Protein AF-0000000081102538 (afdb_homodimer)

InterPro domains:
  IPR022742 Alpha/beta hydrolase domain-containing protein 17C-like [PF12146] (46-144)
  IPR029058 Alpha/Beta hydrolase fold [G3DSA:3.40.50.1820] (6-274)
  IPR029058 Alpha/Beta hydrolase fold [SSF53474] (2-163)
  IPR051411 Polyketide transferase af380-like [PTHR47751] (3-300)

Nearest PDB structures (foldseek):
  2hdw-assembly1_A  TM=7.969E-01  e=4.189E-21  Pseudomonas aeruginosa
  2puh-assembly1_A  TM=6.124E-01  e=5.359E-11  Paraburkholderia xenovorans
  3v1l-assembly1_A  TM=6.171E-01  e=1.113E-10  Paraburkholderia xenovorans LB400
  3v1k-assembly1_A  TM=5.870E-01  e=1.113E-10  Paraburkholderia xenovorans LB400
  2og1-assembly1_A  TM=5.853E-01  e=4.001E-10  Paraburkholderia xenovorans LB400

Solvent-accessible surface area (backbone atoms only — not comparable to full-atom values): 30398 Å² total; per-residue (Å²): 111,67,47,74,44,79,44,74,50,63,34,42,88,68,45,46,36,28,32,44,37,34,40,51,76,52,66,50,23,30,34,37,38,41,34,39,31,80,92,45,37,26,62,38,50,50,61,79,50,42,62,67,41,44,77,66,64,28,20,34,37,36,34,20,51,65,14,29,36,80,12,39,62,77,62,66,38,41,53,46,55,72,58,51,24,50,45,50,53,33,50,49,54,53,50,46,65,42,55,62,49,26,28,56,82,30,27,30,39,40,10,28,26,42,19,13,17,35,42,36,44,34,41,36,72,32,82,60,44,48,33,40,36,28,41,46,49,37,44,40,13,64,66,54,53,75,58,40,27,88,62,47,63,62,52,10,54,56,52,60,77,40,57,64,86,45,95,72,76,51,69,39,38,34,48,29,89,41,71,66,51,18,67,38,93,70,47,73,16,52,47,47,31,59,70,37,24,52,49,49,58,57,32,57,73,56,40,60,45,75,81,31,64,54,67,73,42,29,29,34,52,24,55,37,40,44,38,68,40,57,29,53,71,28,33,50,46,34,35,76,30,40,35,39,42,34,34,49,28,77,94,41,75,38,62,67,51,52,58,47,54,67,55,34,42,68,49,63,46,80,46,66,40,78,76,58,42,69,67,31,20,71,71,57,72,33,98,65,25,42,65,73,47,56,50,49,52,48,43,68,75,64,95,114,68,46,73,44,79,44,74,50,64,33,44,87,68,45,46,37,28,31,44,36,34,41,54,79,50,68,50,23,32,34,39,37,41,34,39,31,80,91,44,38,24,60,38,49,51,62,80,49,42,64,68,42,45,77,67,65,29,20,34,36,35,36,20,50,67,14,29,36,81,12,38,64,76,65,65,36,40,53,47,56,72,60,52,24,52,44,49,53,32,49,50,52,53,50,46,64,43,56,61,50,26,29,56,83,30,26,30,39,39,10,29,26,41,18,14,16,35,42,35,43,35,42,37,73,33,81,59,44,47,34,41,37,29,42,46,49,38,43,40,12,65,67,54,53,74,58,40,26,88,63,48,63,61,51,10,54,58,53,60,76,40,57,66,85,46,94,71,74,51,70,40,38,34,49,29,90,41,70,66,51,17,67,37,94,69,47,72,16,53,49,47,32,60,70,38,24,52,50,50,58,57,30,56,72,56,41,61,45,74,80,32,65,54,66,74,43,30,30,34,51,24,55,38,38,45,39,69,40,56,29,52,72,29,33,50,46,35,35,75,29,39,35,38,42,34,35,49,28,76,95,42,74,38,63,66,53,54,58,47,55,66,54,34,42,66,49,64,46,81,45,68,41,78,75,60,42,70,67,31,20,70,72,56,72,32,97,64,24,42,66,72,46,56,51,48,52,47,44,67,75,63,95

Structure (mmCIF, N/CA/C/O backbone):
data_AF-0000000081102538-model_v1
#
loop_
_entity.id
_entity.type
_entity.pdbx_description
1 polymer 'Serine aminopeptidase S33 domain-containing protein'
#
loop_
_atom_site.group_PDB
_atom_site.id
_atom_site.type_symbol
_atom_site.label_atom_id
_atom_site.label_alt_id
_atom_site.label_comp_id
_atom_site.label_asym_id
_atom_site.label_entity_id
_atom_site.label_seq_id
_atom_site.pdbx_PDB_ins_code
_atom_site.Cartn_x
_atom_site.Cartn_y
_atom_site.Cartn_z
_atom_site.occupancy
_atom_site.B_iso_or_equiv
_atom_site.auth_seq_id
_atom_site.auth_comp_id
_atom_site.auth_asym_id
_atom_site.auth_atom_id
_atom_site.pdbx_PDB_model_num
ATOM 1 N N . MET A 1 1 ? -11.502 -33.626 -21.618 1 80.22 1 MET A N 1
ATOM 2 C CA . MET A 1 1 ? -10.138 -33.113 -21.525 1 80.22 1 MET A CA 1
ATOM 3 C C . MET A 1 1 ? -10.138 -31.616 -21.236 1 80.22 1 MET A C 1
ATOM 5 O O . MET A 1 1 ? -11.03 -30.893 -21.684 1 80.22 1 MET A O 1
ATOM 9 N N . PRO A 1 2 ? -9.311 -31.254 -20.268 1 88.51 2 PRO A N 1
ATOM 10 C CA . PRO A 1 2 ? -9.319 -29.816 -19.988 1 88.51 2 PRO A CA 1
ATOM 11 C C . PRO A 1 2 ? -9.125 -28.97 -21.244 1 88.51 2 PRO A C 1
ATOM 13 O O . PRO A 1 2 ? -8.413 -29.379 -22.166 1 88.51 2 PRO A O 1
ATOM 16 N N . THR A 1 3 ? -9.892 -27.97 -21.376 1 94.47 3 THR A N 1
ATOM 17 C CA . THR A 1 3 ? -9.768 -27.015 -22.472 1 94.47 3 THR A CA 1
ATOM 18 C C . THR A 1 3 ? -8.846 -25.863 -22.084 1 94.47 3 THR A C 1
ATOM 20 O O . THR A 1 3 ? -9.073 -25.193 -21.074 1 94.47 3 THR A O 1
ATOM 23 N N . ARG A 1 4 ? -7.837 -25.72 -22.912 1 96.84 4 ARG A N 1
ATOM 24 C CA . ARG A 1 4 ? -6.847 -24.67 -22.699 1 96.84 4 ARG A CA 1
ATOM 25 C C . ARG A 1 4 ? -6.982 -23.569 -23.745 1 96.84 4 ARG A C 1
ATOM 27 O O . ARG A 1 4 ? -7.045 -23.849 -24.944 1 96.84 4 ARG A O 1
ATOM 34 N N . LYS A 1 5 ? -7.037 -22.314 -23.299 1 96.83 5 LYS A N 1
ATOM 35 C CA . LYS A 1 5 ? -7.162 -21.217 -24.254 1 96.83 5 LYS A CA 1
ATOM 36 C C . LYS A 1 5 ? -6.499 -19.949 -23.725 1 96.83 5 LYS A C 1
ATOM 38 O O . LYS A 1 5 ? -6.524 -19.685 -22.521 1 96.83 5 LYS A O 1
ATOM 43 N N . GLU A 1 6 ? -5.957 -19.168 -24.62 1 97.75 6 GLU A N 1
ATOM 44 C CA . GLU A 1 6 ? -5.488 -17.823 -24.3 1 97.75 6 GLU A CA 1
ATOM 45 C C . GLU A 1 6 ? -6.657 -16.875 -24.048 1 97.75 6 GLU A C 1
ATOM 47 O O . GLU A 1 6 ? -7.673 -16.935 -24.744 1 97.75 6 GLU A O 1
ATOM 52 N N . VAL A 1 7 ? -6.51 -16.035 -23.059 1 98.57 7 VAL A N 1
ATOM 53 C CA . VAL A 1 7 ? -7.616 -15.147 -22.714 1 98.57 7 VAL A CA 1
ATOM 54 C C . VAL A 1 7 ? -7.091 -13.73 -22.493 1 98.57 7 VAL A C 1
ATOM 56 O O . VAL A 1 7 ? -5.886 -13.527 -22.324 1 98.57 7 VAL A O 1
ATOM 59 N N . GLU A 1 8 ? -8.03 -12.794 -22.577 1 98.6 8 GLU A N 1
ATOM 60 C CA . GLU A 1 8 ? -7.815 -11.395 -22.222 1 98.6 8 GLU A CA 1
ATOM 61 C C . GLU A 1 8 ? -8.901 -10.893 -21.275 1 98.6 8 GLU A C 1
ATOM 63 O O . GLU A 1 8 ? -10.07 -11.262 -21.411 1 98.6 8 GLU A O 1
ATOM 68 N N . PHE A 1 9 ? -8.545 -10.089 -20.329 1 98.12 9 PHE A N 1
ATOM 69 C CA . PHE A 1 9 ? -9.525 -9.421 -19.481 1 98.12 9 PHE A CA 1
ATOM 70 C C . PHE A 1 9 ? -9.044 -8.029 -19.091 1 98.12 9 PHE A C 1
ATOM 72 O O . PHE A 1 9 ? -7.84 -7.767 -19.064 1 98.12 9 PHE A O 1
ATOM 79 N N . LYS A 1 10 ? -9.95 -7.143 -18.812 1 96.63 10 LYS A N 1
ATOM 80 C CA . LYS A 1 10 ? -9.652 -5.735 -18.567 1 96.63 10 LYS A CA 1
ATOM 81 C C . LYS A 1 10 ? -9.474 -5.462 -17.076 1 96.63 10 LYS A C 1
ATOM 83 O O . LYS A 1 10 ? -10.199 -6.015 -16.247 1 96.63 10 LYS A O 1
ATOM 88 N N . THR A 1 11 ? -8.515 -4.677 -16.846 1 96.8 11 THR A N 1
ATOM 89 C CA . THR A 1 11 ? -8.409 -4.126 -15.5 1 96.8 11 THR A CA 1
ATOM 90 C C . THR A 1 11 ? -9.365 -2.95 -15.319 1 96.8 11 THR A C 1
ATOM 92 O O . THR A 1 11 ? -9.836 -2.37 -16.3 1 96.8 11 THR A O 1
ATOM 95 N N . ARG A 1 12 ? -9.592 -2.647 -14.134 1 93.57 12 ARG A N 1
ATOM 96 C CA . ARG A 1 12 ? -10.499 -1.554 -13.8 1 93.57 12 ARG A CA 1
ATOM 97 C C . ARG A 1 12 ? -10.025 -0.241 -14.414 1 93.57 12 ARG A C 1
ATOM 99 O O . ARG A 1 12 ? -10.84 0.599 -14.801 1 93.57 12 ARG A O 1
ATOM 106 N N . ASP A 1 13 ? -8.711 -0.069 -14.541 1 91.79 13 ASP A N 1
ATOM 107 C CA . ASP A 1 13 ? -8.17 1.187 -15.052 1 91.79 13 ASP A CA 1
ATOM 108 C C . ASP A 1 13 ? -7.956 1.118 -16.562 1 91.79 13 ASP A C 1
ATOM 110 O O . ASP A 1 13 ? -7.333 2.007 -17.147 1 91.79 13 ASP A O 1
ATOM 114 N N . GLY A 1 14 ? -8.335 0.014 -17.192 1 94.22 14 GLY A N 1
ATOM 115 C CA . GLY A 1 14 ? -8.483 0.03 -18.639 1 94.22 14 GLY A CA 1
ATOM 116 C C . GLY A 1 14 ? -7.398 -0.75 -19.358 1 94.22 14 GLY A C 1
ATOM 117 O O . GLY A 1 14 ? -7.401 -0.837 -20.587 1 94.22 14 GLY A O 1
ATOM 118 N N . LEU A 1 15 ? -6.497 -1.354 -18.673 1 96.76 15 LEU A N 1
ATOM 119 C CA . LEU A 1 15 ? -5.467 -2.172 -19.304 1 96.76 15 LEU A CA 1
ATOM 120 C C . LEU A 1 15 ? -5.996 -3.568 -19.614 1 96.76 15 LEU A C 1
ATOM 122 O O . LEU A 1 15 ? -6.907 -4.055 -18.941 1 96.76 15 LEU A O 1
ATOM 126 N N . THR A 1 16 ? -5.399 -4.157 -20.58 1 98.58 16 THR A N 1
ATOM 127 C CA . THR A 1 16 ? -5.721 -5.545 -20.892 1 98.58 16 THR A CA 1
ATOM 128 C C . THR A 1 16 ? -4.634 -6.482 -20.372 1 98.58 16 THR A C 1
ATOM 130 O O . THR A 1 16 ? -3.464 -6.346 -20.734 1 98.58 16 THR A O 1
ATOM 133 N N . LEU A 1 17 ? -5.028 -7.372 -19.548 1 98.72 17 LEU A N 1
ATOM 134 C CA . LEU A 1 17 ? -4.146 -8.453 -19.121 1 98.72 17 LEU A CA 1
ATOM 135 C C . LEU A 1 17 ? -4.407 -9.719 -19.931 1 98.72 17 LEU A C 1
ATOM 137 O O . LEU A 1 17 ? -5.547 -9.994 -20.311 1 98.72 17 LEU A O 1
ATOM 141 N N . ARG A 1 18 ? -3.358 -10.467 -20.191 1 98.7 18 ARG A N 1
ATOM 142 C CA . ARG A 1 18 ? -3.454 -11.66 -21.027 1 98.7 18 ARG A CA 1
ATOM 143 C C . ARG A 1 18 ? -2.89 -12.88 -20.307 1 98.7 18 ARG A C 1
ATOM 145 O O . ARG A 1 18 ? -1.87 -12.786 -19.621 1 98.7 18 ARG A O 1
ATOM 152 N N . GLY A 1 19 ? -3.628 -13.941 -20.447 1 98.23 19 GLY A N 1
ATOM 153 C CA . GLY A 1 19 ? -3.251 -15.134 -19.706 1 98.23 19 GLY A CA 1
ATOM 154 C C . GLY A 1 19 ? -3.697 -16.42 -20.377 1 98.23 19 GLY A C 1
ATOM 155 O O . GLY A 1 19 ? -4.024 -16.425 -21.565 1 98.23 19 GLY A O 1
ATOM 156 N N . LEU A 1 20 ? -3.526 -17.515 -19.676 1 98.42 20 LEU A N 1
ATOM 157 C CA . LEU A 1 20 ? -3.915 -18.864 -20.074 1 98.42 20 LEU A CA 1
ATOM 158 C C . LEU A 1 20 ? -4.947 -19.438 -19.109 1 98.42 20 LEU A C 1
ATOM 160 O O . LEU A 1 20 ? -4.705 -19.506 -17.902 1 98.42 20 LEU A O 1
ATOM 164 N N . LEU A 1 21 ? -6.103 -19.769 -19.672 1 98.74 21 LEU A N 1
ATOM 165 C CA . LEU A 1 21 ? -7.197 -20.359 -18.908 1 98.74 21 LEU A CA 1
ATOM 166 C C . LEU A 1 21 ? -7.358 -21.838 -19.243 1 98.74 21 LEU A C 1
ATOM 168 O O . LEU A 1 21 ? -7.395 -22.213 -20.417 1 98.74 21 LEU A O 1
ATOM 172 N N . THR A 1 22 ? -7.362 -22.661 -18.253 1 98.54 22 THR A N 1
ATOM 173 C CA . THR A 1 22 ? -7.678 -24.075 -18.423 1 98.54 22 THR A CA 1
ATOM 174 C C . THR A 1 22 ? -8.954 -24.438 -17.669 1 98.54 22 THR A C 1
ATOM 176 O O . THR A 1 22 ? -9.004 -24.342 -16.441 1 98.54 22 THR A O 1
ATOM 179 N N . LEU A 1 23 ? -9.93 -24.851 -18.381 1 98.23 23 LEU A N 1
ATOM 180 C CA . LEU A 1 23 ? -11.203 -25.272 -17.807 1 98.23 23 LEU A CA 1
ATOM 181 C C . LEU A 1 23 ? -11.326 -26.792 -17.813 1 98.23 23 LEU A C 1
ATOM 183 O O . LEU A 1 23 ? -10.848 -27.455 -18.737 1 98.23 23 LEU A O 1
ATOM 187 N N . LEU A 1 24 ? -11.963 -27.214 -16.821 1 97.57 24 LEU A N 1
ATOM 188 C CA . LEU A 1 24 ? -12.216 -28.649 -16.753 1 97.57 24 LEU A CA 1
ATOM 189 C C . LEU A 1 24 ? -13.501 -29.009 -17.492 1 97.57 24 LEU A C 1
ATOM 191 O O . LEU A 1 24 ? -14.308 -28.132 -17.807 1 97.57 24 LEU A O 1
ATOM 195 N N . ASP A 1 25 ? -13.687 -30.252 -17.776 1 93.99 25 ASP A N 1
ATOM 196 C CA . ASP A 1 25 ? -14.904 -30.738 -18.417 1 93.99 25 ASP A CA 1
ATOM 197 C C . ASP A 1 25 ? -16.093 -30.673 -17.46 1 93.99 25 ASP A C 1
ATOM 199 O O . ASP A 1 25 ? -17.219 -30.399 -17.879 1 93.99 25 ASP A O 1
ATOM 203 N N . ALA A 1 26 ? -15.797 -30.752 -16.236 1 92.02 26 ALA A N 1
ATOM 204 C CA . ALA A 1 26 ? -16.859 -30.671 -15.237 1 92.02 26 ALA A CA 1
ATOM 205 C C . ALA A 1 26 ? -17.196 -29.218 -14.912 1 92.02 26 ALA A C 1
ATOM 207 O O . ALA A 1 26 ? -16.308 -28.363 -14.868 1 92.02 26 ALA A O 1
ATOM 208 N N . PRO A 1 27 ? -18.479 -29.006 -14.687 1 93.76 27 PRO A N 1
ATOM 209 C CA . PRO A 1 27 ? -18.881 -27.651 -14.303 1 93.76 27 PRO A CA 1
ATOM 210 C C . PRO A 1 27 ? -18.552 -27.328 -12.847 1 93.76 27 PRO A C 1
ATOM 212 O O . PRO A 1 27 ? -18.243 -28.23 -12.065 1 93.76 27 PRO A O 1
ATOM 215 N N . ASN A 1 28 ? -18.518 -26.036 -12.531 1 96.6 28 ASN A N 1
ATOM 216 C CA . ASN A 1 28 ? -18.391 -25.524 -11.171 1 96.6 28 ASN A CA 1
ATOM 217 C C . ASN A 1 28 ? -17.099 -25.997 -10.512 1 96.6 28 ASN A C 1
ATOM 219 O O . ASN A 1 28 ? -17.104 -26.411 -9.352 1 96.6 28 ASN A O 1
ATOM 223 N N . ALA A 1 29 ? -16.078 -26.051 -11.351 1 97.87 29 ALA A N 1
ATOM 224 C CA . ALA A 1 29 ? -14.771 -26.407 -10.806 1 97.87 29 ALA A CA 1
ATOM 225 C C . ALA A 1 29 ? -14.193 -25.264 -9.976 1 97.87 29 ALA A C 1
ATOM 227 O O . ALA A 1 29 ? -14.399 -24.09 -10.296 1 97.87 29 ALA A O 1
ATOM 228 N N . PRO A 1 30 ? -13.51 -25.587 -8.901 1 98.48 30 PRO A N 1
ATOM 229 C CA . PRO A 1 30 ? -12.732 -24.525 -8.259 1 98.48 30 PRO A CA 1
ATOM 230 C C . PRO A 1 30 ? -11.652 -23.949 -9.172 1 98.48 30 PRO A C 1
ATOM 232 O O . PRO A 1 30 ? -11.12 -24.66 -10.029 1 98.48 30 PRO A O 1
ATOM 235 N N . LEU A 1 31 ? -11.341 -22.684 -8.978 1 98.8 31 LEU A N 1
ATOM 236 C CA . LEU A 1 31 ? -10.366 -21.987 -9.81 1 98.8 31 LEU A CA 1
ATOM 237 C C . LEU A 1 31 ? -9.124 -21.624 -9.003 1 98.8 31 LEU A C 1
ATOM 239 O O . LEU A 1 31 ? -9.231 -21.105 -7.89 1 98.8 31 LEU A O 1
ATOM 243 N N . VAL A 1 32 ? -7.986 -21.938 -9.552 1 98.91 32 VAL A N 1
ATOM 244 C CA . VAL A 1 32 ? -6.723 -21.479 -8.984 1 98.91 32 VAL A CA 1
ATOM 245 C C . VAL A 1 32 ? -6.105 -20.416 -9.89 1 98.91 32 VAL A C 1
ATOM 247 O O . VAL A 1 32 ? -5.843 -20.672 -11.068 1 98.91 32 VAL A O 1
ATOM 250 N N . ILE A 1 33 ? -5.878 -19.235 -9.376 1 98.94 33 ILE A N 1
ATOM 251 C CA . ILE A 1 33 ? -5.219 -18.144 -10.085 1 98.94 33 ILE A CA 1
ATOM 252 C C . ILE A 1 33 ? -3.753 -18.065 -9.664 1 98.94 33 ILE A C 1
ATOM 254 O O . ILE A 1 33 ? -3.447 -17.96 -8.474 1 98.94 33 ILE A O 1
ATOM 258 N N . PHE A 1 34 ? -2.899 -18.073 -10.646 1 98.87 34 PHE A N 1
ATOM 259 C CA . PHE A 1 34 ? -1.463 -18.051 -10.396 1 98.87 34 PHE A CA 1
ATOM 260 C C . PHE A 1 34 ? -0.898 -16.652 -10.61 1 98.87 34 PHE A C 1
ATOM 262 O O . PHE A 1 34 ? -1.202 -16 -11.611 1 98.87 34 PHE A O 1
ATOM 269 N N . VAL A 1 35 ? -0.074 -16.188 -9.696 1 98.67 35 VAL A N 1
ATOM 270 C CA . VAL A 1 35 ? 0.54 -14.866 -9.756 1 98.67 35 VAL A CA 1
ATOM 271 C C . VAL A 1 35 ? 2.061 -15.003 -9.794 1 98.67 35 VAL A C 1
ATOM 273 O O . VAL A 1 35 ? 2.663 -15.566 -8.876 1 98.67 35 VAL A O 1
ATOM 276 N N . SER A 1 36 ? 2.665 -14.426 -10.736 1 97.68 36 SER A N 1
ATOM 277 C CA . SER A 1 36 ? 4.079 -14.622 -11.039 1 97.68 36 SER A CA 1
ATOM 278 C C . SER A 1 36 ? 4.964 -13.825 -10.087 1 97.68 36 SER A C 1
ATOM 280 O O . SER A 1 36 ? 4.534 -12.81 -9.534 1 97.68 36 SER A O 1
ATOM 282 N N . PRO A 1 37 ? 6.224 -14.279 -9.951 1 96.65 37 PRO A N 1
ATOM 283 C CA . PRO A 1 37 ? 7.213 -13.525 -9.177 1 96.65 37 PRO A CA 1
ATOM 284 C C . PRO A 1 37 ? 7.581 -12.194 -9.827 1 96.65 37 PRO A C 1
ATOM 286 O O . PRO A 1 37 ? 7.063 -11.86 -10.896 1 96.65 37 PRO A O 1
ATOM 289 N N . PHE A 1 38 ? 8.487 -11.498 -9.169 1 96.19 38 PHE A N 1
ATOM 290 C CA . PHE A 1 38 ? 8.969 -10.167 -9.519 1 96.19 38 PHE A CA 1
ATOM 291 C C . PHE A 1 38 ? 9.612 -10.17 -10.901 1 96.19 38 PHE A C 1
ATOM 293 O O . PHE A 1 38 ? 10.693 -10.731 -11.087 1 96.19 38 PHE A O 1
ATOM 300 N N . GLY A 1 39 ? 8.913 -9.632 -11.847 1 95.87 39 GLY A N 1
ATOM 301 C CA . GLY A 1 39 ? 9.483 -9.419 -13.168 1 95.87 39 GLY A CA 1
ATOM 302 C C . GLY A 1 39 ? 9.477 -10.667 -14.03 1 95.87 39 GLY A C 1
ATOM 303 O O . GLY A 1 39 ? 10.096 -10.695 -15.096 1 95.87 39 GLY A O 1
ATOM 304 N N . VAL A 1 40 ? 8.833 -11.707 -13.604 1 95.57 40 VAL A N 1
ATOM 305 C CA . VAL A 1 40 ? 8.783 -12.991 -14.296 1 95.57 40 VAL A CA 1
ATOM 306 C C . VAL A 1 40 ? 7.435 -13.148 -14.996 1 95.57 40 VAL A C 1
ATOM 308 O O . VAL A 1 40 ? 6.395 -12.783 -14.443 1 95.57 40 VAL A O 1
ATOM 311 N N . THR A 1 41 ? 7.45 -13.646 -16.218 1 97 41 THR A N 1
ATOM 312 C CA . THR A 1 41 ? 6.203 -13.836 -16.951 1 97 41 THR A CA 1
ATOM 313 C C . THR A 1 41 ? 5.583 -15.191 -16.622 1 97 41 THR A C 1
ATOM 315 O O . THR A 1 41 ? 6.25 -16.066 -16.065 1 97 41 THR A O 1
ATOM 318 N N . ARG A 1 42 ? 4.327 -15.337 -16.998 1 96.9 42 ARG A N 1
ATOM 319 C CA . ARG A 1 42 ? 3.617 -16.59 -16.763 1 96.9 42 ARG A CA 1
ATOM 320 C C . ARG A 1 42 ? 4.31 -17.753 -17.465 1 96.9 42 ARG A C 1
ATOM 322 O O . ARG A 1 42 ? 4.343 -18.869 -16.943 1 96.9 42 ARG A O 1
ATOM 329 N N . GLY A 1 43 ? 4.932 -17.517 -18.601 1 95.55 43 GLY A N 1
ATOM 330 C CA . GLY A 1 43 ? 5.575 -18.558 -19.386 1 95.55 43 GLY A CA 1
ATOM 331 C C . GLY A 1 43 ? 6.827 -19.112 -18.732 1 95.55 43 GLY A C 1
ATOM 332 O O . GLY A 1 43 ? 7.205 -20.26 -18.975 1 95.55 43 GLY A O 1
ATOM 333 N N . HIS A 1 44 ? 7.394 -18.323 -17.885 1 94.46 44 HIS A N 1
ATOM 334 C CA . HIS A 1 44 ? 8.627 -18.722 -17.214 1 94.46 44 HIS A CA 1
ATOM 335 C C . HIS A 1 44 ? 8.353 -19.759 -16.13 1 94.46 44 HIS A C 1
ATOM 337 O O . HIS A 1 44 ? 9.205 -20.603 -15.844 1 94.46 44 HIS A O 1
ATOM 343 N N . LEU A 1 45 ? 7.169 -19.633 -15.546 1 94.11 45 LEU A N 1
ATOM 344 C CA . LEU A 1 45 ? 7.068 -20.42 -14.322 1 94.11 45 LEU A CA 1
ATOM 345 C C . LEU A 1 45 ? 5.641 -20.915 -14.11 1 94.11 45 LEU A C 1
ATOM 347 O O . LEU A 1 45 ? 5.403 -22.123 -14.039 1 94.11 45 LEU A O 1
ATOM 351 N N . MET A 1 46 ? 4.666 -20.063 -14.088 1 96.3 46 MET A N 1
ATOM 352 C CA . MET A 1 46 ? 3.332 -20.396 -13.597 1 96.3 46 MET A CA 1
ATOM 353 C C . MET A 1 46 ? 2.63 -21.364 -14.544 1 96.3 46 MET A C 1
ATOM 355 O O . MET A 1 46 ? 1.934 -22.279 -14.099 1 96.3 46 MET A O 1
ATOM 359 N N . ASP A 1 47 ? 2.842 -21.209 -15.876 1 96.65 47 ASP A N 1
ATOM 360 C CA . ASP A 1 47 ? 2.235 -22.1 -16.86 1 96.65 47 ASP A CA 1
ATOM 361 C C . ASP A 1 47 ? 2.665 -23.547 -16.63 1 96.65 47 ASP A C 1
ATOM 363 O O . ASP A 1 47 ? 1.914 -24.478 -16.929 1 96.65 47 ASP A O 1
ATOM 367 N N . HIS A 1 48 ? 3.772 -23.758 -16.072 1 95.12 48 HIS A N 1
ATOM 368 C CA . HIS A 1 48 ? 4.355 -25.087 -15.922 1 95.12 48 HIS A CA 1
ATOM 369 C C . HIS A 1 48 ? 3.797 -25.798 -14.694 1 95.12 48 HIS A C 1
ATOM 371 O O . HIS A 1 48 ? 4.105 -26.967 -14.454 1 95.12 48 HIS A O 1
ATOM 377 N N . GLN A 1 49 ? 2.961 -25.115 -13.994 1 96.17 49 GLN A N 1
ATOM 378 C CA . GLN A 1 49 ? 2.397 -25.694 -12.78 1 96.17 49 GLN A CA 1
ATOM 379 C C . GLN A 1 49 ? 0.946 -26.115 -12.994 1 96.17 49 GLN A C 1
ATOM 381 O O . GLN A 1 49 ? 0.385 -26.861 -12.188 1 96.17 49 GLN A O 1
ATOM 386 N N . THR A 1 50 ? 0.286 -25.654 -14.037 1 96.89 50 THR A N 1
ATOM 387 C CA . THR A 1 50 ? -1.165 -25.715 -14.165 1 96.89 50 THR A CA 1
ATOM 388 C C . THR A 1 50 ? -1.629 -27.154 -14.377 1 96.89 50 THR A C 1
ATOM 390 O O . THR A 1 50 ? -2.673 -27.557 -13.86 1 96.89 50 THR A O 1
ATOM 393 N N . SER A 1 51 ? -0.858 -27.982 -15.143 1 96.48 51 SER A N 1
ATOM 394 C CA . SER A 1 51 ? -1.268 -29.348 -15.453 1 96.48 51 SER A CA 1
ATOM 395 C C . SER A 1 51 ? -1.454 -30.171 -14.183 1 96.48 51 SER A C 1
ATOM 397 O O . SER A 1 51 ? -2.391 -30.965 -14.083 1 96.48 51 SER A O 1
ATOM 399 N N . LEU A 1 52 ? -0.528 -29.971 -13.267 1 97.06 52 LEU A N 1
ATOM 400 C CA . LEU A 1 52 ? -0.603 -30.674 -11.991 1 97.06 52 LEU A CA 1
ATOM 401 C C . LEU A 1 52 ? -1.929 -30.392 -11.293 1 97.06 52 LEU A C 1
ATOM 403 O O . LEU A 1 52 ? -2.554 -31.303 -10.746 1 97.06 52 LEU A O 1
ATOM 407 N N . PHE A 1 53 ? -2.401 -29.167 -11.276 1 98.08 53 PHE A N 1
ATOM 408 C CA . PHE A 1 53 ? -3.639 -28.761 -10.623 1 98.08 53 PHE A CA 1
ATOM 409 C C . PHE A 1 53 ? -4.85 -29.203 -11.435 1 98.08 53 PHE A C 1
ATOM 411 O O . PHE A 1 53 ? -5.846 -29.665 -10.874 1 98.08 53 PHE A O 1
ATOM 418 N N . ASN A 1 54 ? -4.726 -29.107 -12.768 1 97.79 54 ASN A N 1
ATOM 419 C CA . ASN A 1 54 ? -5.818 -29.544 -13.632 1 97.79 54 ASN A CA 1
ATOM 420 C C . ASN A 1 54 ? -6.12 -31.028 -13.446 1 97.79 54 ASN A C 1
ATOM 422 O O . ASN A 1 54 ? -7.285 -31.424 -13.373 1 97.79 54 ASN A O 1
ATOM 426 N N . GLU A 1 55 ? -5.114 -31.805 -13.336 1 96.69 55 GLU A N 1
ATOM 427 C CA . GLU A 1 55 ? -5.255 -33.249 -13.173 1 96.69 55 GLU A CA 1
ATOM 428 C C . GLU A 1 55 ? -5.852 -33.595 -11.812 1 96.69 55 GLU A C 1
ATOM 430 O O . GLU A 1 55 ? -6.266 -34.734 -11.581 1 96.69 55 GLU A O 1
ATOM 435 N N . ASN A 1 56 ? -5.904 -32.586 -10.997 1 97.26 56 ASN A N 1
ATOM 436 C CA . ASN A 1 56 ? -6.35 -32.854 -9.635 1 97.26 56 ASN A CA 1
ATOM 437 C C . ASN A 1 56 ? -7.583 -32.028 -9.276 1 97.26 56 ASN A C 1
ATOM 439 O O . ASN A 1 56 ? -7.805 -31.713 -8.106 1 97.26 56 ASN A O 1
ATOM 443 N N . GLY A 1 57 ? -8.332 -31.555 -10.258 1 97.34 57 GLY A N 1
ATOM 444 C CA . GLY A 1 57 ? -9.699 -31.108 -10.041 1 97.34 57 GLY A CA 1
ATOM 445 C C . GLY A 1 57 ? -9.836 -29.598 -10.015 1 97.34 57 GLY A C 1
ATOM 446 O O . GLY A 1 57 ? -10.869 -29.07 -9.595 1 97.34 57 GLY A O 1
ATOM 447 N N . PHE A 1 58 ? -8.829 -28.901 -10.516 1 98.42 58 PHE A N 1
ATOM 448 C CA . PHE A 1 58 ? -8.89 -27.445 -10.462 1 98.42 58 PHE A CA 1
ATOM 449 C C . PHE A 1 58 ? -8.807 -26.848 -11.862 1 98.42 58 PHE A C 1
ATOM 451 O O . PHE A 1 58 ? -7.97 -27.258 -12.669 1 98.42 58 PHE A O 1
ATOM 458 N N . ALA A 1 59 ? -9.669 -25.943 -12.204 1 98.69 59 ALA A N 1
ATOM 459 C CA . ALA A 1 59 ? -9.396 -25.017 -13.3 1 98.69 59 ALA A CA 1
ATOM 460 C C . ALA A 1 59 ? -8.282 -24.042 -12.93 1 98.69 59 ALA A C 1
ATOM 462 O O . ALA A 1 59 ? -8.013 -23.816 -11.748 1 98.69 59 ALA A O 1
ATOM 463 N N . THR A 1 60 ? -7.6 -23.54 -13.94 1 98.79 60 THR A N 1
ATOM 464 C CA . THR A 1 60 ? -6.467 -22.677 -13.629 1 98.79 60 THR A CA 1
ATOM 465 C C . THR A 1 60 ? -6.45 -21.454 -14.542 1 98.79 60 THR A C 1
ATOM 467 O O . THR A 1 60 ? -6.909 -21.52 -15.684 1 98.79 60 THR A O 1
ATOM 470 N N . LEU A 1 61 ? -6.028 -20.31 -14.031 1 98.9 61 LEU A N 1
ATOM 471 C CA . LEU A 1 61 ? -5.761 -19.071 -14.752 1 98.9 61 LEU A CA 1
ATOM 472 C C . LEU A 1 61 ? -4.364 -18.547 -14.434 1 98.9 61 LEU A C 1
ATOM 474 O O . LEU A 1 61 ? -4.021 -18.353 -13.266 1 98.9 61 LEU A O 1
ATOM 478 N N . THR A 1 62 ? -3.52 -18.428 -15.396 1 98.7 62 THR A N 1
ATOM 479 C CA . THR A 1 62 ? -2.272 -17.678 -15.312 1 98.7 62 THR A CA 1
ATOM 480 C C . THR A 1 62 ? -2.338 -16.419 -16.172 1 98.7 62 THR A C 1
ATOM 482 O O . THR A 1 62 ? -3.104 -16.359 -17.136 1 98.7 62 THR A O 1
ATOM 485 N N . TYR A 1 63 ? -1.575 -15.37 -15.797 1 98.6 63 TYR A N 1
ATOM 486 C CA . TYR A 1 63 ? -1.542 -14.16 -16.611 1 98.6 63 TYR A CA 1
ATOM 487 C C . TYR A 1 63 ? -0.227 -13.413 -16.425 1 98.6 63 TYR A C 1
ATOM 489 O O . TYR A 1 63 ? 0.487 -13.634 -15.444 1 98.6 63 TYR A O 1
ATOM 497 N N . ASP A 1 64 ? 0.122 -12.612 -17.389 1 98.48 64 ASP A N 1
ATOM 498 C CA . ASP A 1 64 ? 1.252 -11.698 -17.255 1 98.48 64 ASP A CA 1
ATOM 499 C C . ASP A 1 64 ? 0.855 -10.443 -16.481 1 98.48 64 ASP A C 1
ATOM 501 O O . ASP A 1 64 ? -0.211 -9.871 -16.719 1 98.48 64 ASP A O 1
ATOM 505 N N . ALA A 1 65 ? 1.738 -10.113 -15.577 1 97.98 65 ALA A N 1
ATOM 506 C CA . ALA A 1 65 ? 1.511 -8.856 -14.869 1 97.98 65 ALA A CA 1
ATOM 507 C C . ALA A 1 65 ? 1.487 -7.677 -15.838 1 97.98 65 ALA A C 1
ATOM 509 O O . ALA A 1 65 ? 2.046 -7.756 -16.934 1 97.98 65 ALA A O 1
ATOM 510 N N . ARG A 1 66 ? 0.813 -6.639 -15.455 1 98.14 66 ARG A N 1
ATOM 511 C CA . ARG A 1 66 ? 0.885 -5.411 -16.239 1 98.14 66 ARG A CA 1
ATOM 512 C C . ARG A 1 66 ? 2.329 -5.068 -16.59 1 98.14 66 ARG A C 1
ATOM 514 O O . ARG A 1 66 ? 3.235 -5.275 -15.781 1 98.14 66 ARG A O 1
ATOM 521 N N . THR A 1 67 ? 2.554 -4.574 -17.798 1 96.94 67 THR A N 1
ATOM 522 C CA . THR A 1 67 ? 3.81 -4.056 -18.329 1 96.94 67 THR A CA 1
ATOM 523 C C . THR A 1 67 ? 4.776 -5.196 -18.64 1 96.94 67 THR A C 1
ATOM 525 O O . THR A 1 67 ? 5.93 -4.957 -19.003 1 96.94 67 THR A O 1
ATOM 528 N N . PHE A 1 68 ? 4.321 -6.471 -18.541 1 97.39 68 PHE A N 1
ATOM 529 C CA . PHE A 1 68 ? 5.181 -7.612 -18.831 1 97.39 68 PHE A CA 1
ATOM 530 C C . PHE A 1 68 ? 4.515 -8.55 -19.832 1 97.39 68 PHE A C 1
ATOM 532 O O . PHE A 1 68 ? 3.287 -8.603 -19.919 1 97.39 68 PHE A O 1
ATOM 539 N N . GLY A 1 69 ? 5.396 -9.274 -20.47 1 96.99 69 GLY A N 1
ATOM 540 C CA . GLY A 1 69 ? 4.921 -10.328 -21.352 1 96.99 69 GLY A CA 1
ATOM 541 C C . GLY A 1 69 ? 3.919 -9.84 -22.381 1 96.99 69 GLY A C 1
ATOM 542 O O . GLY A 1 69 ? 4.166 -8.853 -23.077 1 96.99 69 GLY A O 1
ATOM 543 N N . LYS A 1 70 ? 2.768 -10.479 -22.41 1 97.33 70 LYS A N 1
ATOM 544 C CA . LYS A 1 70 ? 1.775 -10.2 -23.444 1 97.33 70 LYS A CA 1
ATOM 545 C C . LYS A 1 70 ? 0.742 -9.189 -22.956 1 97.33 70 LYS A C 1
ATOM 547 O O . LYS A 1 70 ? -0.079 -8.705 -23.738 1 97.33 70 LYS A O 1
ATOM 552 N N . SER A 1 71 ? 0.779 -8.86 -21.66 1 98.32 71 SER A N 1
ATOM 553 C CA . SER A 1 71 ? -0.16 -7.893 -21.102 1 98.32 71 SER A CA 1
ATOM 554 C C . SER A 1 71 ? 0.234 -6.465 -21.466 1 98.32 71 SER A C 1
ATOM 556 O O . SER A 1 71 ? 1.399 -6.196 -21.769 1 98.32 71 SER A O 1
ATOM 558 N N . ASP A 1 72 ? -0.697 -5.564 -21.465 1 97.9 72 ASP A N 1
ATOM 559 C CA . ASP A 1 72 ? -0.476 -4.17 -21.835 1 97.9 72 ASP A CA 1
ATOM 560 C C . ASP A 1 72 ? 0.219 -3.406 -20.71 1 97.9 72 ASP A C 1
ATOM 562 O O . ASP A 1 72 ? 0.442 -3.952 -19.628 1 97.9 72 ASP A O 1
ATOM 566 N N . GLY A 1 73 ? 0.572 -2.175 -21.024 1 95.4 73 GLY A N 1
ATOM 567 C CA . GLY A 1 73 ? 1.096 -1.242 -20.04 1 95.4 73 GLY A CA 1
ATOM 568 C C . GLY A 1 73 ? 2.449 -0.67 -20.421 1 95.4 73 GLY A C 1
ATOM 569 O O . GLY A 1 73 ? 3.258 -1.348 -21.057 1 95.4 73 GLY A O 1
ATOM 570 N N . LEU A 1 74 ? 2.699 0.472 -20.068 1 93 74 LEU A N 1
ATOM 571 C CA . LEU A 1 74 ? 3.95 1.197 -20.258 1 93 74 LEU A CA 1
ATOM 572 C C . LEU A 1 74 ? 4.33 1.965 -18.996 1 93 74 LEU A C 1
ATOM 574 O O . LEU A 1 74 ? 3.457 2.391 -18.237 1 93 74 LEU A O 1
ATOM 578 N N . PRO A 1 75 ? 5.58 2.232 -18.826 1 92.76 75 PRO A N 1
ATOM 579 C CA . PRO A 1 75 ? 6.722 1.664 -19.546 1 92.76 75 PRO A CA 1
ATOM 580 C C . PRO A 1 75 ? 6.854 0.156 -19.348 1 92.76 75 PRO A C 1
ATOM 582 O O . PRO A 1 75 ? 6.419 -0.377 -18.324 1 92.76 75 PRO A O 1
ATOM 585 N N . ARG A 1 76 ? 7.359 -0.481 -20.301 1 94.77 76 ARG A N 1
ATOM 586 C CA . ARG A 1 76 ? 7.548 -1.923 -20.19 1 94.77 76 ARG A CA 1
ATOM 587 C C . ARG A 1 76 ? 8.539 -2.262 -19.081 1 94.77 76 ARG A C 1
ATOM 589 O O . ARG A 1 76 ? 9.471 -1.497 -18.819 1 94.77 76 ARG A O 1
ATOM 596 N N . HIS A 1 77 ? 8.299 -3.358 -18.376 1 96.73 77 HIS A N 1
ATOM 597 C CA . HIS A 1 77 ? 9.164 -3.883 -17.326 1 96.73 77 HIS A CA 1
ATOM 598 C C . HIS A 1 77 ? 9.155 -2.975 -16.1 1 96.73 77 HIS A C 1
ATOM 600 O O . HIS A 1 77 ? 10.206 -2.704 -15.515 1 96.73 77 HIS A O 1
ATOM 606 N N . ASN A 1 78 ? 8.001 -2.424 -15.875 1 95.94 78 ASN A N 1
ATOM 607 C CA . ASN A 1 78 ? 7.78 -1.603 -14.689 1 95.94 78 ASN A CA 1
ATOM 608 C C . ASN A 1 78 ? 6.912 -2.323 -13.662 1 95.94 78 ASN A C 1
ATOM 610 O O . ASN A 1 78 ? 5.86 -2.867 -14.004 1 95.94 78 ASN A O 1
ATOM 614 N N . ILE A 1 79 ? 7.362 -2.256 -12.459 1 97 79 ILE A N 1
ATOM 615 C CA . ILE A 1 79 ? 6.624 -2.94 -11.403 1 97 79 ILE A CA 1
ATOM 616 C C . ILE A 1 79 ? 6.144 -1.926 -10.368 1 97 79 ILE A C 1
ATOM 618 O O . ILE A 1 79 ? 6.938 -1.141 -9.844 1 97 79 ILE A O 1
ATOM 622 N N . ASN A 1 80 ? 4.95 -1.91 -10.123 1 95.04 80 ASN A N 1
ATOM 623 C CA . ASN A 1 80 ? 4.271 -1.263 -9.006 1 95.04 80 ASN A CA 1
ATOM 624 C C . ASN A 1 80 ? 3.285 -2.208 -8.325 1 95.04 80 ASN A C 1
ATOM 626 O O . ASN A 1 80 ? 2.209 -2.481 -8.861 1 95.04 80 ASN A O 1
ATOM 630 N N . PHE A 1 81 ? 3.562 -2.61 -7.137 1 93.89 81 PHE A N 1
ATOM 631 C CA . PHE A 1 81 ? 2.824 -3.699 -6.508 1 93.89 81 PHE A CA 1
ATOM 632 C C . PHE A 1 81 ? 1.447 -3.229 -6.056 1 93.89 81 PHE A C 1
ATOM 634 O O . PHE A 1 81 ? 0.538 -4.041 -5.87 1 93.89 81 PHE A O 1
ATOM 641 N N . ASP A 1 82 ? 1.286 -1.939 -5.838 1 92.61 82 ASP A N 1
ATOM 642 C CA . ASP A 1 82 ? -0.064 -1.456 -5.565 1 92.61 82 ASP A CA 1
ATOM 643 C C . ASP A 1 82 ? -0.991 -1.72 -6.749 1 92.61 82 ASP A C 1
ATOM 645 O O . ASP A 1 82 ? -2.092 -2.246 -6.576 1 92.61 82 ASP A O 1
ATOM 649 N N . ASN A 1 83 ? -0.476 -1.447 -7.893 1 94.31 83 ASN A N 1
ATOM 650 C CA . ASN A 1 83 ? -1.25 -1.691 -9.106 1 94.31 83 ASN A CA 1
ATOM 651 C C . ASN A 1 83 ? -1.43 -3.184 -9.365 1 94.31 83 ASN A C 1
ATOM 653 O O . ASN A 1 83 ? -2.507 -3.622 -9.771 1 94.31 83 ASN A O 1
ATOM 657 N N . GLN A 1 84 ? -0.405 -3.913 -9.121 1 96.47 84 GLN A N 1
ATOM 658 C CA . GLN A 1 84 ? -0.477 -5.344 -9.401 1 96.47 84 GLN A CA 1
ATOM 659 C C . GLN A 1 84 ? -1.411 -6.049 -8.422 1 96.47 84 GLN A C 1
ATOM 661 O O . GLN A 1 84 ? -2.052 -7.042 -8.774 1 96.47 84 GLN A O 1
ATOM 666 N N . SER A 1 85 ? -1.485 -5.563 -7.2 1 94.55 85 SER A N 1
ATOM 667 C CA . SER A 1 85 ? -2.458 -6.105 -6.256 1 94.55 85 SER A CA 1
ATOM 668 C C . SER A 1 85 ? -3.886 -5.861 -6.733 1 94.55 85 SER A C 1
ATOM 670 O O . SER A 1 85 ? -4.754 -6.722 -6.574 1 94.55 85 SER A O 1
ATOM 672 N N . GLU A 1 86 ? -4.083 -4.686 -7.301 1 94.51 86 GLU A N 1
ATOM 673 C CA . GLU A 1 86 ? -5.396 -4.393 -7.87 1 94.51 86 GLU A CA 1
ATOM 674 C C . GLU A 1 86 ? -5.683 -5.276 -9.08 1 94.51 86 GLU A C 1
ATOM 676 O O . GLU A 1 86 ? -6.831 -5.657 -9.319 1 94.51 86 GLU A O 1
ATOM 681 N N . ASP A 1 87 ? -4.641 -5.596 -9.815 1 97.92 87 ASP A N 1
ATOM 682 C CA . ASP A 1 87 ? -4.798 -6.497 -10.952 1 97.92 87 ASP A CA 1
ATOM 683 C C . ASP A 1 87 ? -5.267 -7.878 -10.499 1 97.92 87 ASP A C 1
ATOM 685 O O . ASP A 1 87 ? -6.01 -8.553 -11.215 1 97.92 87 ASP A O 1
ATOM 689 N N . ILE A 1 88 ? -4.805 -8.313 -9.319 1 98.45 88 ILE A N 1
ATOM 690 C CA . ILE A 1 88 ? -5.261 -9.593 -8.787 1 98.45 88 ILE A CA 1
ATOM 691 C C . ILE A 1 88 ? -6.763 -9.533 -8.516 1 98.45 88 ILE A C 1
ATOM 693 O O . ILE A 1 88 ? -7.49 -10.488 -8.799 1 98.45 88 ILE A O 1
ATOM 697 N N . PHE A 1 89 ? -7.224 -8.405 -7.978 1 97.12 89 PHE A N 1
ATOM 698 C CA . PHE A 1 89 ? -8.651 -8.181 -7.781 1 97.12 89 PHE A CA 1
ATOM 699 C C . PHE A 1 89 ? -9.407 -8.322 -9.097 1 97.12 89 PHE A C 1
ATOM 701 O O . PHE A 1 89 ? -10.472 -8.942 -9.144 1 97.12 89 PHE A O 1
ATOM 708 N N . ASP A 1 90 ? -8.859 -7.777 -10.144 1 98.15 90 ASP A N 1
ATOM 709 C CA . ASP A 1 90 ? -9.478 -7.847 -11.464 1 98.15 90 ASP A CA 1
ATOM 710 C C . ASP A 1 90 ? -9.467 -9.277 -12 1 98.15 90 ASP A C 1
ATOM 712 O O . ASP A 1 90 ? -10.41 -9.701 -12.672 1 98.15 90 ASP A O 1
ATOM 716 N N . ALA A 1 91 ? -8.407 -9.992 -11.729 1 98.75 91 ALA A N 1
ATOM 717 C CA . ALA A 1 91 ? -8.34 -11.395 -12.129 1 98.75 91 ALA A CA 1
ATOM 718 C C . ALA A 1 91 ? -9.42 -12.216 -11.429 1 98.75 91 ALA A C 1
ATOM 720 O O . ALA A 1 91 ? -10.031 -13.097 -12.038 1 98.75 91 ALA A O 1
ATOM 721 N N . VAL A 1 92 ? -9.646 -11.948 -10.164 1 98.63 92 VAL A N 1
ATOM 722 C CA . VAL A 1 92 ? -10.699 -12.624 -9.414 1 98.63 92 VAL A CA 1
ATOM 723 C C . VAL A 1 92 ? -12.061 -12.284 -10.015 1 98.63 92 VAL A C 1
ATOM 725 O O . VAL A 1 92 ? -12.907 -13.164 -10.188 1 98.63 92 VAL A O 1
ATOM 728 N N . THR A 1 93 ? -12.256 -10.976 -10.339 1 98.01 93 THR A N 1
ATOM 729 C CA . THR A 1 93 ? -13.497 -10.568 -10.988 1 98.01 93 THR A CA 1
ATOM 730 C C . THR A 1 93 ? -13.717 -11.354 -12.277 1 98.01 93 THR A C 1
ATOM 732 O O . THR A 1 93 ? -14.813 -11.863 -12.52 1 98.01 93 THR A O 1
ATOM 735 N N . TYR A 1 94 ? -12.7 -11.454 -13.061 1 98.49 94 TYR A N 1
ATOM 736 C CA . TYR A 1 94 ? -12.79 -12.241 -14.286 1 98.49 94 TYR A CA 1
ATOM 737 C C . TYR A 1 94 ? -13.132 -13.694 -13.978 1 98.49 94 TYR A C 1
ATOM 739 O O . TYR A 1 94 ? -13.987 -14.29 -14.637 1 98.49 94 TYR A O 1
ATOM 747 N N . GLY A 1 95 ? -12.444 -14.258 -12.965 1 98.12 95 GLY A N 1
ATOM 748 C CA . GLY A 1 95 ? -12.719 -15.625 -12.553 1 98.12 95 GLY A CA 1
ATOM 749 C C . GLY A 1 95 ? -14.174 -15.858 -12.193 1 98.12 95 GLY A C 1
ATOM 750 O O . GLY A 1 95 ? -14.755 -16.879 -12.568 1 98.12 95 GLY A O 1
ATOM 751 N N . THR A 1 96 ? -14.751 -14.925 -11.476 1 97.43 96 THR A N 1
ATOM 752 C CA . THR A 1 96 ? -16.137 -15.062 -11.042 1 97.43 96 THR A CA 1
ATOM 753 C C . THR A 1 96 ? -17.087 -15 -12.235 1 97.43 96 THR A C 1
ATOM 755 O O . THR A 1 96 ? -18.207 -15.511 -12.17 1 97.43 96 THR A O 1
ATOM 758 N N . SER A 1 97 ? -16.643 -14.403 -13.315 1 96.99 97 SER A N 1
ATOM 759 C CA . SER A 1 97 ? -17.488 -14.255 -14.495 1 96.99 97 SER A CA 1
ATOM 760 C C . SER A 1 97 ? -17.535 -15.545 -15.307 1 96.99 97 SER A C 1
ATOM 762 O O . SER A 1 97 ? -18.326 -15.665 -16.245 1 96.99 97 SER A O 1
ATOM 764 N N . LEU A 1 98 ? -16.782 -16.499 -14.972 1 97.27 98 LEU A N 1
ATOM 765 C CA . LEU A 1 98 ? -16.643 -17.731 -15.742 1 97.27 98 LEU A CA 1
ATOM 766 C C . LEU A 1 98 ? -17.702 -18.749 -15.334 1 97.27 98 LEU A C 1
ATOM 768 O O . LEU A 1 98 ? -17.664 -19.9 -15.775 1 97.27 98 LEU A O 1
ATOM 772 N N . THR A 1 99 ? -18.59 -18.35 -14.514 1 94.63 99 THR A N 1
ATOM 773 C CA . THR A 1 99 ? -19.714 -19.222 -14.188 1 94.63 99 THR A CA 1
ATOM 774 C C . THR A 1 99 ? -20.496 -19.589 -15.446 1 94.63 99 THR A C 1
ATOM 776 O O . THR A 1 99 ? -20.733 -18.738 -16.306 1 94.63 99 THR A O 1
ATOM 779 N N . PRO A 1 100 ? -20.819 -20.91 -15.577 1 95.25 100 PRO A N 1
ATOM 780 C CA . PRO A 1 100 ? -20.84 -21.965 -14.561 1 95.25 100 PRO A CA 1
ATOM 781 C C . PRO A 1 100 ? -19.637 -22.9 -14.655 1 95.25 100 PRO A C 1
ATOM 783 O O . PRO A 1 100 ? -19.594 -23.928 -13.974 1 95.25 100 PRO A O 1
ATOM 786 N N . HIS A 1 101 ? -18.682 -22.578 -15.506 1 96.63 101 HIS A N 1
ATOM 787 C CA . HIS A 1 101 ? -17.521 -23.453 -15.628 1 96.63 101 HIS A CA 1
ATOM 788 C C . HIS A 1 101 ? -16.711 -23.476 -14.336 1 96.63 101 HIS A C 1
ATOM 790 O O . HIS A 1 101 ? -16.112 -24.498 -13.992 1 96.63 101 HIS A O 1
ATOM 796 N N . VAL A 1 102 ? -16.738 -22.333 -13.691 1 97.36 102 VAL A N 1
ATOM 797 C CA . VAL A 1 102 ? -16.015 -22.144 -12.438 1 97.36 102 VAL A CA 1
ATOM 798 C C . VAL A 1 102 ? -16.997 -21.798 -11.321 1 97.36 102 VAL A C 1
ATOM 800 O O . VAL A 1 102 ? -17.993 -21.11 -11.553 1 97.36 102 VAL A O 1
ATOM 803 N N . ASP A 1 103 ? -16.735 -22.319 -10.18 1 98.09 103 ASP A N 1
ATOM 804 C CA . ASP A 1 103 ? -17.486 -21.943 -8.986 1 98.09 103 ASP A CA 1
ATOM 805 C C . ASP A 1 103 ? -16.94 -20.653 -8.378 1 98.09 103 ASP A C 1
ATOM 807 O O . ASP A 1 103 ? -15.854 -20.646 -7.795 1 98.09 103 ASP A O 1
ATOM 811 N N . SER A 1 104 ? -17.704 -19.609 -8.423 1 96.95 104 SER A N 1
ATOM 812 C CA . SER A 1 104 ? -17.266 -18.29 -7.978 1 96.95 104 SER A CA 1
ATOM 813 C C . SER A 1 104 ? -17.028 -18.266 -6.472 1 96.95 104 SER A C 1
ATOM 815 O O . SER A 1 104 ? -16.426 -17.326 -5.948 1 96.95 104 SER A O 1
ATOM 817 N N . GLU A 1 105 ? -17.411 -19.306 -5.751 1 97.5 105 GLU A N 1
ATOM 818 C CA . GLU A 1 105 ? -17.254 -19.36 -4.301 1 97.5 105 GLU A CA 1
ATOM 819 C C . GLU A 1 105 ? -16.068 -20.235 -3.906 1 97.5 105 GLU A C 1
ATOM 821 O O . GLU A 1 105 ? -15.845 -20.491 -2.721 1 97.5 105 GLU A O 1
ATOM 826 N N . ARG A 1 106 ? -15.332 -20.711 -4.889 1 98.55 106 ARG A N 1
ATOM 827 C CA . ARG A 1 106 ? -14.16 -21.546 -4.645 1 98.55 106 ARG A CA 1
ATOM 828 C C . ARG A 1 106 ? -12.977 -21.092 -5.495 1 98.55 106 ARG A C 1
ATOM 830 O O . ARG A 1 106 ? -12.511 -21.831 -6.364 1 98.55 106 ARG A O 1
ATOM 837 N N . ILE A 1 107 ? -12.449 -19.925 -5.189 1 98.81 107 ILE A N 1
ATOM 838 C CA . ILE A 1 107 ? -11.306 -19.345 -5.884 1 98.81 107 ILE A CA 1
ATOM 839 C C . ILE A 1 107 ? -10.105 -19.284 -4.942 1 98.81 107 ILE A C 1
ATOM 841 O O . ILE A 1 107 ? -10.215 -18.788 -3.818 1 98.81 107 ILE A O 1
ATOM 845 N N . ALA A 1 108 ? -8.965 -19.815 -5.365 1 98.92 108 ALA A N 1
ATOM 846 C CA . ALA A 1 108 ? -7.704 -19.737 -4.631 1 98.92 108 ALA A CA 1
ATOM 847 C C . ALA A 1 108 ? -6.646 -18.989 -5.437 1 98.92 108 ALA A C 1
ATOM 849 O O . ALA A 1 108 ? -6.763 -18.859 -6.658 1 98.92 108 ALA A O 1
ATOM 850 N N . ILE A 1 109 ? -5.667 -18.493 -4.726 1 98.93 109 ILE A N 1
ATOM 851 C CA . ILE A 1 109 ? -4.514 -17.861 -5.359 1 98.93 109 ILE A CA 1
ATOM 852 C C . ILE A 1 109 ? -3.242 -18.616 -4.982 1 98.93 109 ILE A C 1
ATOM 854 O O . ILE A 1 109 ? -3.064 -19.008 -3.826 1 98.93 109 ILE A O 1
ATOM 858 N N . VAL A 1 110 ? -2.431 -18.872 -5.922 1 98.9 110 VAL A N 1
ATOM 859 C CA . VAL A 1 110 ? -1.061 -19.337 -5.74 1 98.9 110 VAL A CA 1
ATOM 860 C C . VAL A 1 110 ? -0.083 -18.26 -6.205 1 98.9 110 VAL A C 1
ATOM 862 O O . VAL A 1 110 ? -0.02 -17.942 -7.394 1 98.9 110 VAL A O 1
ATOM 865 N N . GLY A 1 111 ? 0.633 -17.733 -5.301 1 98.61 111 GLY A N 1
ATOM 866 C CA . GLY A 1 111 ? 1.566 -16.666 -5.627 1 98.61 111 GLY A CA 1
ATOM 867 C C . GLY A 1 111 ? 3.015 -17.048 -5.389 1 98.61 111 GLY A C 1
ATOM 868 O O . GLY A 1 111 ? 3.369 -17.516 -4.305 1 98.61 111 GLY A O 1
ATOM 869 N N . GLY A 1 112 ? 3.837 -16.826 -6.33 1 97.58 112 GLY A N 1
ATOM 870 C CA . GLY A 1 112 ? 5.263 -17.088 -6.217 1 97.58 112 GLY A CA 1
ATOM 871 C C . GLY A 1 112 ? 6.083 -15.835 -5.972 1 97.58 112 GLY A C 1
ATOM 872 O O . GLY A 1 112 ? 5.845 -14.8 -6.597 1 97.58 112 GLY A O 1
ATOM 873 N N . GLY A 1 113 ? 7.127 -15.957 -5.048 1 96.6 113 GLY A N 1
ATOM 874 C CA . GLY A 1 113 ? 7.996 -14.82 -4.792 1 96.6 113 GLY A CA 1
ATOM 875 C C . GLY A 1 113 ? 7.235 -13.557 -4.433 1 96.6 113 GLY A C 1
ATOM 876 O O . GLY A 1 113 ? 6.384 -13.571 -3.542 1 96.6 113 GLY A O 1
ATOM 877 N N . HIS A 1 114 ? 7.474 -12.499 -5.131 1 97.35 114 HIS A N 1
ATOM 878 C CA . HIS A 1 114 ? 6.796 -11.236 -4.859 1 97.35 114 HIS A CA 1
ATOM 879 C C . HIS A 1 114 ? 5.347 -11.275 -5.335 1 97.35 114 HIS A C 1
ATOM 881 O O . HIS A 1 114 ? 4.521 -10.476 -4.888 1 97.35 114 HIS A O 1
ATOM 887 N N . GLY A 1 115 ? 5.073 -12.182 -6.301 1 97.97 115 GLY A N 1
ATOM 888 C CA . GLY A 1 115 ? 3.672 -12.463 -6.572 1 97.97 115 GLY A CA 1
ATOM 889 C C . GLY A 1 115 ? 2.932 -13.018 -5.369 1 97.97 115 GLY A C 1
ATOM 890 O O . GLY A 1 115 ? 1.732 -12.785 -5.211 1 97.97 115 GLY A O 1
ATOM 891 N N . GLY A 1 116 ? 3.654 -13.783 -4.585 1 98.29 116 GLY A N 1
ATOM 892 C CA . GLY A 1 116 ? 3.109 -14.208 -3.305 1 98.29 116 GLY A CA 1
ATOM 893 C C . GLY A 1 116 ? 2.828 -13.052 -2.363 1 98.29 116 GLY A C 1
ATOM 894 O O . GLY A 1 116 ? 1.776 -13.009 -1.721 1 98.29 116 GLY A O 1
ATOM 895 N N . GLY A 1 117 ? 3.796 -12.157 -2.261 1 98.15 117 GLY A N 1
ATOM 896 C CA . GLY A 1 117 ? 3.567 -10.967 -1.457 1 98.15 117 GLY A CA 1
ATOM 897 C C . GLY A 1 117 ? 2.328 -10.196 -1.872 1 98.15 117 GLY A C 1
ATOM 898 O O . GLY A 1 117 ? 1.457 -9.919 -1.045 1 98.15 117 GLY A O 1
ATOM 899 N N . ALA A 1 118 ? 2.226 -9.894 -3.122 1 98.29 118 ALA A N 1
ATOM 900 C CA . ALA A 1 118 ? 1.06 -9.193 -3.653 1 98.29 118 ALA A CA 1
ATOM 901 C C . ALA A 1 118 ? -0.222 -9.97 -3.373 1 98.29 118 ALA A C 1
ATOM 903 O O . ALA A 1 118 ? -1.279 -9.376 -3.146 1 98.29 118 ALA A O 1
ATOM 904 N N . SER A 1 119 ? -0.144 -11.255 -3.361 1 98.73 119 SER A N 1
ATOM 905 C CA . SER A 1 119 ? -1.302 -12.111 -3.123 1 98.73 119 SER A CA 1
ATOM 906 C C . SER A 1 119 ? -1.741 -12.055 -1.664 1 98.73 119 SER A C 1
ATOM 908 O O . SER A 1 119 ? -2.926 -12.204 -1.36 1 98.73 119 SER A O 1
ATOM 910 N N . ILE A 1 120 ? -0.741 -11.85 -0.736 1 98.77 120 ILE A N 1
ATOM 911 C CA . ILE A 1 120 ? -1.1 -11.651 0.663 1 98.77 120 ILE A CA 1
ATOM 912 C C . ILE A 1 120 ? -2.044 -10.457 0.789 1 98.77 120 ILE A C 1
ATOM 914 O O . ILE A 1 120 ? -3.128 -10.573 1.366 1 98.77 120 ILE A O 1
ATOM 918 N N . ARG A 1 121 ? -1.644 -9.381 0.209 1 97.98 121 ARG A N 1
ATOM 919 C CA . ARG A 1 121 ? -2.45 -8.165 0.267 1 97.98 121 ARG A CA 1
ATOM 920 C C . ARG A 1 121 ? -3.801 -8.371 -0.412 1 97.98 121 ARG A C 1
ATOM 922 O O . ARG A 1 121 ? -4.842 -8.018 0.146 1 97.98 121 ARG A O 1
ATOM 929 N N . ALA A 1 122 ? -3.781 -8.956 -1.574 1 97.87 122 ALA A N 1
ATOM 930 C CA . ALA A 1 122 ? -5.016 -9.166 -2.326 1 97.87 122 ALA A CA 1
ATOM 931 C C . ALA A 1 122 ? -5.997 -10.03 -1.539 1 97.87 122 ALA A C 1
ATOM 933 O O . ALA A 1 122 ? -7.181 -9.701 -1.438 1 97.87 122 ALA A O 1
ATOM 934 N N . THR A 1 123 ? -5.54 -11.096 -0.972 1 98.39 123 THR A N 1
ATOM 935 C CA . THR A 1 123 ? -6.4 -12.024 -0.246 1 98.39 123 THR A CA 1
ATOM 936 C C . THR A 1 123 ? -6.941 -11.377 1.025 1 98.39 123 THR A C 1
ATOM 938 O O . THR A 1 123 ? -8.102 -11.583 1.387 1 98.39 123 THR A O 1
ATOM 941 N N . ALA A 1 124 ? -6.094 -10.602 1.664 1 98.05 124 ALA A N 1
ATOM 942 C CA . ALA A 1 124 ? -6.512 -9.892 2.87 1 98.05 124 ALA A CA 1
ATOM 943 C C . ALA A 1 124 ? -7.678 -8.952 2.576 1 98.05 124 ALA A C 1
ATOM 945 O O . ALA A 1 124 ? -8.52 -8.708 3.443 1 98.05 124 ALA A O 1
ATOM 946 N N . LEU A 1 125 ? -7.79 -8.513 1.345 1 97.33 125 LEU A N 1
ATOM 947 C CA . LEU A 1 125 ? -8.709 -7.421 1.041 1 97.33 125 LEU A CA 1
ATOM 948 C C . LEU A 1 125 ? -9.928 -7.932 0.281 1 97.33 125 LEU A C 1
ATOM 950 O O . LEU A 1 125 ? -10.956 -7.254 0.221 1 97.33 125 LEU A O 1
ATOM 954 N N . ASP A 1 126 ? -9.843 -9.125 -0.313 1 97.81 126 ASP A N 1
ATOM 955 C CA . ASP A 1 126 ? -10.896 -9.643 -1.181 1 97.81 126 ASP A CA 1
ATOM 956 C C . ASP A 1 126 ? -11.468 -10.948 -0.632 1 97.81 126 ASP A C 1
ATOM 958 O O . ASP A 1 126 ? -10.893 -12.019 -0.838 1 97.81 126 ASP A O 1
ATOM 962 N N . PRO A 1 127 ? -12.64 -10.914 -0.076 1 97.22 127 PRO A N 1
ATOM 963 C CA . PRO A 1 127 ? -13.201 -12.118 0.542 1 97.22 127 PRO A CA 1
ATOM 964 C C . PRO A 1 127 ? -13.634 -13.161 -0.486 1 97.22 127 PRO A C 1
ATOM 966 O O . PRO A 1 127 ? -13.97 -14.291 -0.121 1 97.22 127 PRO A O 1
ATOM 969 N N . ARG A 1 128 ? -13.589 -12.817 -1.748 1 98.06 128 ARG A N 1
ATOM 970 C CA . ARG A 1 128 ? -13.922 -13.791 -2.782 1 98.06 128 ARG A CA 1
ATOM 971 C C . ARG A 1 128 ? -12.85 -14.871 -2.884 1 98.06 128 ARG A C 1
ATOM 973 O O . ARG A 1 128 ? -13.108 -15.964 -3.392 1 98.06 128 ARG A O 1
ATOM 980 N N . VAL A 1 129 ? -11.592 -14.542 -2.498 1 98.77 129 VAL A N 1
ATOM 981 C CA . VAL A 1 129 ? -10.527 -15.537 -2.425 1 98.77 129 VAL A CA 1
ATOM 982 C C . VAL A 1 129 ? -10.74 -16.434 -1.207 1 98.77 129 VAL A C 1
ATOM 984 O O . VAL A 1 129 ? -10.866 -15.944 -0.083 1 98.77 129 VAL A O 1
ATOM 987 N N . LYS A 1 130 ? -10.685 -17.72 -1.445 1 98.79 130 LYS A N 1
ATOM 988 C CA . LYS A 1 130 ? -11.108 -18.626 -0.381 1 98.79 130 LYS A CA 1
ATOM 989 C C . LYS A 1 130 ? -9.918 -19.381 0.204 1 98.79 130 LYS A C 1
ATOM 991 O O . LYS A 1 130 ? -10.027 -19.991 1.27 1 98.79 130 LYS A O 1
ATOM 996 N N . ALA A 1 131 ? -8.752 -19.327 -0.457 1 98.92 131 ALA A N 1
ATOM 997 C CA . ALA A 1 131 ? -7.518 -19.943 0.025 1 98.92 131 ALA A CA 1
ATOM 998 C C . ALA A 1 131 ? -6.295 -19.306 -0.629 1 98.92 131 ALA A C 1
ATOM 1000 O O . ALA A 1 131 ? -6.372 -18.817 -1.759 1 98.92 131 ALA A O 1
ATOM 1001 N N . LEU A 1 132 ? -5.162 -19.325 0.089 1 98.94 132 LEU A N 1
ATOM 1002 C CA . LEU A 1 132 ? -3.935 -18.696 -0.386 1 98.94 132 LEU A CA 1
ATOM 1003 C C . LEU A 1 132 ? -2.745 -19.636 -0.224 1 98.94 132 LEU A C 1
ATOM 1005 O O . LEU A 1 132 ? -2.549 -20.218 0.845 1 98.94 132 LEU A O 1
ATOM 1009 N N . VAL A 1 133 ? -2.031 -19.824 -1.282 1 98.95 133 VAL A N 1
ATOM 1010 C CA . VAL A 1 133 ? -0.769 -20.555 -1.259 1 98.95 133 VAL A CA 1
ATOM 1011 C C . VAL A 1 133 ? 0.379 -19.617 -1.625 1 98.95 133 VAL A C 1
ATOM 1013 O O . VAL A 1 133 ? 0.346 -18.966 -2.672 1 98.95 133 VAL A O 1
ATOM 1016 N N . LEU A 1 134 ? 1.357 -19.597 -0.783 1 98.86 134 LEU A N 1
ATOM 1017 C CA . LEU A 1 134 ? 2.543 -18.778 -1.006 1 98.86 134 LEU A CA 1
ATOM 1018 C C . LEU A 1 134 ? 3.754 -19.649 -1.322 1 98.86 134 LEU A C 1
ATOM 1020 O O . LEU A 1 134 ? 4.115 -20.526 -0.534 1 98.86 134 LEU A O 1
ATOM 1024 N N . GLN A 1 135 ? 4.312 -19.403 -2.472 1 97.91 135 GLN A N 1
ATOM 1025 C CA . GLN A 1 135 ? 5.555 -20.069 -2.846 1 97.91 135 GLN A CA 1
ATOM 1026 C C . GLN A 1 135 ? 6.756 -19.151 -2.634 1 97.91 135 GLN A C 1
ATOM 1028 O O . GLN A 1 135 ? 6.979 -18.222 -3.413 1 97.91 135 GLN A O 1
ATOM 1033 N N . VAL A 1 136 ? 7.526 -19.359 -1.554 1 96.66 136 VAL A N 1
ATOM 1034 C CA . VAL A 1 136 ? 8.728 -18.587 -1.26 1 96.66 136 VAL A CA 1
ATOM 1035 C C . VAL A 1 136 ? 8.441 -17.097 -1.433 1 96.66 136 VAL A C 1
ATOM 1037 O O . VAL A 1 136 ? 9.131 -16.409 -2.189 1 96.66 136 VAL A O 1
ATOM 1040 N N . PRO A 1 137 ? 7.537 -16.535 -0.696 1 97.88 137 PRO A N 1
ATOM 1041 C CA . PRO A 1 137 ? 7.007 -15.201 -0.986 1 97.88 137 PRO A CA 1
ATOM 1042 C C . PRO A 1 137 ? 7.987 -14.086 -0.63 1 97.88 137 PRO A C 1
ATOM 1044 O O . PRO A 1 137 ? 8.76 -14.219 0.322 1 97.88 137 PRO A O 1
ATOM 1047 N N . GLY A 1 138 ? 7.984 -13.02 -1.492 1 96.83 138 GLY A N 1
ATOM 1048 C CA . GLY A 1 138 ? 8.497 -11.751 -1.001 1 96.83 138 GLY A CA 1
ATOM 1049 C C . GLY A 1 138 ? 7.591 -11.099 0.027 1 96.83 138 GLY A C 1
ATOM 1050 O O . GLY A 1 138 ? 6.383 -10.979 -0.189 1 96.83 138 GLY A O 1
ATOM 1051 N N . ILE A 1 139 ? 8.164 -10.668 1.197 1 97.81 139 ILE A N 1
ATOM 1052 C CA . ILE A 1 139 ? 7.265 -10.318 2.291 1 97.81 139 ILE A CA 1
ATOM 1053 C C . ILE A 1 139 ? 7.504 -8.869 2.712 1 97.81 139 ILE A C 1
ATOM 1055 O O . ILE A 1 139 ? 6.664 -8.264 3.382 1 97.81 139 ILE A O 1
ATOM 1059 N N . SER A 1 140 ? 8.7 -8.313 2.35 1 97.84 140 SER A N 1
ATOM 1060 C CA . SER A 1 140 ? 9.03 -6.962 2.793 1 97.84 140 SER A CA 1
ATOM 1061 C C . SER A 1 140 ? 10.048 -6.308 1.864 1 97.84 140 SER A C 1
ATOM 1063 O O . SER A 1 140 ? 11.136 -6.847 1.649 1 97.84 140 SER A O 1
ATOM 1065 N N . GLY A 1 141 ? 9.683 -5.162 1.39 1 97.25 141 GLY A N 1
ATOM 1066 C CA . GLY A 1 141 ? 10.619 -4.412 0.567 1 97.25 141 GLY A CA 1
ATOM 1067 C C . GLY A 1 141 ? 11.828 -3.917 1.338 1 97.25 141 GLY A C 1
ATOM 1068 O O . GLY A 1 141 ? 12.919 -3.794 0.779 1 97.25 141 GLY A O 1
ATOM 1069 N N . ALA A 1 142 ? 11.67 -3.574 2.636 1 96.7 142 ALA A N 1
ATOM 1070 C CA . ALA A 1 142 ? 12.78 -3.13 3.475 1 96.7 142 ALA A CA 1
ATOM 1071 C C . ALA A 1 142 ? 13.832 -4.226 3.618 1 96.7 142 ALA A C 1
ATOM 1073 O O . ALA A 1 142 ? 15.033 -3.946 3.614 1 96.7 142 ALA A O 1
ATOM 1074 N N . MET A 1 143 ? 13.404 -5.467 3.743 1 95.17 143 MET A N 1
ATOM 1075 C CA . MET A 1 143 ? 14.322 -6.598 3.846 1 95.17 143 MET A CA 1
ATOM 1076 C C . MET A 1 143 ? 15.07 -6.813 2.535 1 95.17 143 MET A C 1
ATOM 1078 O O . MET A 1 143 ? 16.286 -7.013 2.535 1 95.17 143 MET A O 1
ATOM 1082 N N . ASP A 1 144 ? 14.34 -6.717 1.454 1 95.14 144 ASP A N 1
ATOM 1083 C CA . ASP A 1 144 ? 14.951 -6.903 0.141 1 95.14 144 ASP A CA 1
ATOM 1084 C C . ASP A 1 144 ? 16.017 -5.842 -0.123 1 95.14 144 ASP A C 1
ATOM 1086 O O . ASP A 1 144 ? 17.071 -6.141 -0.689 1 95.14 144 ASP A O 1
ATOM 1090 N N . ALA A 1 145 ? 15.716 -4.65 0.291 1 96.13 145 ALA A N 1
ATOM 1091 C CA . ALA A 1 145 ? 16.554 -3.502 -0.046 1 96.13 145 ALA A CA 1
ATOM 1092 C C . ALA A 1 145 ? 17.926 -3.613 0.613 1 96.13 145 ALA A C 1
ATOM 1094 O O . ALA A 1 145 ? 18.879 -2.951 0.193 1 96.13 145 ALA A O 1
ATOM 1095 N N . GLN A 1 146 ? 18.052 -4.445 1.638 1 93.03 146 GLN A N 1
ATOM 1096 C CA . GLN A 1 146 ? 19.343 -4.656 2.284 1 93.03 146 GLN A CA 1
ATOM 1097 C C . GLN A 1 146 ? 20.336 -5.311 1.327 1 93.03 146 GLN A C 1
ATOM 1099 O O . GLN A 1 146 ? 21.548 -5.246 1.542 1 93.03 146 GLN A O 1
ATOM 1104 N N . PHE A 1 147 ? 19.801 -5.885 0.238 1 91.54 147 PHE A N 1
ATOM 1105 C CA . PHE A 1 147 ? 20.655 -6.628 -0.68 1 91.54 147 PHE A CA 1
ATOM 1106 C C . PHE A 1 147 ? 20.777 -5.901 -2.014 1 91.54 147 PHE A C 1
ATOM 1108 O O . PHE A 1 147 ? 21.329 -6.443 -2.974 1 91.54 147 PHE A O 1
ATOM 1115 N N . TYR A 1 148 ? 20.181 -4.702 -2.056 1 95.61 148 TYR A N 1
ATOM 1116 C CA . TYR A 1 148 ? 20.295 -3.919 -3.281 1 95.61 148 TYR A CA 1
ATOM 1117 C C . TYR A 1 148 ? 21.748 -3.558 -3.565 1 95.61 148 TYR A C 1
ATOM 1119 O O . TYR A 1 148 ? 22.532 -3.337 -2.639 1 95.61 148 TYR A O 1
ATOM 1127 N N . PRO A 1 149 ? 22.097 -3.451 -4.843 1 95.71 149 PRO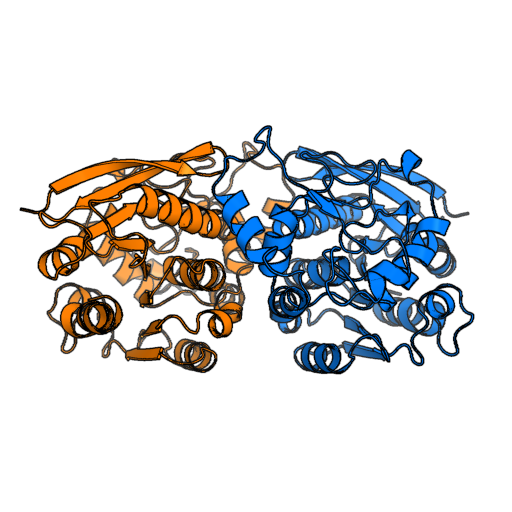 A N 1
ATOM 1128 C CA . PRO A 1 149 ? 23.383 -2.825 -5.16 1 95.71 149 PRO A CA 1
ATOM 1129 C C . PRO A 1 149 ? 23.517 -1.422 -4.575 1 95.71 149 PRO A C 1
ATOM 1131 O O . PRO A 1 149 ? 22.522 -0.703 -4.452 1 95.71 149 PRO A O 1
ATOM 1134 N N . PRO A 1 150 ? 24.769 -1.083 -4.22 1 94.6 150 PRO A N 1
ATOM 1135 C CA . PRO A 1 150 ? 24.98 0.244 -3.637 1 94.6 150 PRO A CA 1
ATOM 1136 C C . PRO A 1 150 ? 24.442 1.368 -4.518 1 94.6 150 PRO A C 1
ATOM 1138 O O . PRO A 1 150 ? 24.678 1.376 -5.729 1 94.6 150 PRO A O 1
ATOM 1141 N N . GLY A 1 151 ? 23.662 2.215 -3.905 1 95.83 151 GLY A N 1
ATOM 1142 C CA . GLY A 1 151 ? 23.229 3.435 -4.568 1 95.83 151 GLY A CA 1
ATOM 1143 C C . GLY A 1 151 ? 21.928 3.271 -5.33 1 95.83 151 GLY A C 1
ATOM 1144 O O . GLY A 1 151 ? 21.312 4.258 -5.738 1 95.83 151 GLY A O 1
ATOM 1145 N N . ILE A 1 152 ? 21.458 2.052 -5.515 1 96.75 152 ILE A N 1
ATOM 1146 C CA . ILE A 1 152 ? 20.299 1.801 -6.365 1 96.75 152 ILE A CA 1
ATOM 1147 C C . ILE A 1 152 ? 19.049 2.402 -5.724 1 96.75 152 ILE A C 1
ATOM 1149 O O . ILE A 1 152 ? 18.218 3.001 -6.411 1 96.75 152 ILE A O 1
ATOM 1153 N N . LEU A 1 153 ? 18.88 2.244 -4.442 1 97.05 153 LEU A N 1
ATOM 1154 C CA . LEU A 1 153 ? 17.695 2.789 -3.788 1 97.05 153 LEU A CA 1
ATOM 1155 C C . LEU A 1 153 ? 17.659 4.308 -3.907 1 97.05 153 LEU A C 1
ATOM 1157 O O . LEU A 1 153 ? 16.616 4.886 -4.224 1 97.05 153 LEU A O 1
ATOM 1161 N N . ASP A 1 154 ? 18.774 4.966 -3.699 1 96.7 154 ASP A N 1
ATOM 1162 C CA . ASP A 1 154 ? 18.853 6.418 -3.825 1 96.7 154 ASP A CA 1
ATOM 1163 C C . ASP A 1 154 ? 18.555 6.863 -5.255 1 96.7 154 ASP A C 1
ATOM 1165 O O . ASP A 1 154 ? 17.836 7.841 -5.469 1 96.7 154 ASP A O 1
ATOM 1169 N N . ARG A 1 155 ? 19.092 6.124 -6.181 1 96.07 155 ARG A N 1
ATOM 1170 C CA . ARG A 1 155 ? 18.852 6.446 -7.584 1 96.07 155 ARG A CA 1
ATOM 1171 C C . ARG A 1 155 ? 17.385 6.245 -7.949 1 96.07 155 ARG A C 1
ATOM 1173 O O . ARG A 1 155 ? 16.828 7.007 -8.742 1 96.07 155 ARG A O 1
ATOM 1180 N N . SER A 1 156 ? 16.842 5.173 -7.397 1 96.32 156 SER A N 1
ATOM 1181 C CA . SER A 1 156 ? 15.433 4.908 -7.666 1 96.32 156 SER A CA 1
ATOM 1182 C C . SER A 1 156 ? 14.545 6.013 -7.102 1 96.32 156 SER A C 1
ATOM 1184 O O . SER A 1 156 ? 13.574 6.422 -7.74 1 96.32 156 SER A O 1
ATOM 1186 N N . ARG A 1 157 ? 14.827 6.546 -5.931 1 95.32 157 ARG A N 1
ATOM 1187 C CA . ARG A 1 157 ? 14.102 7.665 -5.337 1 95.32 157 ARG A CA 1
ATOM 1188 C C . ARG A 1 157 ? 14.25 8.925 -6.184 1 95.32 157 ARG A C 1
ATOM 1190 O O . ARG A 1 157 ? 13.278 9.652 -6.4 1 95.32 157 ARG A O 1
ATOM 1197 N N . ALA A 1 158 ? 15.451 9.148 -6.639 1 93.12 158 ALA A N 1
ATOM 1198 C CA . ALA A 1 158 ? 15.709 10.3 -7.499 1 93.12 158 ALA A CA 1
ATOM 1199 C C . ALA A 1 158 ? 14.902 10.212 -8.791 1 93.12 158 ALA A C 1
ATOM 1201 O O . ALA A 1 158 ? 14.434 11.229 -9.308 1 93.12 158 ALA A O 1
ATOM 1202 N N . ASP A 1 159 ? 14.754 9.013 -9.236 1 91.74 159 ASP A N 1
ATOM 1203 C CA . ASP A 1 159 ? 13.988 8.786 -10.458 1 91.74 159 ASP A CA 1
ATOM 1204 C C . ASP A 1 159 ? 12.525 9.182 -10.272 1 91.74 159 ASP A C 1
ATOM 1206 O O . ASP A 1 159 ? 11.866 9.607 -11.223 1 91.74 159 ASP A O 1
ATOM 1210 N N . LEU A 1 160 ? 12.023 9.136 -9.067 1 91.06 160 LEU A N 1
ATOM 1211 C CA . LEU A 1 160 ? 10.627 9.448 -8.778 1 91.06 160 LEU A CA 1
ATOM 1212 C C . LEU A 1 160 ? 10.378 10.95 -8.857 1 91.06 160 LEU A C 1
ATOM 1214 O O . LEU A 1 160 ? 9.227 11.391 -8.902 1 91.06 160 LEU A O 1
ATOM 1218 N N . THR A 1 161 ? 11.411 11.739 -8.841 1 90.89 161 THR A N 1
ATOM 1219 C CA . THR A 1 161 ? 11.251 13.188 -8.896 1 90.89 161 THR A CA 1
ATOM 1220 C C . THR A 1 161 ? 11.001 13.65 -10.329 1 90.89 161 THR A C 1
ATOM 1222 O O . THR A 1 161 ? 10.657 14.811 -10.561 1 90.89 161 THR A O 1
ATOM 1225 N N . ARG A 1 162 ? 11.095 12.697 -11.232 1 89.07 162 ARG A N 1
ATOM 1226 C CA . ARG A 1 162 ? 10.844 13 -12.637 1 89.07 162 ARG A CA 1
ATOM 1227 C C . ARG A 1 162 ? 9.406 12.668 -13.021 1 89.07 162 ARG A C 1
ATOM 1229 O O . ARG A 1 162 ? 8.784 11.79 -12.418 1 89.07 162 ARG A O 1
ATOM 1236 N N . PRO A 1 163 ? 8.907 13.413 -14.026 1 86.5 163 PRO A N 1
ATOM 1237 C CA . PRO A 1 163 ? 7.573 13.045 -14.505 1 86.5 163 PRO A CA 1
ATOM 1238 C C . PRO A 1 163 ? 7.495 11.596 -14.981 1 86.5 163 PRO A C 1
ATOM 1240 O O . PRO A 1 163 ? 8.479 11.058 -15.496 1 86.5 163 PRO A O 1
ATOM 1243 N N . LYS A 1 164 ? 6.285 11.102 -14.73 1 81.18 164 LYS A N 1
ATOM 1244 C CA . LYS A 1 164 ? 6.059 9.743 -15.211 1 81.18 164 LYS A CA 1
ATOM 1245 C C . LYS A 1 164 ? 6.182 9.669 -16.73 1 81.18 164 LYS A C 1
ATOM 1247 O O . LYS A 1 164 ? 5.738 10.575 -17.438 1 81.18 164 LYS A O 1
ATOM 1252 N N . HIS A 1 165 ? 6.704 8.69 -17.359 1 69.49 165 HIS A N 1
ATOM 1253 C CA . HIS A 1 165 ? 6.829 8.38 -18.779 1 69.49 165 HIS A CA 1
ATOM 1254 C C . HIS A 1 165 ? 7.803 9.331 -19.467 1 69.49 165 HIS A C 1
ATOM 1256 O O . HIS A 1 165 ? 7.631 9.66 -20.643 1 69.49 165 HIS A O 1
ATOM 1262 N N . SER A 1 166 ? 8.62 9.765 -18.623 1 69.28 166 SER A N 1
ATOM 1263 C CA . SER A 1 166 ? 9.677 10.569 -19.229 1 69.28 166 SER A CA 1
ATOM 1264 C C . SER A 1 166 ? 10.533 9.735 -20.175 1 69.28 166 SER A C 1
ATOM 1266 O O . SER A 1 166 ? 10.611 8.512 -20.035 1 69.28 166 SER A O 1
ATOM 1268 N N . ASP A 1 167 ? 10.894 10.275 -21.22 1 69.82 167 ASP A N 1
ATOM 1269 C CA . ASP A 1 167 ? 11.762 9.638 -22.205 1 69.82 167 ASP A CA 1
ATOM 1270 C C . ASP A 1 167 ? 13.058 9.149 -21.56 1 69.82 167 ASP A C 1
ATOM 1272 O O . ASP A 1 167 ? 13.839 8.433 -22.19 1 69.82 167 ASP A O 1
ATOM 1276 N N . GLU A 1 168 ? 13.131 9.285 -20.407 1 79.48 168 GLU A N 1
ATOM 1277 C CA . GLU A 1 168 ? 14.407 9.03 -19.745 1 79.48 168 GLU A CA 1
ATOM 1278 C C . GLU A 1 168 ? 14.286 7.896 -18.732 1 79.48 168 GLU A C 1
ATOM 1280 O O . GLU A 1 168 ? 14.951 7.91 -17.694 1 79.48 168 GLU A O 1
ATOM 1285 N N . GLN A 1 169 ? 13.593 6.934 -19.16 1 85.52 169 GLN A N 1
ATOM 1286 C CA . GLN A 1 169 ? 13.444 5.827 -18.222 1 85.52 169 GLN A CA 1
ATOM 1287 C C . GLN A 1 169 ? 14.746 5.042 -18.085 1 85.52 169 GLN A C 1
ATOM 1289 O O . GLN A 1 169 ? 15.343 4.641 -19.087 1 85.52 169 GLN A O 1
ATOM 1294 N N . GLU A 1 170 ? 15.152 4.895 -16.85 1 91.96 170 GLU A N 1
ATOM 1295 C CA . GLU A 1 170 ? 16.353 4.118 -16.555 1 91.96 170 GLU A CA 1
ATOM 1296 C C . GLU A 1 170 ? 16 2.69 -16.15 1 91.96 170 GLU A C 1
ATOM 1298 O O . GLU A 1 170 ? 14.946 2.449 -15.557 1 91.96 170 GLU A O 1
ATOM 1303 N N . TYR A 1 171 ? 16.907 1.772 -16.539 1 95.35 171 TYR A N 1
ATOM 1304 C CA . TYR A 1 171 ? 16.701 0.359 -16.239 1 95.35 171 TYR A CA 1
ATOM 1305 C C . TYR A 1 171 ? 17.868 -0.204 -15.437 1 95.35 171 TYR A C 1
ATOM 1307 O O . TYR A 1 171 ? 18.968 0.354 -15.454 1 95.35 171 TYR A O 1
ATOM 1315 N N . ILE A 1 172 ? 17.586 -1.237 -14.766 1 96.97 172 ILE A N 1
ATOM 1316 C CA . ILE A 1 172 ? 18.603 -2.01 -14.062 1 96.97 172 ILE A CA 1
ATOM 1317 C C . ILE A 1 172 ? 18.407 -3.498 -14.345 1 96.97 172 ILE A C 1
ATOM 1319 O O . ILE A 1 172 ? 17.282 -3.951 -14.569 1 96.97 172 ILE A O 1
ATOM 1323 N N . GLN A 1 173 ? 19.493 -4.203 -14.38 1 97.77 173 GLN A N 1
ATOM 1324 C CA . GLN A 1 173 ? 19.427 -5.653 -14.536 1 97.77 173 GLN A CA 1
ATOM 1325 C C . GLN A 1 173 ? 18.701 -6.3 -13.361 1 97.77 173 GLN A C 1
ATOM 1327 O O . GLN A 1 173 ? 18.912 -5.919 -12.208 1 97.77 173 GLN A O 1
ATOM 1332 N N . LEU A 1 174 ? 17.871 -7.312 -13.661 1 97.51 174 LEU A N 1
ATOM 1333 C CA . LEU A 1 174 ? 17.055 -7.92 -12.615 1 97.51 174 LEU A CA 1
ATOM 1334 C C . LEU A 1 174 ? 17.801 -9.067 -11.941 1 97.51 174 LEU A C 1
ATOM 1336 O O . LEU A 1 174 ? 17.955 -9.079 -10.718 1 97.51 174 LEU A O 1
ATOM 1340 N N . PHE A 1 175 ? 18.313 -10.006 -12.715 1 96.74 175 PHE A N 1
ATOM 1341 C CA . PHE A 1 175 ? 19.023 -11.18 -12.222 1 96.74 175 PHE A CA 1
ATOM 1342 C C . PHE A 1 175 ? 20.452 -11.211 -12.753 1 96.74 175 PHE A C 1
ATOM 1344 O O . PHE A 1 175 ? 20.727 -10.7 -13.84 1 96.74 175 PHE A O 1
ATOM 1351 N N . PRO A 1 176 ? 21.322 -11.916 -12.006 1 96.41 176 PRO A N 1
ATOM 1352 C CA . PRO A 1 176 ? 22.646 -12.151 -12.588 1 96.41 176 PRO A CA 1
ATOM 1353 C C . PRO A 1 176 ? 22.602 -13.084 -13.796 1 96.41 176 PRO A C 1
ATOM 1355 O O . PRO A 1 176 ? 21.825 -14.042 -13.813 1 96.41 176 PRO A O 1
ATOM 1358 N N . GLU A 1 177 ? 23.479 -12.852 -14.748 1 95.48 177 GLU A N 1
ATOM 1359 C CA . GLU A 1 177 ? 23.494 -13.633 -15.982 1 95.48 177 GLU A CA 1
ATOM 1360 C C . GLU A 1 177 ? 24.555 -14.729 -15.929 1 95.48 177 GLU A C 1
ATOM 1362 O O . GLU A 1 177 ? 24.514 -15.678 -16.714 1 95.48 177 GLU A O 1
ATOM 1367 N N . THR A 1 178 ? 25.558 -14.519 -15.047 1 96.07 178 THR A N 1
ATOM 1368 C CA . THR A 1 178 ? 26.611 -15.51 -14.864 1 96.07 178 THR A CA 1
ATOM 1369 C C . THR A 1 178 ? 26.877 -15.749 -13.38 1 96.07 178 THR A C 1
ATOM 1371 O O . THR A 1 178 ? 26.509 -14.928 -12.538 1 96.07 178 THR A O 1
ATOM 1374 N N . MET A 1 179 ? 27.439 -16.869 -13.157 1 95.31 179 MET A N 1
ATOM 1375 C CA . MET A 1 179 ? 27.801 -17.177 -11.776 1 95.31 179 MET A CA 1
ATOM 1376 C C . MET A 1 179 ? 28.855 -16.203 -11.26 1 95.31 179 MET A C 1
ATOM 1378 O O . MET A 1 179 ? 28.854 -15.85 -10.079 1 95.31 179 MET A O 1
ATOM 1382 N N . GLU A 1 180 ? 29.73 -15.669 -12.122 1 96.08 180 GLU A N 1
ATOM 1383 C CA . GLU A 1 180 ? 30.721 -14.661 -11.761 1 96.08 180 GLU A CA 1
ATOM 1384 C C . GLU A 1 180 ? 30.052 -13.376 -11.281 1 96.08 180 GLU A C 1
ATOM 1386 O O . GLU A 1 180 ? 30.454 -12.802 -10.266 1 96.08 180 GLU A O 1
ATOM 1391 N N . GLU A 1 181 ? 29.01 -13.036 -11.967 1 95.35 181 GLU A N 1
ATOM 1392 C CA . GLU A 1 181 ? 28.243 -11.86 -11.566 1 95.35 181 GLU A CA 1
ATOM 1393 C C . GLU A 1 181 ? 27.538 -12.089 -10.232 1 95.35 181 GLU A C 1
ATOM 1395 O O . GLU A 1 181 ? 27.487 -11.191 -9.389 1 95.35 181 GLU A O 1
ATOM 1400 N N . ALA A 1 182 ? 27.054 -13.269 -10.106 1 94.87 182 ALA A N 1
ATOM 1401 C CA . ALA A 1 182 ? 26.272 -13.621 -8.923 1 94.87 182 ALA A CA 1
ATOM 1402 C C . ALA A 1 182 ? 27.15 -13.656 -7.675 1 94.87 182 ALA A C 1
ATOM 1404 O O . ALA A 1 182 ? 26.673 -13.408 -6.566 1 94.87 182 ALA A O 1
ATOM 1405 N N . THR A 1 183 ? 28.411 -13.894 -7.856 1 94.74 183 THR A N 1
ATOM 1406 C CA . THR A 1 183 ? 29.3 -14.067 -6.712 1 94.74 183 THR A CA 1
ATOM 1407 C C . THR A 1 183 ? 30.255 -12.883 -6.586 1 94.74 183 THR A C 1
ATOM 1409 O O . THR A 1 183 ? 31.163 -12.898 -5.753 1 94.74 183 THR A O 1
ATOM 1412 N N . ALA A 1 184 ? 30.109 -11.918 -7.445 1 94 184 ALA A N 1
ATOM 1413 C CA . ALA A 1 184 ? 30.973 -10.742 -7.405 1 94 184 ALA A CA 1
ATOM 1414 C C . ALA A 1 184 ? 30.821 -9.993 -6.084 1 94 184 ALA A C 1
ATOM 1416 O O . ALA A 1 184 ? 29.765 -10.051 -5.449 1 94 184 ALA A O 1
ATOM 1417 N N . ALA A 1 185 ? 31.879 -9.242 -5.717 1 90.02 185 ALA A N 1
ATOM 1418 C CA . ALA A 1 185 ? 31.872 -8.468 -4.478 1 90.02 185 ALA A CA 1
ATOM 1419 C C . ALA A 1 185 ? 30.789 -7.393 -4.508 1 90.02 185 ALA A C 1
ATOM 1421 O O . ALA A 1 185 ? 30.141 -7.127 -3.493 1 90.02 185 ALA A O 1
ATOM 1422 N N . THR A 1 186 ? 30.714 -6.814 -5.694 1 89.81 186 THR A N 1
ATOM 1423 C CA . THR A 1 186 ? 29.662 -5.818 -5.863 1 89.81 186 THR A CA 1
ATOM 1424 C C . THR A 1 186 ? 28.573 -6.335 -6.799 1 89.81 186 THR A C 1
ATOM 1426 O O . THR A 1 186 ? 28.822 -6.561 -7.985 1 89.81 186 THR A O 1
ATOM 1429 N N . GLN A 1 187 ? 27.448 -6.434 -6.224 1 88.91 187 GLN A N 1
ATOM 1430 C CA . GLN A 1 187 ? 26.308 -6.891 -7.012 1 88.91 187 GLN A CA 1
ATOM 1431 C C . GLN A 1 187 ? 25.82 -5.798 -7.959 1 88.91 187 GLN A C 1
ATOM 1433 O O . GLN A 1 187 ? 25.81 -4.619 -7.601 1 88.91 187 GLN A O 1
ATOM 1438 N N . LYS A 1 188 ? 25.381 -6.254 -9.154 1 92.71 188 LYS A N 1
ATOM 1439 C CA . LYS A 1 188 ? 24.898 -5.293 -10.14 1 92.71 188 LYS A CA 1
ATOM 1440 C C . LYS A 1 188 ? 23.407 -5.482 -10.408 1 92.71 188 LYS A C 1
ATOM 1442 O O . LYS A 1 188 ? 22.71 -4.531 -10.769 1 92.71 188 LYS A O 1
ATOM 1447 N N . ALA A 1 189 ? 22.96 -6.696 -10.256 1 97.1 189 ALA A N 1
ATOM 1448 C CA . ALA A 1 189 ? 21.544 -6.99 -10.458 1 97.1 189 ALA A CA 1
ATOM 1449 C C . ALA A 1 189 ? 20.73 -6.653 -9.212 1 97.1 189 ALA A C 1
ATOM 1451 O O . ALA A 1 189 ? 21.237 -6.736 -8.091 1 97.1 189 ALA A O 1
ATOM 1452 N N . LEU A 1 190 ? 19.501 -6.231 -9.416 1 97.37 190 LEU A N 1
ATOM 1453 C CA . LEU A 1 190 ? 18.663 -5.865 -8.28 1 97.37 190 LEU A CA 1
ATOM 1454 C C . LEU A 1 190 ? 18.481 -7.048 -7.335 1 97.37 190 LEU A C 1
ATOM 1456 O O . LEU A 1 190 ? 18.607 -6.9 -6.117 1 97.37 190 LEU A O 1
ATOM 1460 N N . LEU A 1 191 ? 18.043 -8.209 -7.965 1 94.89 191 LEU A N 1
ATOM 1461 C CA . LEU A 1 191 ? 17.966 -9.461 -7.221 1 94.89 191 LEU A CA 1
ATOM 1462 C C . LEU A 1 191 ? 19.196 -10.325 -7.481 1 94.89 191 LEU A C 1
ATOM 1464 O O . LEU A 1 191 ? 19.222 -11.103 -8.437 1 94.89 191 LEU A O 1
ATOM 1468 N N . GLY A 1 192 ? 20.132 -10.237 -6.622 1 92.12 192 GLY A N 1
ATOM 1469 C CA . GLY A 1 192 ? 21.443 -10.816 -6.868 1 92.12 192 GLY A CA 1
ATOM 1470 C C . GLY A 1 192 ? 21.709 -12.062 -6.045 1 92.12 192 GLY A C 1
ATOM 1471 O O . GLY A 1 192 ? 20.84 -12.516 -5.298 1 92.12 192 GLY A O 1
ATOM 1472 N N . GLY A 1 193 ? 22.895 -12.624 -6.298 1 91.47 193 GLY A N 1
ATOM 1473 C CA . GLY A 1 193 ? 23.356 -13.786 -5.554 1 91.47 193 GLY A CA 1
ATOM 1474 C C . GLY A 1 193 ? 23.197 -15.086 -6.318 1 91.47 193 GLY A C 1
ATOM 1475 O O . GLY A 1 193 ? 22.501 -15.134 -7.335 1 91.47 193 GLY A O 1
ATOM 1476 N N . PRO A 1 194 ? 23.834 -16.131 -5.779 1 91.49 194 PRO A N 1
ATOM 1477 C CA . PRO A 1 194 ? 23.848 -17.419 -6.477 1 91.49 194 PRO A CA 1
ATOM 1478 C C . PRO A 1 194 ? 22.463 -18.057 -6.566 1 91.49 194 PRO A C 1
ATOM 1480 O O . PRO A 1 194 ? 22.125 -18.666 -7.584 1 91.49 194 PRO A O 1
ATOM 1483 N N . ALA A 1 195 ? 21.687 -17.946 -5.541 1 88.76 195 ALA A N 1
ATOM 1484 C CA . ALA A 1 195 ? 20.355 -18.547 -5.538 1 88.76 195 ALA A CA 1
ATOM 1485 C C . ALA A 1 195 ? 19.488 -17.963 -6.65 1 88.76 195 ALA A C 1
ATOM 1487 O O . ALA A 1 195 ? 18.745 -18.691 -7.313 1 88.76 195 ALA A O 1
ATOM 1488 N N . LEU A 1 196 ? 19.627 -16.668 -6.848 1 91.44 196 LEU A N 1
ATOM 1489 C CA . LEU A 1 196 ? 18.792 -16.009 -7.847 1 91.44 196 LEU A CA 1
ATOM 1490 C C . LEU A 1 196 ? 19.342 -16.238 -9.251 1 91.44 196 LEU A C 1
ATOM 1492 O O . LEU A 1 196 ? 18.581 -16.28 -10.221 1 91.44 196 LEU A O 1
ATOM 1496 N N . PHE A 1 197 ? 20.666 -16.423 -9.33 1 93.43 197 PHE A N 1
ATOM 1497 C CA . PHE A 1 197 ? 21.223 -16.874 -10.599 1 93.43 197 PHE A CA 1
ATOM 1498 C C . PHE A 1 197 ? 20.678 -18.247 -10.972 1 93.43 197 PHE A C 1
ATOM 1500 O O . PHE A 1 197 ? 20.268 -18.469 -12.113 1 93.43 197 PHE A O 1
ATOM 1507 N N . ASN A 1 198 ? 20.664 -19.163 -10.049 1 91.16 198 ASN A N 1
ATOM 1508 C CA . ASN A 1 198 ? 20.155 -20.509 -10.293 1 91.16 198 ASN A CA 1
ATOM 1509 C C . ASN A 1 198 ? 18.675 -20.491 -10.662 1 91.16 198 ASN A C 1
ATOM 1511 O O . ASN A 1 198 ? 18.245 -21.22 -11.558 1 91.16 198 ASN A O 1
ATOM 1515 N N . PHE A 1 199 ? 17.929 -19.712 -9.986 1 90.63 199 PHE A N 1
ATOM 1516 C CA . PHE A 1 199 ? 16.515 -19.554 -10.303 1 90.63 199 PHE A CA 1
ATOM 1517 C C . PHE A 1 199 ? 16.333 -19.037 -11.725 1 90.63 199 PHE A C 1
ATOM 1519 O O . PHE A 1 199 ? 15.531 -19.577 -12.49 1 90.63 199 PHE A O 1
ATOM 1526 N N . HIS A 1 200 ? 17.072 -17.977 -12.011 1 93.17 200 HIS A N 1
ATOM 1527 C CA . HIS A 1 200 ? 17.01 -17.403 -13.351 1 93.17 200 HIS A CA 1
ATOM 1528 C C . HIS A 1 200 ? 17.388 -18.433 -14.409 1 93.17 200 HIS A C 1
ATOM 1530 O O . HIS A 1 200 ? 16.743 -18.519 -15.457 1 93.17 200 HIS A O 1
ATOM 1536 N N . SER A 1 201 ? 18.387 -19.228 -14.144 1 91.9 201 SER A N 1
ATOM 1537 C CA . SER A 1 201 ? 18.807 -20.284 -15.059 1 91.9 201 SER A CA 1
ATOM 1538 C C . SER A 1 201 ? 17.702 -21.315 -15.258 1 91.9 201 SER A C 1
ATOM 1540 O O . SER A 1 201 ? 17.492 -21.8 -16.372 1 91.9 201 SER A O 1
ATOM 1542 N N . TYR A 1 202 ? 17.047 -21.574 -14.215 1 88.81 202 TYR A N 1
ATOM 1543 C CA . TYR A 1 202 ? 15.959 -22.544 -14.267 1 88.81 202 TYR A CA 1
ATOM 1544 C C . TYR A 1 202 ? 14.809 -22.028 -15.123 1 88.81 202 TYR A C 1
ATOM 1546 O O . TYR A 1 202 ? 14.326 -22.73 -16.015 1 88.81 202 TYR A O 1
ATOM 1554 N N . ILE A 1 203 ? 14.415 -20.758 -14.931 1 90.11 203 ILE A N 1
ATOM 1555 C CA . ILE A 1 203 ? 13.2 -20.265 -15.57 1 90.11 203 ILE A CA 1
ATOM 1556 C C . ILE A 1 203 ? 13.492 -19.905 -17.025 1 90.11 203 ILE A C 1
ATOM 1558 O O . ILE A 1 203 ? 12.597 -19.945 -17.872 1 90.11 203 ILE A O 1
ATOM 1562 N N . ARG A 1 204 ? 14.659 -19.54 -17.326 1 88.84 204 ARG A N 1
ATOM 1563 C CA . ARG A 1 204 ? 15.007 -19.155 -18.69 1 88.84 204 ARG A CA 1
ATOM 1564 C C . ARG A 1 204 ? 14.897 -20.343 -19.64 1 88.84 204 ARG A C 1
ATOM 1566 O O . ARG A 1 204 ? 14.679 -20.167 -20.84 1 88.84 204 ARG A O 1
ATOM 1573 N N . GLY A 1 205 ? 15.022 -21.524 -19.103 1 87.2 205 GLY A N 1
ATOM 1574 C CA . GLY A 1 205 ? 14.895 -22.723 -19.916 1 87.2 205 GLY A CA 1
ATOM 1575 C C . GLY A 1 205 ? 13.455 -23.085 -20.224 1 87.2 205 GLY A C 1
ATOM 1576 O O . GLY A 1 205 ? 13.191 -23.9 -21.111 1 87.2 205 GLY A O 1
ATOM 1577 N N . ASN A 1 206 ? 12.535 -22.421 -19.613 1 88.44 206 ASN A N 1
ATOM 1578 C CA . ASN A 1 206 ? 11.136 -22.831 -19.677 1 88.44 206 ASN A CA 1
ATOM 1579 C C . ASN A 1 206 ? 10.398 -22.13 -20.815 1 88.44 206 ASN A C 1
ATOM 1581 O O . ASN A 1 206 ? 9.331 -22.579 -21.237 1 88.44 206 ASN A O 1
ATOM 1585 N N . CYS A 1 207 ? 10.9 -20.979 -21.225 1 84.07 207 CYS A N 1
ATOM 1586 C CA . CYS A 1 207 ? 10.198 -20.295 -22.305 1 84.07 207 CYS A CA 1
ATOM 1587 C C . CYS A 1 207 ? 11.157 -19.436 -23.121 1 84.07 207 CYS A C 1
ATOM 1589 O O . CYS A 1 207 ? 12.263 -19.133 -22.67 1 84.07 207 CYS A O 1
ATOM 1591 N N . ASP A 1 208 ? 10.666 -19.111 -24.3 1 84.14 208 ASP A N 1
ATOM 1592 C CA . ASP A 1 208 ? 11.369 -18.168 -25.164 1 84.14 208 ASP A CA 1
ATOM 1593 C C . ASP A 1 208 ? 11.101 -16.727 -24.737 1 84.14 208 ASP A C 1
ATOM 1595 O O . ASP A 1 208 ? 9.973 -16.241 -24.845 1 84.14 208 ASP A O 1
ATOM 1599 N N . ALA A 1 209 ? 12.133 -16.118 -24.348 1 83.72 209 ALA A N 1
ATOM 1600 C CA . ALA A 1 209 ? 12.012 -14.741 -23.875 1 83.72 209 ALA A CA 1
ATOM 1601 C C . ALA A 1 209 ? 11.389 -13.847 -24.944 1 83.72 209 ALA A C 1
ATOM 1603 O O . ALA A 1 209 ? 10.629 -12.928 -24.628 1 83.72 209 ALA A O 1
ATOM 1604 N N . LYS A 1 210 ? 11.681 -14.048 -26.161 1 87.25 210 LYS A N 1
ATOM 1605 C CA . LYS A 1 210 ? 11.164 -13.251 -27.269 1 87.25 210 LYS A CA 1
ATOM 1606 C C . LYS A 1 210 ? 9.657 -13.434 -27.422 1 87.25 210 LYS A C 1
ATOM 1608 O O . LYS A 1 210 ? 8.937 -12.478 -27.717 1 87.25 210 LYS A O 1
ATOM 1613 N N . GLU A 1 211 ? 9.258 -14.606 -27.153 1 88.09 211 GLU A N 1
ATOM 1614 C CA . GLU A 1 211 ? 7.83 -14.894 -27.245 1 88.09 211 GLU A CA 1
ATOM 1615 C C . GLU A 1 211 ? 7.038 -14.087 -26.22 1 88.09 211 GLU A C 1
ATOM 1617 O O . GLU A 1 211 ? 5.893 -13.705 -26.474 1 88.09 211 GLU A O 1
ATOM 1622 N N . PHE A 1 212 ? 7.676 -13.782 -25.14 1 91.01 212 PHE A N 1
ATOM 1623 C CA . PHE A 1 212 ? 6.974 -13.095 -24.063 1 91.01 212 PHE A CA 1
ATOM 1624 C C . PHE A 1 212 ? 7.48 -11.666 -23.912 1 91.01 212 PHE A C 1
ATOM 1626 O O . PHE A 1 212 ? 7.247 -11.024 -22.886 1 91.01 212 PHE A O 1
ATOM 1633 N N . ASN A 1 213 ? 8.287 -11.245 -24.916 1 91.73 213 ASN A N 1
ATOM 1634 C CA . ASN A 1 213 ? 8.797 -9.878 -24.891 1 91.73 213 ASN A CA 1
ATOM 1635 C C . ASN A 1 213 ? 9.453 -9.549 -23.553 1 91.73 213 ASN A C 1
ATOM 1637 O O . ASN A 1 213 ? 9.129 -8.536 -22.931 1 91.73 213 ASN A O 1
ATOM 1641 N N . TRP A 1 214 ? 10.231 -10.424 -23.117 1 95.52 214 TRP A N 1
ATOM 1642 C CA . TRP A 1 214 ? 10.854 -10.285 -21.805 1 95.52 214 TRP A CA 1
ATOM 1643 C C . TRP A 1 214 ? 12.34 -9.972 -21.939 1 95.52 214 TRP A C 1
ATOM 1645 O O . TRP A 1 214 ? 13.023 -10.528 -22.802 1 95.52 214 TRP A O 1
ATOM 1655 N N . GLN A 1 215 ? 12.807 -9.064 -21.151 1 95.94 215 GLN A N 1
ATOM 1656 C CA . GLN A 1 215 ? 14.222 -8.756 -20.971 1 95.94 215 GLN A CA 1
ATOM 1657 C C . GLN A 1 215 ? 14.617 -8.822 -19.499 1 95.94 215 GLN A C 1
ATOM 1659 O O . GLN A 1 215 ? 13.795 -8.561 -18.618 1 95.94 215 GLN A O 1
ATOM 1664 N N . ASN A 1 216 ? 15.84 -9.175 -19.264 1 96.55 216 ASN A N 1
ATOM 1665 C CA . ASN A 1 216 ? 16.338 -9.264 -17.895 1 96.55 216 ASN A CA 1
ATOM 1666 C C . ASN A 1 216 ? 16.634 -7.884 -17.315 1 96.55 216 ASN A C 1
ATOM 1668 O O . ASN A 1 216 ? 17.779 -7.58 -16.978 1 96.55 216 ASN A O 1
ATOM 1672 N N . ARG A 1 217 ? 15.584 -7.142 -17.174 1 96.87 217 ARG A N 1
ATOM 1673 C CA . ARG A 1 217 ? 15.714 -5.791 -16.639 1 96.87 217 ARG A CA 1
ATOM 1674 C C . ARG A 1 217 ? 14.378 -5.281 -16.109 1 96.87 217 ARG A C 1
ATOM 1676 O O . ARG A 1 217 ? 13.323 -5.818 -16.451 1 96.87 217 ARG A O 1
ATOM 1683 N N . ILE A 1 218 ? 14.413 -4.31 -15.299 1 97.1 218 ILE A N 1
ATOM 1684 C CA . ILE A 1 218 ? 13.252 -3.574 -14.809 1 97.1 218 ILE A CA 1
ATOM 1685 C C . ILE A 1 218 ? 13.581 -2.085 -14.729 1 97.1 218 ILE A C 1
ATOM 1687 O O . ILE A 1 218 ? 14.753 -1.701 -14.727 1 97.1 218 ILE A O 1
ATOM 1691 N N . THR A 1 219 ? 12.559 -1.299 -14.711 1 95.89 219 THR A N 1
ATOM 1692 C CA . THR A 1 219 ? 12.792 0.129 -14.533 1 95.89 219 THR A CA 1
ATOM 1693 C C . THR A 1 219 ? 13.414 0.409 -13.168 1 95.89 219 THR A C 1
ATOM 1695 O O . THR A 1 219 ? 13.175 -0.326 -12.208 1 95.89 219 THR A O 1
ATOM 1698 N N . LEU A 1 220 ? 14.136 1.466 -13.101 1 95.3 220 LEU A N 1
ATOM 1699 C CA . LEU A 1 220 ? 14.749 1.857 -11.836 1 95.3 220 LEU A CA 1
ATOM 1700 C C . LEU A 1 220 ? 13.685 2.14 -10.781 1 95.3 220 LEU A C 1
ATOM 1702 O O . LEU A 1 220 ? 13.865 1.806 -9.608 1 95.3 220 LEU A O 1
ATOM 1706 N N . GLU A 1 221 ? 12.582 2.737 -11.137 1 94.63 221 GLU A N 1
ATOM 1707 C CA . GLU A 1 221 ? 11.517 3.046 -10.187 1 94.63 221 GLU A CA 1
ATOM 1708 C C . GLU A 1 221 ? 10.932 1.773 -9.581 1 94.63 221 GLU A C 1
ATOM 1710 O O . GLU A 1 221 ? 10.39 1.799 -8.474 1 94.63 221 GLU A O 1
ATOM 1715 N N . SER A 1 222 ? 11.049 0.628 -10.309 1 96.89 222 SER A N 1
ATOM 1716 C CA . SER A 1 222 ? 10.578 -0.642 -9.766 1 96.89 222 SER A CA 1
ATOM 1717 C C . SER A 1 222 ? 11.296 -0.987 -8.465 1 96.89 222 SER A C 1
ATOM 1719 O O . SER A 1 222 ? 10.713 -1.608 -7.574 1 96.89 222 SER A O 1
ATOM 1721 N N . ALA A 1 223 ? 12.567 -0.555 -8.364 1 97.68 223 ALA A N 1
ATOM 1722 C CA . ALA A 1 223 ? 13.321 -0.783 -7.134 1 97.68 223 ALA A CA 1
ATOM 1723 C C . ALA A 1 223 ? 12.694 -0.035 -5.96 1 97.68 223 ALA A C 1
ATOM 1725 O O . ALA A 1 223 ? 12.613 -0.567 -4.85 1 97.68 223 ALA A O 1
ATOM 1726 N N . PHE A 1 224 ? 12.201 1.159 -6.202 1 96.88 224 PHE A N 1
ATOM 1727 C CA . PHE A 1 224 ? 11.526 1.927 -5.163 1 96.88 224 PHE A CA 1
ATOM 1728 C C . PHE A 1 224 ? 10.219 1.257 -4.757 1 96.88 224 PHE A C 1
ATOM 1730 O O . PHE A 1 224 ? 9.927 1.125 -3.566 1 96.88 224 PHE A O 1
ATOM 1737 N N . TYR A 1 225 ? 9.462 0.844 -5.718 1 96.66 225 TYR A N 1
ATOM 1738 C CA . TYR A 1 225 ? 8.163 0.251 -5.421 1 96.66 225 TYR A CA 1
ATOM 1739 C C . TYR A 1 225 ? 8.324 -1.097 -4.728 1 96.66 225 TYR A C 1
ATOM 1741 O O . TYR A 1 225 ? 7.494 -1.479 -3.899 1 96.66 225 TYR A O 1
ATOM 1749 N N . ASN A 1 226 ? 9.389 -1.797 -5.042 1 97.69 226 ASN A N 1
ATOM 1750 C CA . ASN A 1 226 ? 9.691 -2.99 -4.258 1 97.69 226 ASN A CA 1
ATOM 1751 C C . ASN A 1 226 ? 10.031 -2.64 -2.813 1 97.69 226 ASN A C 1
ATOM 1753 O O . ASN A 1 226 ? 9.534 -3.276 -1.882 1 97.69 226 ASN A O 1
ATOM 1757 N N . PHE A 1 227 ? 10.853 -1.597 -2.666 1 97.74 227 PHE A N 1
ATOM 1758 C CA . PHE A 1 227 ? 11.229 -1.145 -1.331 1 97.74 227 PHE A CA 1
ATOM 1759 C C . PHE A 1 227 ? 9.999 -0.73 -0.533 1 97.74 227 PHE A C 1
ATOM 1761 O O . PHE A 1 227 ? 9.922 -0.976 0.672 1 97.74 227 PHE A O 1
ATOM 1768 N N . ALA A 1 228 ? 9.018 -0.24 -1.146 1 97.15 228 ALA A N 1
ATOM 1769 C CA . ALA A 1 228 ? 7.867 0.386 -0.501 1 97.15 228 ALA A CA 1
ATOM 1770 C C . ALA A 1 228 ? 6.893 -0.665 0.024 1 97.15 228 ALA A C 1
ATOM 1772 O O . ALA A 1 228 ? 6.02 -0.36 0.84 1 97.15 228 ALA A O 1
ATOM 1773 N N . ASN A 1 229 ? 6.957 -1.821 -0.411 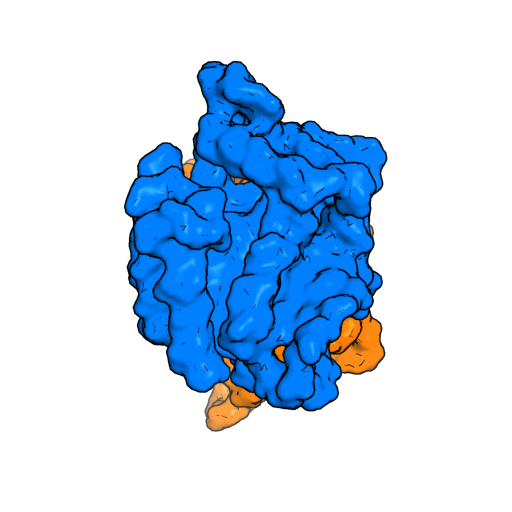1 96.59 229 ASN A N 1
ATOM 1774 C CA . ASN A 1 229 ? 5.937 -2.792 -0.03 1 96.59 229 ASN A CA 1
ATOM 1775 C C . ASN A 1 229 ? 6.179 -3.338 1.374 1 96.59 229 ASN A C 1
ATOM 1777 O O . ASN A 1 229 ? 7.322 -3.402 1.831 1 96.59 229 ASN A O 1
ATOM 1781 N N . GLU A 1 230 ? 5.161 -3.647 2.091 1 97.44 230 GLU A N 1
ATOM 1782 C CA . GLU A 1 230 ? 5.174 -4.355 3.367 1 97.44 230 GLU A CA 1
ATOM 1783 C C . GLU A 1 230 ? 4.069 -5.406 3.427 1 97.44 230 GLU A C 1
ATOM 1785 O O . GLU A 1 230 ? 3.169 -5.321 4.266 1 97.44 230 GLU A O 1
ATOM 1790 N N . PHE A 1 231 ? 4.237 -6.414 2.648 1 98.24 231 PHE A N 1
ATOM 1791 C CA . PHE A 1 231 ? 3.184 -7.398 2.431 1 98.24 231 PHE A CA 1
ATOM 1792 C C . PHE A 1 231 ? 2.878 -8.157 3.716 1 98.24 231 PHE A C 1
ATOM 1794 O O . PHE A 1 231 ? 1.725 -8.507 3.978 1 98.24 231 PHE A O 1
ATOM 1801 N N . GLN A 1 232 ? 3.909 -8.406 4.515 1 98.42 232 GLN A N 1
ATOM 1802 C CA . GLN A 1 232 ? 3.728 -9.232 5.704 1 98.42 232 GLN A CA 1
ATOM 1803 C C . GLN A 1 232 ? 2.761 -8.577 6.687 1 98.42 232 GLN A C 1
ATOM 1805 O O . GLN A 1 232 ? 2.196 -9.25 7.551 1 98.42 232 GLN A O 1
ATOM 1810 N N . ALA A 1 233 ? 2.534 -7.318 6.574 1 97.87 233 ALA A N 1
ATOM 1811 C CA . ALA A 1 233 ? 1.636 -6.589 7.467 1 97.87 233 ALA A CA 1
ATOM 1812 C C . ALA A 1 233 ? 0.194 -7.058 7.298 1 97.87 233 ALA A C 1
ATOM 1814 O O . ALA A 1 233 ? -0.646 -6.829 8.171 1 97.87 233 ALA A O 1
ATOM 1815 N N . TYR A 1 234 ? -0.146 -7.727 6.256 1 98.37 234 TYR A N 1
ATOM 1816 C CA . TYR A 1 234 ? -1.518 -8.104 5.937 1 98.37 234 TYR A CA 1
ATOM 1817 C C . TYR A 1 234 ? -1.788 -9.555 6.319 1 98.37 234 TYR A C 1
ATOM 1819 O O . TYR A 1 234 ? -2.926 -10.023 6.238 1 98.37 234 TYR A O 1
ATOM 1827 N N . LEU A 1 235 ? -0.76 -10.251 6.733 1 98.77 235 LEU A N 1
ATOM 1828 C CA . LEU A 1 235 ? -0.874 -11.677 7.016 1 98.77 235 LEU A CA 1
ATOM 1829 C C . LEU A 1 235 ? -1.955 -11.939 8.059 1 98.77 235 LEU A C 1
ATOM 1831 O O . LEU A 1 235 ? -2.753 -12.868 7.913 1 98.77 235 LEU A O 1
ATOM 1835 N N . PRO A 1 236 ? -2.084 -11.086 9.078 1 98.2 236 PRO A N 1
ATOM 1836 C CA . PRO A 1 236 ? -3.133 -11.35 10.066 1 98.2 236 PRO A CA 1
ATOM 1837 C C . PRO A 1 236 ? -4.538 -11.247 9.477 1 98.2 236 PRO A C 1
ATOM 1839 O O . PRO A 1 236 ? -5.485 -11.812 10.029 1 98.2 236 PRO A O 1
ATOM 1842 N N . ARG A 1 237 ? -4.671 -10.581 8.369 1 98.05 237 ARG A N 1
ATOM 1843 C CA . ARG A 1 237 ? -5.982 -10.309 7.789 1 98.05 237 ARG A CA 1
ATOM 1844 C C . ARG A 1 237 ? -6.376 -11.394 6.792 1 98.05 237 ARG A C 1
ATOM 1846 O O . ARG A 1 237 ? -7.478 -11.366 6.24 1 98.05 237 ARG A O 1
ATOM 1853 N N . VAL A 1 238 ? -5.527 -12.373 6.556 1 98.59 238 VAL A N 1
ATOM 1854 C CA . VAL A 1 238 ? -5.817 -13.444 5.608 1 98.59 238 VAL A CA 1
ATOM 1855 C C . VAL A 1 238 ? -6.873 -14.38 6.193 1 98.59 238 VAL A C 1
ATOM 1857 O O . VAL A 1 238 ? -7.757 -14.854 5.476 1 98.59 238 VAL A O 1
ATOM 1860 N N . SER A 1 239 ? -6.78 -14.61 7.478 1 98.04 239 SER A N 1
ATOM 1861 C CA . SER A 1 239 ? -7.802 -15.396 8.162 1 98.04 239 SER A CA 1
ATOM 1862 C C . SER A 1 239 ? -9.178 -14.754 8.024 1 98.04 239 SER A C 1
ATOM 1864 O O . SER A 1 239 ? -9.299 -13.527 8.026 1 98.04 239 SER A O 1
ATOM 1866 N N . PRO A 1 240 ? -10.168 -15.468 7.879 1 97.54 240 PRO A N 1
ATOM 1867 C CA . PRO A 1 240 ? -10.307 -16.901 8.145 1 97.54 240 PRO A CA 1
ATOM 1868 C C . PRO A 1 240 ? -9.985 -17.762 6.925 1 97.54 240 PRO A C 1
ATOM 1870 O O . PRO A 1 240 ? -10.161 -18.982 6.962 1 97.54 240 PRO A O 1
ATOM 1873 N N . ARG A 1 241 ? -9.495 -17.236 5.831 1 98.27 241 ARG A N 1
ATOM 1874 C CA . ARG A 1 241 ? -9.126 -18.043 4.673 1 98.27 241 ARG A CA 1
ATOM 1875 C C . ARG A 1 241 ? -7.894 -18.892 4.967 1 98.27 241 ARG A C 1
ATOM 1877 O O . ARG A 1 241 ? -6.911 -18.397 5.524 1 98.27 241 ARG A O 1
ATOM 1884 N N . PRO A 1 242 ? -7.891 -20.111 4.618 1 98.85 242 PRO A N 1
ATOM 1885 C CA . PRO A 1 242 ? -6.717 -20.958 4.844 1 98.85 242 PRO A CA 1
ATOM 1886 C C . PRO A 1 242 ? -5.48 -20.461 4.1 1 98.85 242 PRO A C 1
ATOM 1888 O O . PRO A 1 242 ? -5.578 -20.036 2.945 1 98.85 242 PRO A O 1
ATOM 1891 N N . LEU A 1 243 ? -4.344 -20.517 4.76 1 98.93 243 LEU A N 1
ATOM 1892 C CA . LEU A 1 243 ? -3.062 -20.072 4.225 1 98.93 243 LEU A CA 1
ATOM 1893 C C . LEU A 1 243 ? -2.038 -21.202 4.256 1 98.93 243 LEU A C 1
ATOM 1895 O O . LEU A 1 243 ? -1.808 -21.808 5.305 1 98.93 243 LEU A O 1
ATOM 1899 N N . LEU A 1 244 ? -1.513 -21.539 3.119 1 98.95 244 LEU A N 1
ATOM 1900 C CA . LEU A 1 244 ? -0.323 -22.38 3.054 1 98.95 244 LEU A CA 1
ATOM 1901 C C . LEU A 1 244 ? 0.916 -21.546 2.748 1 98.95 244 LEU A C 1
ATOM 1903 O O . LEU A 1 244 ? 0.971 -20.861 1.724 1 98.95 244 LEU A O 1
ATOM 1907 N N . TYR A 1 245 ? 1.887 -21.635 3.595 1 98.88 245 TYR A N 1
ATOM 1908 C CA . TYR A 1 245 ? 3.143 -20.903 3.465 1 98.88 245 TYR A CA 1
ATOM 1909 C C . TYR A 1 245 ? 4.296 -21.849 3.152 1 98.88 245 TYR A C 1
ATOM 1911 O O . TYR A 1 245 ? 4.743 -22.601 4.022 1 98.88 245 TYR A O 1
ATOM 1919 N N . VAL A 1 246 ? 4.744 -21.827 1.909 1 98.46 246 VAL A N 1
ATOM 1920 C CA . VAL A 1 246 ? 5.886 -22.644 1.511 1 98.46 246 VAL A CA 1
ATOM 1921 C C . VAL A 1 246 ? 7.165 -21.813 1.582 1 98.46 246 VAL A C 1
ATOM 1923 O O . VAL A 1 246 ? 7.371 -20.908 0.769 1 98.46 246 VAL A O 1
ATOM 1926 N N . ALA A 1 247 ? 8.095 -22.164 2.434 1 97.71 247 ALA A N 1
ATOM 1927 C CA . ALA A 1 247 ? 9.29 -21.376 2.724 1 97.71 247 ALA A CA 1
ATOM 1928 C C . ALA A 1 247 ? 10.53 -22.009 2.1 1 97.71 247 ALA A C 1
ATOM 1930 O O . ALA A 1 247 ? 10.562 -23.218 1.858 1 97.71 247 ALA A O 1
ATOM 1931 N N . PRO A 1 248 ? 11.475 -21.132 1.794 1 95.01 248 PRO A N 1
ATOM 1932 C CA . PRO A 1 248 ? 12.764 -21.641 1.321 1 95.01 248 PRO A CA 1
ATOM 1933 C C . PRO A 1 248 ? 13.643 -22.167 2.454 1 95.01 248 PRO A C 1
ATOM 1935 O O . PRO A 1 248 ? 13.21 -22.204 3.609 1 95.01 248 PRO A O 1
ATOM 1938 N N . SER A 1 249 ? 14.842 -22.648 2.103 1 93.45 249 SER A N 1
ATOM 1939 C CA . SER A 1 249 ? 15.883 -23.065 3.036 1 93.45 249 SER A CA 1
ATOM 1940 C C . SER A 1 249 ? 17.272 -22.874 2.435 1 93.45 249 SER A C 1
ATOM 1942 O O . SER A 1 249 ? 17.404 -22.463 1.28 1 93.45 249 SER A O 1
ATOM 1944 N N . GLY A 1 250 ? 18.256 -23.06 3.259 1 88.46 250 GLY A N 1
ATOM 1945 C CA . GLY A 1 250 ? 19.621 -23.003 2.762 1 88.46 250 GLY A CA 1
ATOM 1946 C C . GLY A 1 250 ? 20.093 -21.59 2.475 1 88.46 250 GLY A C 1
ATOM 1947 O O . GLY A 1 250 ? 20.006 -20.714 3.338 1 88.46 250 GLY A O 1
ATOM 1948 N N . GLU A 1 251 ? 20.447 -21.307 1.225 1 84.02 251 GLU A N 1
ATOM 1949 C CA . GLU A 1 251 ? 21.02 -20.023 0.832 1 84.02 251 GLU A CA 1
ATOM 1950 C C . GLU A 1 251 ? 19.999 -18.898 0.97 1 84.02 251 GLU A C 1
ATOM 1952 O O . GLU A 1 251 ? 20.367 -17.724 1.049 1 84.02 251 GLU A O 1
ATOM 1957 N N . LEU A 1 252 ? 18.793 -19.266 0.958 1 88.04 252 LEU A N 1
ATOM 1958 C CA . LEU A 1 252 ? 17.743 -18.306 1.281 1 88.04 252 LEU A CA 1
ATOM 1959 C C . LEU A 1 252 ? 17.276 -18.475 2.723 1 88.04 252 LEU A C 1
ATOM 1961 O O . LEU A 1 252 ? 16.835 -19.558 3.114 1 88.04 252 LEU A O 1
ATOM 1965 N N . PRO A 1 253 ? 17.394 -17.425 3.485 1 89.23 253 PRO A N 1
ATOM 1966 C CA . PRO A 1 253 ? 17.088 -17.567 4.911 1 89.23 253 PRO A CA 1
ATOM 1967 C C . PRO A 1 253 ? 15.627 -17.928 5.168 1 89.23 253 PRO A C 1
ATOM 1969 O O . PRO A 1 253 ? 14.726 -17.331 4.575 1 89.23 253 PRO A O 1
ATOM 1972 N N . THR A 1 254 ? 15.382 -18.846 6.037 1 95.19 254 THR A N 1
ATOM 1973 C CA . THR A 1 254 ? 14.04 -19.297 6.386 1 95.19 254 THR A CA 1
ATOM 1974 C C . THR A 1 254 ? 13.458 -18.445 7.511 1 95.19 254 THR A C 1
ATOM 1976 O O . THR A 1 254 ? 12.242 -18.26 7.592 1 95.19 254 THR A O 1
ATOM 1979 N N . GLU A 1 255 ? 14.315 -17.923 8.343 1 96.77 255 GLU A N 1
ATOM 1980 C CA . GLU A 1 255 ? 13.917 -17.296 9.6 1 96.77 255 GLU A CA 1
ATOM 1981 C C . GLU A 1 255 ? 12.939 -16.149 9.359 1 96.77 255 GLU A C 1
ATOM 1983 O O . GLU A 1 255 ? 11.905 -16.058 10.024 1 96.77 255 GLU A O 1
ATOM 1988 N N . PRO A 1 256 ? 13.207 -15.323 8.392 1 97.06 256 PRO A N 1
ATOM 1989 C CA . PRO A 1 256 ? 12.241 -14.247 8.162 1 97.06 256 PRO A CA 1
ATOM 1990 C C . PRO A 1 256 ? 10.858 -14.768 7.777 1 97.06 256 PRO A C 1
ATOM 1992 O O . PRO A 1 256 ? 9.845 -14.151 8.118 1 97.06 256 PRO A O 1
ATOM 1995 N N . HIS A 1 257 ? 10.821 -15.862 7.107 1 98.12 257 HIS A N 1
ATOM 1996 C CA . HIS A 1 257 ? 9.556 -16.455 6.688 1 98.12 257 HIS A CA 1
ATOM 1997 C C . HIS A 1 257 ? 8.828 -17.091 7.867 1 98.12 257 HIS A C 1
ATOM 1999 O O . HIS A 1 257 ? 7.6 -17.02 7.956 1 98.12 257 HIS A O 1
ATOM 2005 N N . GLU A 1 258 ? 9.578 -17.666 8.749 1 98.52 258 GLU A N 1
ATOM 2006 C CA . GLU A 1 258 ? 8.98 -18.203 9.967 1 98.52 258 GLU A CA 1
ATOM 2007 C C . GLU A 1 258 ? 8.354 -17.096 10.81 1 98.52 258 GLU A C 1
ATOM 2009 O O . GLU A 1 258 ? 7.252 -17.258 11.339 1 98.52 258 GLU A O 1
ATOM 2014 N N . LYS A 1 259 ? 9.082 -16.02 10.917 1 98.09 259 LYS A N 1
ATOM 2015 C CA . LYS A 1 259 ? 8.575 -14.877 11.67 1 98.09 259 LYS A CA 1
ATOM 2016 C C . LYS A 1 259 ? 7.312 -14.31 11.027 1 98.09 259 LYS A C 1
ATOM 2018 O O . LYS A 1 259 ? 6.358 -13.959 11.724 1 98.09 259 LYS A O 1
ATOM 2023 N N . ALA A 1 260 ? 7.326 -14.215 9.719 1 98.43 260 ALA A N 1
ATOM 2024 C CA . ALA A 1 260 ? 6.148 -13.732 9.005 1 98.43 260 ALA A CA 1
ATOM 2025 C C . ALA A 1 260 ? 4.967 -14.68 9.189 1 98.43 260 ALA A C 1
ATOM 2027 O O . ALA A 1 260 ? 3.855 -14.245 9.497 1 98.43 260 ALA A O 1
ATOM 2028 N N . TYR A 1 261 ? 5.202 -15.929 9.015 1 98.72 261 TYR A N 1
ATOM 2029 C CA . TYR A 1 261 ? 4.169 -16.945 9.181 1 98.72 261 TYR A CA 1
ATOM 2030 C C . TYR A 1 261 ? 3.525 -16.848 10.559 1 98.72 261 TYR A C 1
ATOM 2032 O O . TYR A 1 261 ? 2.313 -17.025 10.699 1 98.72 261 TYR A O 1
ATOM 2040 N N . ALA A 1 262 ? 4.298 -16.589 11.541 1 98.59 262 ALA A N 1
ATOM 2041 C CA . ALA A 1 262 ? 3.822 -16.525 12.92 1 98.59 262 ALA A CA 1
ATOM 2042 C C . ALA A 1 262 ? 2.786 -15.418 13.092 1 98.59 262 ALA A C 1
ATOM 2044 O O . ALA A 1 262 ? 1.943 -15.482 13.989 1 98.59 262 ALA A O 1
ATOM 2045 N N . LYS A 1 263 ? 2.759 -14.466 12.248 1 97.27 263 LYS A N 1
ATOM 2046 C CA . LYS A 1 263 ? 1.843 -13.334 12.35 1 97.27 263 LYS A CA 1
ATOM 2047 C C . LYS A 1 263 ? 0.467 -13.688 11.791 1 97.27 263 LYS A C 1
ATOM 2049 O O . LYS A 1 263 ? -0.514 -12.991 12.056 1 97.27 263 LYS A O 1
ATOM 2054 N N . ALA A 1 264 ? 0.431 -14.647 10.928 1 98.53 264 ALA A N 1
ATOM 2055 C CA . ALA A 1 264 ? -0.837 -15.049 10.324 1 98.53 264 ALA A CA 1
ATOM 2056 C C . ALA A 1 264 ? -1.727 -15.76 11.34 1 98.53 264 ALA A C 1
ATOM 2058 O O . ALA A 1 264 ? -1.235 -16.491 12.202 1 98.53 264 ALA A O 1
ATOM 2059 N N . ASN A 1 265 ? -2.947 -15.589 11.255 1 98.36 265 ASN A N 1
ATOM 2060 C CA . ASN A 1 265 ? -3.917 -16.281 12.097 1 98.36 265 ASN A CA 1
ATOM 2061 C C . ASN A 1 265 ? -4.361 -17.601 11.473 1 98.36 265 ASN A C 1
ATOM 2063 O O . ASN A 1 265 ? -4.096 -17.857 10.297 1 98.36 265 ASN A O 1
ATOM 2067 N N . GLU A 1 266 ? -5.029 -18.426 12.27 1 98.38 266 GLU A N 1
ATOM 2068 C CA . GLU A 1 266 ? -5.52 -19.722 11.812 1 98.38 266 GLU A CA 1
ATOM 2069 C C . GLU A 1 266 ? -6.76 -19.564 10.937 1 98.38 266 GLU A C 1
ATOM 2071 O O . GLU A 1 266 ? -7.516 -18.603 11.089 1 98.38 266 GLU A O 1
ATOM 2076 N N . PRO A 1 267 ? -6.909 -20.631 9.98 1 98.52 267 PRO A N 1
ATOM 2077 C CA . PRO A 1 267 ? -6.122 -21.836 9.706 1 98.52 267 PRO A CA 1
ATOM 2078 C C . PRO A 1 267 ? -4.912 -21.561 8.816 1 98.52 267 PRO A C 1
ATOM 2080 O O . PRO A 1 267 ? -5.006 -20.78 7.865 1 98.52 267 PRO A O 1
ATOM 2083 N N . LYS A 1 268 ? -3.822 -22.103 9.109 1 98.69 268 LYS A N 1
ATOM 2084 C CA . LYS A 1 268 ? -2.587 -21.934 8.35 1 98.69 268 LYS A CA 1
ATOM 2085 C C . LYS A 1 268 ? -1.722 -23.189 8.419 1 98.69 268 LYS A C 1
ATOM 2087 O O . LYS A 1 268 ? -1.861 -23.995 9.342 1 98.69 268 LYS A O 1
ATOM 2092 N N . GLN A 1 269 ? -0.953 -23.374 7.448 1 98.71 269 GLN A N 1
ATOM 2093 C CA . GLN A 1 269 ? 0.001 -24.473 7.347 1 98.71 269 GLN A CA 1
ATOM 2094 C C . GLN A 1 269 ? 1.352 -23.984 6.833 1 98.71 269 GLN A C 1
ATOM 2096 O O . GLN A 1 269 ? 1.412 -23.14 5.937 1 98.71 269 GLN A O 1
ATOM 2101 N N . PHE A 1 270 ? 2.39 -24.512 7.401 1 98.5 270 PHE A N 1
ATOM 2102 C CA . PHE A 1 270 ? 3.755 -24.159 7.03 1 98.5 270 PHE A CA 1
ATOM 2103 C C . PHE A 1 270 ? 4.48 -25.356 6.426 1 98.5 270 PHE A C 1
ATOM 2105 O O . PHE A 1 270 ? 4.35 -26.479 6.917 1 98.5 270 PHE A O 1
ATOM 2112 N N . SER A 1 271 ? 5.11 -25.153 5.285 1 97.58 271 SER A N 1
ATOM 2113 C CA . SER A 1 271 ? 5.974 -26.156 4.672 1 97.58 271 SER A CA 1
ATOM 2114 C C . SER A 1 271 ? 7.312 -25.554 4.258 1 97.58 271 SER A C 1
ATOM 2116 O O . SER A 1 271 ? 7.362 -24.439 3.735 1 97.58 271 SER A O 1
ATOM 2118 N N . LYS A 1 272 ? 8.396 -26.312 4.437 1 96.12 272 LYS A N 1
ATOM 2119 C CA . LYS A 1 272 ? 9.738 -25.876 4.062 1 96.12 272 LYS A CA 1
ATOM 2120 C C . LYS A 1 272 ? 10.33 -26.783 2.987 1 96.12 272 LYS A C 1
ATOM 2122 O O . LYS A 1 272 ? 10.277 -28.009 3.104 1 96.12 272 LYS A O 1
ATOM 2127 N N . ILE A 1 273 ? 10.774 -26.187 1.918 1 94.64 273 ILE A N 1
ATOM 2128 C CA . ILE A 1 273 ? 11.514 -26.967 0.932 1 94.64 273 ILE A CA 1
ATOM 2129 C C . ILE A 1 273 ? 12.925 -27.243 1.446 1 94.64 273 ILE A C 1
ATOM 2131 O O . ILE A 1 273 ? 13.774 -26.348 1.46 1 94.64 273 ILE A O 1
ATOM 2135 N N . GLU A 1 274 ? 13.231 -28.514 1.79 1 91.89 274 GLU A N 1
ATOM 2136 C CA . GLU A 1 274 ? 14.516 -28.818 2.412 1 91.89 274 GLU A CA 1
ATOM 2137 C C . GLU A 1 274 ? 15.038 -30.18 1.963 1 91.89 274 GLU A C 1
ATOM 2139 O O . GLU A 1 274 ? 14.386 -31.203 2.181 1 91.89 274 GLU A O 1
ATOM 2144 N N . PRO A 1 275 ? 16.253 -30.16 1.423 1 90.72 275 PRO A N 1
ATOM 2145 C CA . PRO A 1 275 ? 17.035 -28.995 1.003 1 90.72 275 PRO A CA 1
ATOM 2146 C C . PRO A 1 275 ? 16.322 -28.156 -0.055 1 90.72 275 PRO A C 1
ATOM 2148 O O . PRO A 1 275 ? 15.421 -28.651 -0.737 1 90.72 275 PRO A O 1
ATOM 2151 N N . PHE A 1 276 ? 16.77 -26.988 -0.136 1 90.1 276 PHE A N 1
ATOM 2152 C CA . PHE A 1 276 ? 16.086 -26.128 -1.095 1 90.1 276 PHE A CA 1
ATOM 2153 C C . PHE A 1 276 ? 16.39 -26.56 -2.524 1 90.1 276 PHE A C 1
ATOM 2155 O O . PHE A 1 276 ? 17.529 -26.447 -2.983 1 90.1 276 PHE A O 1
ATOM 2162 N N . ASP A 1 277 ? 15.426 -27.017 -3.158 1 88.13 277 ASP A N 1
ATOM 2163 C CA . ASP A 1 277 ? 15.416 -27.42 -4.561 1 88.13 277 ASP A CA 1
ATOM 2164 C C . ASP A 1 277 ? 14.068 -27.114 -5.211 1 88.13 277 ASP A C 1
ATOM 2166 O O . ASP A 1 277 ? 13.206 -27.991 -5.306 1 88.13 277 ASP A O 1
ATOM 2170 N N . PHE A 1 278 ? 13.991 -25.915 -5.72 1 87.85 278 PHE A N 1
ATOM 2171 C CA . PHE A 1 278 ? 12.704 -25.461 -6.236 1 87.85 278 PHE A CA 1
ATOM 2172 C C . PHE A 1 278 ? 12.285 -26.287 -7.446 1 87.85 278 PHE A C 1
ATOM 2174 O O . PHE A 1 278 ? 11.118 -26.663 -7.573 1 87.85 278 PHE A O 1
ATOM 2181 N N . GLY A 1 279 ? 13.231 -26.512 -8.344 1 87.58 279 GLY A N 1
ATOM 2182 C CA . GLY A 1 279 ? 12.936 -27.336 -9.505 1 87.58 279 GLY A CA 1
ATOM 2183 C C . GLY A 1 279 ? 12.445 -28.724 -9.142 1 87.58 279 GLY A C 1
ATOM 2184 O O . GLY A 1 279 ? 11.438 -29.192 -9.679 1 87.58 279 GLY A O 1
ATOM 2185 N N . GLY A 1 280 ? 13.136 -29.405 -8.237 1 90.63 280 GLY A N 1
ATOM 2186 C CA . GLY A 1 280 ? 12.71 -30.715 -7.771 1 90.63 280 GLY A CA 1
ATOM 2187 C C . GLY A 1 280 ? 11.347 -30.697 -7.104 1 90.63 280 GLY A C 1
ATOM 2188 O O . GLY A 1 280 ? 10.544 -31.612 -7.298 1 90.63 280 GLY A O 1
ATOM 2189 N N . TYR A 1 281 ? 11.094 -29.647 -6.326 1 92.72 281 TYR A N 1
ATOM 2190 C CA . TYR A 1 281 ? 9.803 -29.469 -5.671 1 92.72 281 TYR A CA 1
ATOM 2191 C C . TYR A 1 281 ? 8.682 -29.358 -6.697 1 92.72 281 TYR A C 1
ATOM 2193 O O . TYR A 1 281 ? 7.652 -30.025 -6.575 1 92.72 281 TYR A O 1
ATOM 2201 N N . MET A 1 282 ? 8.895 -28.65 -7.714 1 90.77 282 MET A N 1
ATOM 2202 C CA . MET A 1 282 ? 7.893 -28.376 -8.74 1 90.77 282 MET A CA 1
ATOM 2203 C C . MET A 1 282 ? 7.697 -29.588 -9.645 1 90.77 282 MET A C 1
ATOM 2205 O O . MET A 1 282 ? 6.572 -29.891 -10.048 1 90.77 282 MET A O 1
ATOM 2209 N N . ASN A 1 283 ? 8.763 -30.311 -9.898 1 88.93 283 ASN A N 1
ATOM 2210 C CA . ASN A 1 283 ? 8.72 -31.377 -10.893 1 88.93 283 ASN A CA 1
ATOM 2211 C C . ASN A 1 283 ? 8.505 -32.741 -10.244 1 88.93 283 ASN A C 1
ATOM 2213 O O . ASN A 1 283 ? 8.383 -33.752 -10.939 1 88.93 283 ASN A O 1
ATOM 2217 N N . GLY A 1 284 ? 8.565 -32.774 -8.954 1 90.99 284 GLY A N 1
ATOM 2218 C CA . GLY A 1 284 ? 8.215 -34.004 -8.262 1 90.99 284 GLY A CA 1
ATOM 2219 C C . GLY A 1 284 ? 9.415 -34.885 -7.969 1 90.99 284 GLY A C 1
ATOM 2220 O O . GLY A 1 284 ? 9.262 -36.07 -7.666 1 90.99 284 GLY A O 1
ATOM 2221 N N . THR A 1 285 ? 10.61 -34.292 -8.042 1 90.54 285 THR A N 1
ATOM 2222 C CA . THR A 1 285 ? 11.805 -35.097 -7.814 1 90.54 285 THR A CA 1
ATOM 2223 C C . THR A 1 285 ? 12.353 -34.866 -6.409 1 90.54 285 THR A C 1
ATOM 2225 O O . THR A 1 285 ? 13.256 -35.577 -5.964 1 90.54 285 THR A O 1
ATOM 2228 N N . ALA A 1 286 ? 11.805 -33.9 -5.74 1 90.43 286 ALA A N 1
ATOM 2229 C CA . ALA A 1 286 ? 12.18 -33.67 -4.347 1 90.43 286 ALA A CA 1
ATOM 2230 C C . ALA A 1 286 ? 11.436 -34.62 -3.414 1 90.43 286 ALA A C 1
ATOM 2232 O O . ALA A 1 286 ? 10.469 -35.27 -3.821 1 90.43 286 ALA A O 1
ATOM 2233 N N . LYS A 1 287 ? 11.933 -34.798 -2.212 1 88.61 287 LYS A N 1
ATOM 2234 C CA . LYS A 1 287 ? 11.309 -35.648 -1.202 1 88.61 287 LYS A CA 1
ATOM 2235 C C . LYS A 1 287 ? 9.857 -35.246 -0.966 1 88.61 287 LYS A C 1
ATOM 2237 O O . LYS A 1 287 ? 8.983 -36.105 -0.831 1 88.61 287 LYS A O 1
ATOM 2242 N N . VAL A 1 288 ? 9.676 -34.028 -0.862 1 92.27 288 VAL A N 1
ATOM 2243 C CA . VAL A 1 288 ? 8.344 -33.44 -0.763 1 92.27 288 VAL A CA 1
ATOM 2244 C C . VAL A 1 288 ? 8.083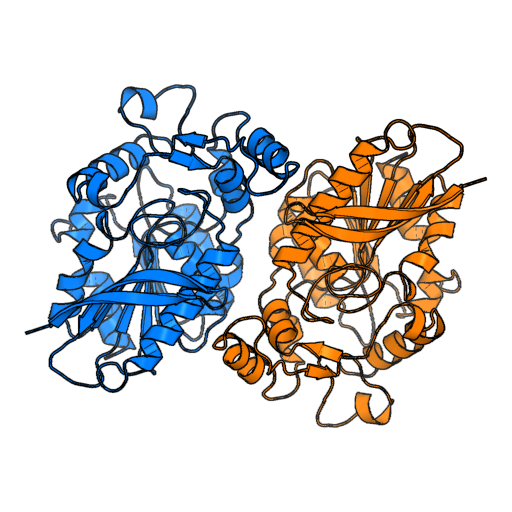 -32.545 -1.972 1 92.27 288 VAL A C 1
ATOM 2246 O O . VAL A 1 288 ? 8.891 -31.669 -2.29 1 92.27 288 VAL A O 1
ATOM 2249 N N . SER A 1 289 ? 6.954 -32.823 -2.663 1 95.46 289 SER A N 1
ATOM 2250 C CA . SER A 1 289 ? 6.7 -32.135 -3.925 1 95.46 289 SER A CA 1
ATOM 2251 C C . SER A 1 289 ? 5.534 -31.161 -3.799 1 95.46 289 SER A C 1
ATOM 2253 O O . SER A 1 289 ? 4.829 -31.156 -2.788 1 95.46 289 SER A O 1
ATOM 2255 N N . GLN A 1 290 ? 5.357 -30.398 -4.823 1 97.39 290 GLN A N 1
ATOM 2256 C CA . GLN A 1 290 ? 4.228 -29.479 -4.922 1 97.39 290 GLN A CA 1
ATOM 2257 C C . GLN A 1 290 ? 2.901 -30.225 -4.819 1 97.39 290 GLN A C 1
ATOM 2259 O O . GLN A 1 290 ? 1.961 -29.746 -4.181 1 97.39 290 GLN A O 1
ATOM 2264 N N . LYS A 1 291 ? 2.799 -31.374 -5.472 1 96.55 291 LYS A N 1
ATOM 2265 C CA . LYS A 1 291 ? 1.592 -32.192 -5.406 1 96.55 291 LYS A CA 1
ATOM 2266 C C . LYS A 1 291 ? 1.265 -32.574 -3.96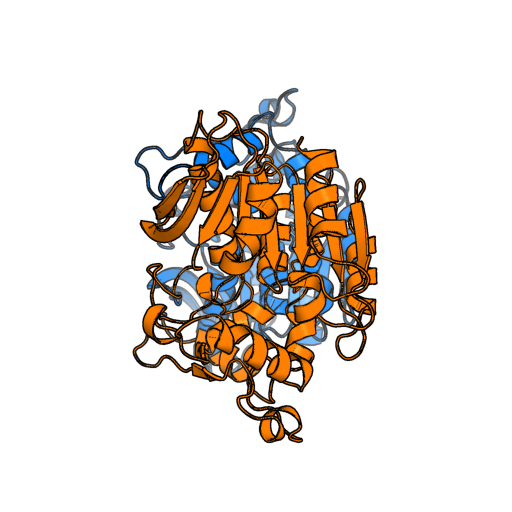6 1 96.55 291 LYS A C 1
ATOM 2268 O O . LYS A 1 291 ? 0.123 -32.431 -3.524 1 96.55 291 LYS A O 1
ATOM 2273 N N . ASP A 1 292 ? 2.328 -32.91 -3.196 1 96.22 292 ASP A N 1
ATOM 2274 C CA . ASP A 1 292 ? 2.176 -33.406 -1.832 1 96.22 292 ASP A CA 1
ATOM 2275 C C . ASP A 1 292 ? 1.742 -32.288 -0.886 1 96.22 292 ASP A C 1
ATOM 2277 O O . ASP A 1 292 ? 1.154 -32.551 0.165 1 96.22 292 ASP A O 1
ATOM 2281 N N . VAL A 1 293 ? 1.989 -31.108 -1.279 1 98.05 293 VAL A N 1
ATOM 2282 C CA . VAL A 1 293 ? 1.802 -30.03 -0.313 1 98.05 293 VAL A CA 1
ATOM 2283 C C . VAL A 1 293 ? 0.697 -29.092 -0.794 1 98.05 293 VAL A C 1
ATOM 2285 O O . VAL A 1 293 ? -0.382 -29.037 -0.199 1 98.05 293 VAL A O 1
ATOM 2288 N N . GLU A 1 294 ? 0.854 -28.52 -1.91 1 98.76 294 GLU A N 1
ATOM 2289 C CA . GLU A 1 294 ? -0.03 -27.453 -2.368 1 98.76 294 GLU A CA 1
ATOM 2290 C C . GLU A 1 294 ? -1.339 -28.017 -2.913 1 98.76 294 GLU A C 1
ATOM 2292 O O . GLU A 1 294 ? -2.418 -27.511 -2.597 1 98.76 294 GLU A O 1
ATOM 2297 N N . VAL A 1 295 ? -1.261 -29.055 -3.75 1 98.53 295 VAL A N 1
ATOM 2298 C CA . VAL A 1 295 ? -2.468 -29.651 -4.314 1 98.53 295 VAL A CA 1
ATOM 2299 C C . VAL A 1 295 ? -3.326 -30.238 -3.196 1 98.53 295 VAL A C 1
ATOM 2301 O O . VAL A 1 295 ? -4.533 -29.994 -3.137 1 98.53 295 VAL A O 1
ATOM 2304 N N . LYS A 1 296 ? -2.689 -30.976 -2.282 1 98.44 296 LYS A N 1
ATOM 2305 C CA . LYS A 1 296 ? -3.42 -31.594 -1.18 1 98.44 296 LYS A CA 1
ATOM 2306 C C . LYS A 1 296 ? -4.071 -30.538 -0.292 1 98.44 296 LYS A C 1
ATOM 2308 O O . LYS A 1 296 ? -5.195 -30.723 0.181 1 98.44 296 LYS A O 1
ATOM 2313 N N . PHE A 1 297 ? -3.316 -29.49 -0.021 1 98.84 297 PHE A N 1
ATOM 2314 C CA . PHE A 1 297 ? -3.852 -28.394 0.778 1 98.84 297 PHE A CA 1
ATOM 2315 C C . PHE A 1 297 ? -5.117 -27.829 0.143 1 98.84 297 PHE A C 1
ATOM 2317 O O . PHE A 1 297 ? -6.124 -27.629 0.825 1 98.84 297 PHE A O 1
ATOM 2324 N N . LEU A 1 298 ? -5.087 -27.548 -1.166 1 98.77 298 LEU A N 1
ATOM 2325 C CA . LEU A 1 298 ? -6.228 -26.93 -1.833 1 98.77 298 LEU A CA 1
ATOM 2326 C C . LEU A 1 298 ? -7.381 -27.919 -1.964 1 98.77 298 LEU A C 1
ATOM 2328 O O . LEU A 1 298 ? -8.549 -27.527 -1.909 1 98.77 298 LEU A O 1
ATOM 2332 N N . GLN A 1 299 ? -7.088 -29.223 -2.126 1 98.57 299 GLN A N 1
ATOM 2333 C CA . GLN A 1 299 ? -8.142 -30.232 -2.128 1 98.57 299 GLN A CA 1
ATOM 2334 C C . GLN A 1 299 ? -8.881 -30.258 -0.793 1 98.57 299 GLN A C 1
ATOM 2336 O O . GLN A 1 299 ? -10.111 -30.334 -0.76 1 98.57 299 GLN A O 1
ATOM 2341 N N . LYS A 1 300 ? -8.134 -30.173 0.257 1 98.36 300 LYS A N 1
ATOM 2342 C CA . LYS A 1 300 ? -8.703 -30.203 1.601 1 98.36 300 LYS A CA 1
ATOM 2343 C C . LYS A 1 300 ? -9.655 -29.031 1.821 1 98.36 300 LYS A C 1
ATOM 2345 O O . LYS A 1 300 ? -10.699 -29.184 2.46 1 98.36 300 LYS A O 1
ATOM 2350 N N . HIS A 1 301 ? -9.356 -27.899 1.26 1 98.2 301 HIS A N 1
ATOM 2351 C CA . HIS A 1 301 ? -10.061 -26.688 1.663 1 98.2 301 HIS A CA 1
ATOM 2352 C C . HIS A 1 301 ? -11.076 -26.263 0.607 1 98.2 301 HIS A C 1
ATOM 2354 O O . HIS A 1 301 ? -11.983 -25.477 0.891 1 98.2 301 HIS A O 1
ATOM 2360 N N . LEU A 1 302 ? -10.901 -26.756 -0.656 1 97.45 302 LEU A N 1
ATOM 2361 C CA . LEU A 1 302 ? -11.764 -26.235 -1.711 1 97.45 302 LEU A CA 1
ATOM 2362 C C . LEU A 1 302 ? -12.608 -27.348 -2.322 1 97.45 302 LEU A C 1
ATOM 2364 O O . LEU A 1 302 ? -13.547 -27.079 -3.075 1 97.45 302 LEU A O 1
ATOM 2368 N N . LEU A 1 303 ? -12.159 -28.58 -2.138 1 92.73 303 LEU A N 1
ATOM 2369 C CA . LEU A 1 303 ? -12.927 -29.699 -2.672 1 92.73 303 LEU A CA 1
ATOM 2370 C C . LEU A 1 303 ? -13.715 -30.394 -1.567 1 92.73 303 LEU A C 1
ATOM 2372 O O . LEU A 1 303 ? -13.354 -30.306 -0.391 1 92.73 303 LEU A O 1
ATOM 2376 N N . MET B 1 1 ? 8.331 40.354 7.08 1 80.75 1 MET B N 1
ATOM 2377 C CA . MET B 1 1 ? 7.058 39.683 7.327 1 80.75 1 MET B CA 1
ATOM 2378 C C . MET B 1 1 ? 6.894 38.472 6.414 1 80.75 1 MET B C 1
ATOM 2380 O O . MET B 1 1 ? 7.364 38.48 5.275 1 80.75 1 MET B O 1
ATOM 2384 N N . PRO B 1 2 ? 6.485 37.368 7.032 1 88.54 2 PRO B N 1
ATOM 2385 C CA . PRO B 1 2 ? 6.332 36.205 6.155 1 88.54 2 PRO B CA 1
ATOM 2386 C C . PRO B 1 2 ? 5.484 36.504 4.921 1 88.54 2 PRO B C 1
ATOM 2388 O O . PRO B 1 2 ? 4.552 37.31 4.988 1 88.54 2 PRO B O 1
ATOM 2391 N N . THR B 1 3 ? 5.922 36.075 3.812 1 94.37 3 THR B N 1
ATOM 2392 C CA . THR B 1 3 ? 5.18 36.197 2.562 1 94.37 3 THR B CA 1
ATOM 2393 C C . THR B 1 3 ? 4.302 34.97 2.332 1 94.37 3 THR B C 1
ATOM 2395 O O . THR B 1 3 ? 4.794 33.84 2.331 1 94.37 3 THR B O 1
ATOM 2398 N N . ARG B 1 4 ? 3.04 35.278 2.176 1 96.81 4 ARG B N 1
ATOM 2399 C CA . ARG B 1 4 ? 2.049 34.231 1.948 1 96.81 4 ARG B CA 1
ATOM 2400 C C . ARG B 1 4 ? 1.534 34.267 0.513 1 96.81 4 ARG B C 1
ATOM 2402 O O . ARG B 1 4 ? 1.152 35.326 0.011 1 96.81 4 ARG B O 1
ATOM 2409 N N . LYS B 1 5 ? 1.535 33.122 -0.155 1 96.81 5 LYS B N 1
ATOM 2410 C CA . LYS B 1 5 ? 1.048 33.093 -1.531 1 96.81 5 LYS B CA 1
ATOM 2411 C C . LYS B 1 5 ? 0.435 31.738 -1.87 1 96.81 5 LYS B C 1
ATOM 2413 O O . LYS B 1 5 ? 0.903 30.702 -1.393 1 96.81 5 LYS B O 1
ATOM 2418 N N . GLU B 1 6 ? -0.562 31.746 -2.716 1 97.69 6 GLU B N 1
ATOM 2419 C CA . GLU B 1 6 ? -1.103 30.527 -3.308 1 97.69 6 GLU B CA 1
ATOM 2420 C C . GLU B 1 6 ? -0.135 29.932 -4.328 1 97.69 6 GLU B C 1
ATOM 2422 O O . GLU B 1 6 ? 0.494 30.664 -5.094 1 97.69 6 GLU B O 1
ATOM 2427 N N . VAL B 1 7 ? -0.017 28.638 -4.309 1 98.57 7 VAL B N 1
ATOM 2428 C CA . VAL B 1 7 ? 0.941 28.003 -5.207 1 98.57 7 VAL B CA 1
ATOM 2429 C C . VAL B 1 7 ? 0.297 26.792 -5.879 1 98.57 7 VAL B C 1
ATOM 2431 O O . VAL B 1 7 ? -0.747 26.31 -5.434 1 98.57 7 VAL B O 1
ATOM 2434 N N . GLU B 1 8 ? 0.917 26.398 -6.984 1 98.59 8 GLU B N 1
ATOM 2435 C CA . GLU B 1 8 ? 0.607 25.161 -7.694 1 98.59 8 GLU B CA 1
ATOM 2436 C C . GLU B 1 8 ? 1.871 24.35 -7.967 1 98.59 8 GLU B C 1
ATOM 2438 O O . GLU B 1 8 ? 2.925 24.915 -8.264 1 98.59 8 GLU B O 1
ATOM 2443 N N . PHE B 1 9 ? 1.792 23.069 -7.87 1 98.11 9 PHE B N 1
ATOM 2444 C CA . PHE B 1 9 ? 2.889 22.197 -8.274 1 98.11 9 PHE B CA 1
ATOM 2445 C C . PHE B 1 9 ? 2.358 20.891 -8.854 1 98.11 9 PHE B C 1
ATOM 2447 O O . PHE B 1 9 ? 1.244 20.471 -8.533 1 98.11 9 PHE B O 1
ATOM 2454 N N . LYS B 1 10 ? 3.115 20.267 -9.703 1 96.64 10 LYS B N 1
ATOM 2455 C CA . LYS B 1 10 ? 2.685 19.088 -10.449 1 96.64 10 LYS B CA 1
ATOM 2456 C C . LYS B 1 10 ? 3.088 17.804 -9.729 1 96.64 10 LYS B C 1
ATOM 2458 O O . LYS B 1 10 ? 4.179 17.721 -9.161 1 96.64 10 LYS B O 1
ATOM 2463 N N . THR B 1 11 ? 2.175 16.929 -9.771 1 96.81 11 THR B N 1
ATOM 2464 C CA . THR B 1 11 ? 2.53 15.575 -9.361 1 96.81 11 THR B CA 1
ATOM 2465 C C . THR B 1 11 ? 3.235 14.834 -10.493 1 96.81 11 THR B C 1
ATOM 2467 O O . THR B 1 11 ? 3.142 15.233 -11.656 1 96.81 11 THR B O 1
ATOM 2470 N N . ARG B 1 12 ? 3.868 13.825 -10.13 1 93.63 12 ARG B N 1
ATOM 2471 C CA . ARG B 1 12 ? 4.609 13.019 -11.096 1 93.63 12 ARG B CA 1
ATOM 2472 C C . ARG B 1 12 ? 3.686 12.486 -12.186 1 93.63 12 ARG B C 1
ATOM 2474 O O . ARG B 1 12 ? 4.097 12.346 -13.34 1 93.63 12 ARG B O 1
ATOM 2481 N N . ASP B 1 13 ? 2.426 12.224 -11.848 1 91.83 13 ASP B N 1
ATOM 2482 C CA . ASP B 1 13 ? 1.495 11.644 -12.812 1 91.83 13 ASP B CA 1
ATOM 2483 C C . ASP B 1 13 ? 0.695 12.732 -13.525 1 91.83 13 ASP B C 1
ATOM 2485 O O . ASP B 1 13 ? -0.274 12.437 -14.228 1 91.83 13 ASP B O 1
ATOM 2489 N N . GLY B 1 14 ? 0.989 13.998 -13.254 1 94.2 14 GLY B N 1
ATOM 2490 C CA . GLY B 1 14 ? 0.52 15.05 -14.142 1 94.2 14 GLY B CA 1
ATOM 2491 C C . GLY B 1 14 ? -0.595 15.884 -13.542 1 94.2 14 GLY B C 1
ATOM 2492 O O . GLY B 1 14 ? -1.081 16.827 -14.171 1 94.2 14 GLY B O 1
ATOM 2493 N N . LEU B 1 15 ? -0.997 15.623 -12.35 1 96.77 15 LEU B N 1
ATOM 2494 C CA . LEU B 1 15 ? -2.022 16.43 -11.696 1 96.77 15 LEU B CA 1
ATOM 2495 C C . LEU B 1 15 ? -1.415 17.69 -11.088 1 96.77 15 LEU B C 1
ATOM 2497 O O . LEU B 1 15 ? -0.231 17.711 -10.744 1 96.77 15 LEU B O 1
ATOM 2501 N N . THR B 1 16 ? -2.239 18.665 -10.963 1 98.57 16 THR B N 1
ATOM 2502 C CA . THR B 1 16 ? -1.818 19.882 -10.277 1 98.57 16 THR B CA 1
ATOM 2503 C C . THR B 1 16 ? -2.394 19.933 -8.865 1 98.57 16 THR B C 1
ATOM 2505 O O . THR B 1 16 ? -3.612 19.877 -8.683 1 98.57 16 THR B O 1
ATOM 2508 N N . LEU B 1 17 ? -1.538 20.018 -7.927 1 98.72 17 LEU B N 1
ATOM 2509 C CA . LEU B 1 17 ? -1.944 20.274 -6.55 1 98.72 17 LEU B CA 1
ATOM 2510 C C . LEU B 1 17 ? -1.806 21.754 -6.209 1 98.72 17 LEU B C 1
ATOM 2512 O O . LEU B 1 17 ? -0.894 22.426 -6.697 1 98.72 17 LEU B O 1
ATOM 2516 N N . ARG B 1 18 ? -2.702 22.245 -5.386 1 98.68 18 ARG B N 1
ATOM 2517 C CA . ARG B 1 18 ? -2.733 23.663 -5.042 1 98.68 18 ARG B CA 1
ATOM 2518 C C . ARG B 1 18 ? -2.71 23.859 -3.53 1 98.68 18 ARG B C 1
ATOM 2520 O O . ARG B 1 18 ? -3.355 23.112 -2.791 1 98.68 18 ARG B O 1
ATOM 2527 N N . GLY B 1 19 ? -1.915 24.813 -3.149 1 98.21 19 GLY B N 1
ATOM 2528 C CA . GLY B 1 19 ? -1.721 25.012 -1.722 1 98.21 19 GLY B CA 1
ATOM 2529 C C . GLY B 1 19 ? -1.357 26.44 -1.363 1 98.21 19 GLY B C 1
ATOM 2530 O O . GLY B 1 19 ? -1.552 27.356 -2.164 1 98.21 19 GLY B O 1
ATOM 2531 N N . LEU B 1 20 ? -1.008 26.646 -0.112 1 98.39 20 LEU B N 1
ATOM 2532 C CA . LEU B 1 20 ? -0.571 27.91 0.47 1 98.39 20 LEU B CA 1
ATOM 2533 C C . LEU B 1 20 ? 0.855 27.8 1.001 1 98.39 20 LEU B C 1
ATOM 2535 O O . LEU B 1 20 ? 1.149 26.933 1.828 1 98.39 20 LEU B O 1
ATOM 2539 N N . LEU B 1 21 ? 1.715 28.642 0.448 1 98.73 21 LEU B N 1
ATOM 2540 C CA . LEU B 1 21 ? 3.115 28.696 0.852 1 98.73 21 LEU B CA 1
ATOM 2541 C C . LEU B 1 21 ? 3.4 29.96 1.657 1 98.73 21 LEU B C 1
ATOM 2543 O O . LEU B 1 21 ? 3.02 31.06 1.249 1 98.73 21 LEU B O 1
ATOM 2547 N N . THR B 1 22 ? 3.961 29.807 2.798 1 98.54 22 THR B N 1
ATOM 2548 C CA . THR B 1 22 ? 4.438 30.939 3.584 1 98.54 22 THR B CA 1
ATOM 2549 C C . THR B 1 22 ? 5.955 30.885 3.744 1 98.54 22 THR B C 1
ATOM 2551 O O . THR B 1 22 ? 6.488 29.951 4.346 1 98.54 22 THR B O 1
ATOM 2554 N N . LEU B 1 23 ? 6.605 31.856 3.237 1 98.21 23 LEU B N 1
ATOM 2555 C CA . LEU B 1 23 ? 8.056 31.971 3.341 1 98.21 23 LEU B CA 1
ATOM 2556 C C . LEU B 1 23 ? 8.445 33.018 4.379 1 98.21 23 LEU B C 1
ATOM 2558 O O . LEU B 1 23 ? 7.762 34.033 4.53 1 98.21 23 LEU B O 1
ATOM 2562 N N . LEU B 1 24 ? 9.514 32.708 4.979 1 97.56 24 LEU B N 1
ATOM 2563 C CA . LEU B 1 24 ? 10.03 33.669 5.949 1 97.56 24 LEU B CA 1
ATOM 2564 C C . LEU B 1 24 ? 10.937 34.691 5.272 1 97.56 24 LEU B C 1
ATOM 2566 O O . LEU B 1 24 ? 11.364 34.49 4.133 1 97.56 24 LEU B O 1
ATOM 2570 N N . ASP B 1 25 ? 11.221 35.762 5.925 1 93.82 25 ASP B N 1
ATOM 2571 C CA . ASP B 1 25 ? 12.13 36.786 5.42 1 93.82 25 ASP B CA 1
ATOM 2572 C C . ASP B 1 25 ? 13.577 36.298 5.449 1 93.82 25 ASP B C 1
ATOM 2574 O O . ASP B 1 25 ? 14.388 36.693 4.609 1 93.82 25 ASP B O 1
ATOM 2578 N N . ALA B 1 26 ? 13.818 35.362 6.223 1 91.99 26 ALA B N 1
ATOM 2579 C CA . ALA B 1 26 ? 15.164 34.799 6.302 1 91.99 26 ALA B CA 1
ATOM 2580 C C . ALA B 1 26 ? 15.337 33.651 5.312 1 91.99 26 ALA B C 1
ATOM 2582 O O . ALA B 1 26 ? 14.407 32.875 5.083 1 91.99 26 ALA B O 1
ATOM 2583 N N . PRO B 1 27 ? 16.547 33.6 4.774 1 93.7 27 PRO B N 1
ATOM 2584 C CA . PRO B 1 27 ? 16.819 32.487 3.861 1 93.7 27 PRO B CA 1
ATOM 2585 C C . PRO B 1 27 ? 17.057 31.168 4.594 1 93.7 27 PRO B C 1
ATOM 2587 O O . PRO B 1 27 ? 17.277 31.163 5.808 1 93.7 27 PRO B O 1
ATOM 2590 N N . ASN B 1 28 ? 16.903 30.07 3.865 1 96.59 28 ASN B N 1
ATOM 2591 C CA . ASN B 1 28 ? 17.252 28.728 4.321 1 96.59 28 ASN B CA 1
ATOM 2592 C C . ASN B 1 28 ? 16.456 28.333 5.562 1 96.59 28 ASN B C 1
ATOM 2594 O O . ASN B 1 28 ? 17.013 27.78 6.512 1 96.59 28 ASN B O 1
ATOM 2598 N N . ALA B 1 29 ? 15.215 28.782 5.552 1 97.87 29 ALA B N 1
ATOM 2599 C CA . ALA B 1 29 ? 14.339 28.382 6.65 1 97.87 29 ALA B CA 1
ATOM 2600 C C . ALA B 1 29 ? 13.949 26.911 6.533 1 97.87 29 ALA B C 1
ATOM 2602 O O . ALA B 1 29 ? 13.786 26.392 5.427 1 97.87 29 ALA B O 1
ATOM 2603 N N . PRO B 1 30 ? 13.829 26.232 7.651 1 98.49 30 PRO B N 1
ATOM 2604 C CA . PRO B 1 30 ? 13.199 24.913 7.569 1 98.49 30 PRO B CA 1
ATOM 2605 C C . PRO B 1 30 ? 11.753 24.978 7.082 1 98.49 30 PRO B C 1
ATOM 2607 O O . PRO B 1 30 ? 11.061 25.97 7.323 1 98.49 30 PRO B O 1
ATOM 2610 N N . LEU B 1 31 ? 11.319 23.927 6.414 1 98.8 31 LEU B N 1
ATOM 2611 C CA . LEU B 1 31 ? 9.976 23.869 5.845 1 98.8 31 LEU B CA 1
ATOM 2612 C C . LEU B 1 31 ? 9.132 22.814 6.552 1 98.8 31 LEU B C 1
ATOM 2614 O O . LEU B 1 31 ? 9.589 21.69 6.768 1 98.8 31 LEU B O 1
ATOM 2618 N N . VAL B 1 32 ? 7.95 23.208 6.935 1 98.91 32 VAL B N 1
ATOM 2619 C CA . VAL B 1 32 ? 6.971 22.253 7.446 1 98.91 32 VAL B CA 1
ATOM 2620 C C . VAL B 1 32 ? 5.847 22.071 6.429 1 98.91 32 VAL B C 1
ATOM 2622 O O . VAL B 1 32 ? 5.172 23.036 6.061 1 98.91 32 VAL B O 1
ATOM 2625 N N . ILE B 1 33 ? 5.645 20.866 5.962 1 98.94 33 ILE B N 1
ATOM 2626 C CA . ILE B 1 33 ? 4.561 20.515 5.051 1 98.94 33 ILE B CA 1
ATOM 2627 C C . ILE B 1 33 ? 3.411 19.886 5.835 1 98.94 33 ILE B C 1
ATOM 2629 O O . ILE B 1 33 ? 3.608 18.907 6.559 1 98.94 33 ILE B O 1
ATOM 2633 N N . PHE B 1 34 ? 2.24 20.432 5.636 1 98.87 34 PHE B N 1
ATOM 2634 C CA . PHE B 1 34 ? 1.058 19.967 6.351 1 98.87 34 PHE B CA 1
ATOM 2635 C C . PHE B 1 34 ? 0.202 19.075 5.46 1 98.87 34 PHE B C 1
ATOM 2637 O O . PHE B 1 34 ? -0.067 19.416 4.307 1 98.87 34 PHE B O 1
ATOM 2644 N N . VAL B 1 35 ? -0.244 17.948 5.975 1 98.67 35 VAL B N 1
ATOM 2645 C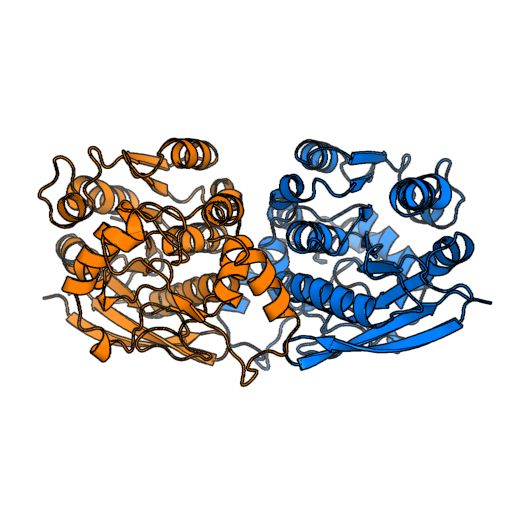 CA . VAL B 1 35 ? -1.063 16.986 5.245 1 98.67 35 VAL B CA 1
ATOM 2646 C C . VAL B 1 35 ? -2.411 16.82 5.944 1 98.67 35 VAL B C 1
ATOM 2648 O O . VAL B 1 35 ? -2.467 16.43 7.112 1 98.67 35 VAL B O 1
ATOM 2651 N N . SER B 1 36 ? -3.434 16.99 5.247 1 97.63 36 SER B N 1
ATOM 2652 C CA . SER B 1 36 ? -4.785 17.075 5.793 1 97.63 36 SER B CA 1
ATOM 2653 C C . SER B 1 36 ? -5.334 15.692 6.127 1 97.63 36 SER B C 1
ATOM 2655 O O . SER B 1 36 ? -4.911 14.693 5.542 1 97.63 36 SER B O 1
ATOM 2657 N N . PRO B 1 37 ? -6.324 15.667 7.042 1 96.61 37 PRO B N 1
ATOM 2658 C CA . PRO B 1 37 ? -7.03 14.421 7.349 1 96.61 37 PRO B CA 1
ATOM 2659 C C . PRO B 1 37 ? -7.876 13.919 6.181 1 96.61 37 PRO B C 1
ATOM 2661 O O . PRO B 1 37 ? -7.907 14.55 5.121 1 96.61 37 PRO B O 1
ATOM 2664 N N . PHE B 1 38 ? -8.549 12.811 6.427 1 96.22 38 PHE B N 1
ATOM 2665 C CA . PHE B 1 38 ? -9.371 12.074 5.475 1 96.22 38 PHE B CA 1
ATOM 2666 C C . PHE B 1 38 ? -10.513 12.942 4.96 1 96.22 38 PHE B C 1
ATOM 2668 O O . PHE B 1 38 ? -11.451 13.247 5.701 1 96.22 38 PHE B O 1
ATOM 2675 N N . GLY B 1 39 ? -10.375 13.402 3.757 1 95.83 39 GLY B N 1
ATOM 2676 C CA . GLY B 1 39 ? -11.47 14.093 3.093 1 95.83 39 GLY B CA 1
ATOM 2677 C C . GLY B 1 39 ? -11.592 15.548 3.501 1 95.83 39 GLY B C 1
ATOM 2678 O O . GLY B 1 39 ? -12.585 16.206 3.183 1 95.83 39 GLY B O 1
ATOM 2679 N N . VAL B 1 40 ? -10.638 16.058 4.218 1 95.48 40 VAL B N 1
ATOM 2680 C CA . VAL B 1 40 ? -10.64 17.426 4.725 1 95.48 40 VAL B CA 1
ATOM 2681 C C . VAL B 1 40 ? -9.694 18.288 3.892 1 95.48 40 VAL B C 1
ATOM 2683 O O . VAL B 1 40 ? -8.606 17.843 3.518 1 95.48 40 VAL B O 1
ATOM 2686 N N . THR B 1 41 ? -10.114 19.498 3.565 1 96.93 41 THR B N 1
ATOM 2687 C CA . THR B 1 41 ? -9.264 20.386 2.778 1 96.93 41 THR B CA 1
ATOM 2688 C C . THR B 1 41 ? -8.323 21.176 3.683 1 96.93 41 THR B C 1
ATOM 2690 O O . THR B 1 41 ? -8.528 21.238 4.897 1 96.93 41 THR B O 1
ATOM 2693 N N . ARG B 1 42 ? -7.337 21.781 3.063 1 96.83 42 ARG B N 1
ATOM 2694 C CA . ARG B 1 42 ? -6.371 22.585 3.805 1 96.83 42 ARG B CA 1
ATOM 2695 C C . ARG B 1 42 ? -7.059 23.739 4.527 1 96.83 42 ARG B C 1
ATOM 2697 O O . ARG B 1 42 ? -6.666 24.107 5.636 1 96.83 42 ARG B O 1
ATOM 2704 N N . GLY B 1 43 ? -8.123 24.281 3.974 1 95.46 43 GLY B N 1
ATOM 2705 C CA . GLY B 1 43 ? -8.822 25.423 4.541 1 95.46 43 GLY B CA 1
ATOM 2706 C C . GLY B 1 43 ? -9.565 25.092 5.822 1 95.46 43 GLY B C 1
ATOM 2707 O O . GLY B 1 43 ? -9.785 25.967 6.661 1 95.46 43 GLY B O 1
ATOM 2708 N N . HIS B 1 44 ? -9.867 23.843 5.977 1 94.34 44 HIS B N 1
ATOM 2709 C CA . HIS B 1 44 ? -10.616 23.399 7.148 1 94.34 44 HIS B CA 1
ATOM 2710 C C . HIS B 1 44 ? -9.73 23.37 8.389 1 94.34 44 HIS B C 1
ATOM 2712 O O . HIS B 1 44 ? -10.214 23.563 9.507 1 94.34 44 HIS B O 1
ATOM 2718 N N . LEU B 1 45 ? -8.452 23.094 8.138 1 94.06 45 LEU B N 1
ATOM 2719 C CA . LEU B 1 45 ? -7.709 22.765 9.349 1 94.06 45 LEU B CA 1
ATOM 2720 C C . LEU B 1 45 ? -6.255 23.211 9.232 1 94.06 45 LEU B C 1
ATOM 2722 O O . LEU B 1 45 ? -5.78 24.011 10.042 1 94.06 45 LEU B O 1
ATOM 2726 N N . MET B 1 46 ? -5.545 22.803 8.223 1 96.31 46 MET B N 1
ATOM 2727 C CA . MET B 1 46 ? -4.09 22.926 8.184 1 96.31 46 MET B CA 1
ATOM 2728 C C . MET B 1 46 ? -3.671 24.386 8.054 1 96.31 46 MET B C 1
ATOM 2730 O O . MET B 1 46 ? -2.694 24.813 8.672 1 96.31 46 MET B O 1
ATOM 2734 N N . ASP B 1 47 ? -4.434 25.203 7.285 1 96.6 47 ASP B N 1
ATOM 2735 C CA . ASP B 1 47 ? -4.131 26.621 7.12 1 96.6 47 ASP B CA 1
ATOM 2736 C C . ASP B 1 47 ? -4.147 27.347 8.463 1 96.6 47 ASP B C 1
ATOM 2738 O O . ASP B 1 47 ? -3.423 28.326 8.654 1 96.6 47 ASP B O 1
ATOM 2742 N N . HIS B 1 48 ? -4.867 26.881 9.385 1 95.08 48 HIS B N 1
ATOM 2743 C CA . HIS B 1 48 ? -5.075 27.557 10.66 1 95.08 48 HIS B CA 1
ATOM 2744 C C . HIS B 1 48 ? -3.937 27.265 11.631 1 95.08 48 HIS B C 1
ATOM 2746 O O . HIS B 1 48 ? -3.89 27.828 12.727 1 95.08 48 HIS B O 1
ATOM 2752 N N . GLN B 1 49 ? -3.035 26.452 11.192 1 96.16 49 GLN B N 1
ATOM 2753 C CA . GLN B 1 49 ? -1.923 26.08 12.06 1 96.16 49 GLN B CA 1
ATOM 2754 C C . GLN B 1 49 ? -0.639 26.794 11.645 1 96.16 49 GLN B C 1
ATOM 2756 O O . GLN B 1 49 ? 0.332 26.827 12.404 1 96.16 49 GLN B O 1
ATOM 2761 N N . THR B 1 50 ? -0.566 27.353 10.461 1 96.91 50 THR B N 1
ATOM 2762 C CA . THR B 1 50 ? 0.687 27.762 9.837 1 96.91 50 THR B CA 1
ATOM 2763 C C . THR B 1 50 ? 1.284 28.967 10.558 1 96.91 50 THR B C 1
ATOM 2765 O O . THR B 1 50 ? 2.503 29.064 10.712 1 96.91 50 THR B O 1
ATOM 2768 N N . SER B 1 51 ? 0.429 29.924 11.035 1 96.51 51 SER B N 1
ATOM 2769 C CA . SER B 1 51 ? 0.922 31.14 11.675 1 96.51 51 SER B CA 1
ATOM 2770 C C . SER B 1 51 ? 1.762 30.814 12.906 1 96.51 51 SER B C 1
ATOM 2772 O O . SER B 1 51 ? 2.786 31.456 13.152 1 96.51 51 SER B O 1
ATOM 2774 N N . LEU B 1 52 ? 1.272 29.847 13.655 1 97.09 52 LEU B N 1
ATOM 2775 C CA . LEU B 1 52 ? 1.994 29.417 14.847 1 97.09 52 LEU B CA 1
ATOM 2776 C C . LEU B 1 52 ? 3.412 28.978 14.496 1 97.09 52 LEU B C 1
ATOM 2778 O O . LEU B 1 52 ? 4.364 29.316 15.201 1 97.09 52 LEU B O 1
ATOM 2782 N N . PHE B 1 53 ? 3.613 28.238 13.429 1 98.1 53 PHE B N 1
ATOM 2783 C CA . PHE B 1 53 ? 4.912 27.731 13.001 1 98.1 53 PHE B CA 1
ATOM 2784 C C . PHE B 1 53 ? 5.742 28.839 12.364 1 98.1 53 PHE B C 1
ATOM 2786 O O . PH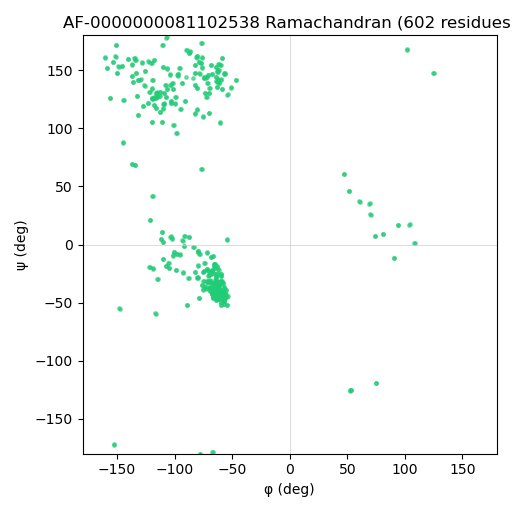E B 1 53 ? 6.948 28.934 12.604 1 98.1 53 PHE B O 1
ATOM 2793 N N . ASN B 1 54 ? 5.066 29.704 11.589 1 97.8 54 ASN B N 1
ATOM 2794 C CA . ASN B 1 54 ? 5.769 30.822 10.968 1 97.8 54 ASN B CA 1
ATOM 2795 C C . ASN B 1 54 ? 6.391 31.743 12.013 1 97.8 54 ASN B C 1
ATOM 2797 O O . ASN B 1 54 ? 7.534 32.177 11.862 1 97.8 54 ASN B O 1
ATOM 2801 N N . GLU B 1 55 ? 5.68 31.996 13.05 1 96.71 55 GLU B N 1
ATOM 2802 C CA . GLU B 1 55 ? 6.14 32.877 14.119 1 96.71 55 GLU B CA 1
ATOM 2803 C C . GLU B 1 55 ? 7.297 32.25 14.892 1 96.71 55 GLU B C 1
ATOM 2805 O O . GLU B 1 55 ? 7.975 32.93 15.665 1 96.71 55 GLU B O 1
ATOM 2810 N N . ASN B 1 56 ? 7.491 30.995 14.607 1 97.28 56 ASN B N 1
ATOM 2811 C CA . ASN B 1 56 ? 8.5 30.285 15.385 1 97.28 56 ASN B CA 1
ATOM 2812 C C . ASN B 1 56 ? 9.593 29.706 14.491 1 97.28 56 ASN B C 1
ATOM 2814 O O . ASN B 1 56 ? 10.213 28.697 14.835 1 97.28 56 ASN B O 1
ATOM 2818 N N . GLY B 1 57 ? 9.77 30.228 13.29 1 97.35 57 GLY B N 1
ATOM 2819 C CA . GLY B 1 57 ? 10.996 30.029 12.534 1 97.35 57 GLY B CA 1
ATOM 2820 C C . GLY B 1 57 ? 10.847 29.021 11.41 1 97.35 57 GLY B C 1
ATOM 2821 O O . GLY B 1 57 ? 11.842 28.562 10.845 1 97.35 57 GLY B O 1
ATOM 2822 N N . PHE B 1 58 ? 9.612 28.732 11.031 1 98.4 58 PHE B N 1
ATOM 2823 C CA . PHE B 1 58 ? 9.416 27.726 9.993 1 98.4 58 PHE B CA 1
ATOM 2824 C C . PHE B 1 58 ? 8.656 28.311 8.809 1 98.4 58 PHE B C 1
ATOM 2826 O O . PHE B 1 58 ? 7.657 29.011 8.99 1 98.4 58 PHE B O 1
ATOM 2833 N N . ALA B 1 59 ? 9.116 28.11 7.619 1 98.7 59 ALA B N 1
ATOM 2834 C CA . ALA B 1 59 ? 8.25 28.221 6.448 1 98.7 59 ALA B CA 1
ATOM 2835 C C . ALA B 1 59 ? 7.226 27.09 6.415 1 98.7 59 ALA B C 1
ATOM 2837 O O . ALA B 1 59 ? 7.431 26.04 7.029 1 98.7 59 ALA B O 1
ATOM 2838 N N . THR B 1 60 ? 6.106 27.344 5.762 1 98.79 60 THR B N 1
ATOM 2839 C CA . THR B 1 60 ? 5.062 26.325 5.784 1 98.79 60 THR B CA 1
ATOM 2840 C C . THR B 1 60 ? 4.444 26.154 4.399 1 98.79 60 THR B C 1
ATOM 2842 O O . THR B 1 60 ? 4.397 27.103 3.613 1 98.79 60 THR B O 1
ATOM 2845 N N . LEU B 1 61 ? 4.063 24.943 4.042 1 98.9 61 LEU B N 1
ATOM 2846 C CA . LEU B 1 61 ? 3.295 24.576 2.857 1 98.9 61 LEU B CA 1
ATOM 2847 C C . LEU B 1 61 ? 2.081 23.733 3.236 1 98.9 61 LEU B C 1
ATOM 2849 O O . LEU B 1 61 ? 2.219 22.703 3.899 1 98.9 61 LEU B O 1
ATOM 2853 N N . THR B 1 62 ? 0.912 24.187 2.953 1 98.69 62 THR B N 1
ATOM 2854 C CA . THR B 1 62 ? -0.307 23.387 2.977 1 98.69 62 THR B CA 1
ATOM 2855 C C . THR B 1 62 ? -0.838 23.167 1.564 1 98.69 62 THR B C 1
ATOM 2857 O O . THR B 1 62 ? -0.567 23.964 0.663 1 98.69 62 THR B O 1
ATOM 2860 N N . TYR B 1 63 ? -1.555 22.057 1.341 1 98.58 63 TYR B N 1
ATOM 2861 C CA . TYR B 1 63 ? -2.144 21.82 0.029 1 98.58 63 TYR B CA 1
ATOM 2862 C C . TYR B 1 63 ? -3.384 20.939 0.138 1 98.58 63 TYR B C 1
ATOM 2864 O O . TYR B 1 63 ? -3.576 20.25 1.143 1 98.58 63 TYR B O 1
ATOM 2872 N N . ASP B 1 64 ? -4.25 21.021 -0.839 1 98.44 64 ASP B N 1
ATOM 2873 C CA . ASP B 1 64 ? -5.376 20.099 -0.955 1 98.44 64 ASP B CA 1
ATOM 2874 C C . ASP B 1 64 ? -4.94 18.775 -1.579 1 98.44 64 ASP B C 1
ATOM 2876 O O . ASP B 1 64 ? -4.195 18.761 -2.56 1 98.44 64 ASP B O 1
ATOM 2880 N N . ALA B 1 65 ? -5.419 17.744 -0.95 1 97.93 65 ALA B N 1
ATOM 2881 C CA . ALA B 1 65 ? -5.164 16.434 -1.544 1 97.93 65 ALA B CA 1
ATOM 2882 C C . ALA B 1 65 ? -5.763 16.34 -2.944 1 97.93 65 ALA B C 1
ATOM 2884 O O . ALA B 1 65 ? -6.695 17.076 -3.278 1 97.93 65 ALA B O 1
ATOM 2885 N N . ARG B 1 66 ? -5.206 15.496 -3.741 1 98.13 66 ARG B N 1
ATOM 2886 C CA . ARG B 1 66 ? -5.822 15.218 -5.035 1 98.13 66 ARG B CA 1
ATOM 2887 C C . ARG B 1 66 ? -7.319 14.969 -4.886 1 98.13 66 ARG B C 1
ATOM 2889 O O . ARG B 1 66 ? -7.758 14.357 -3.909 1 98.13 66 ARG B O 1
ATOM 2896 N N . THR B 1 67 ? -8.107 15.459 -5.826 1 96.92 67 THR B N 1
ATOM 2897 C CA . THR B 1 67 ? -9.543 15.255 -5.982 1 96.92 67 THR B CA 1
ATOM 2898 C C . THR B 1 67 ? -10.319 16.064 -4.947 1 96.92 67 THR B C 1
ATOM 2900 O O . THR B 1 67 ? -11.543 15.947 -4.849 1 96.92 67 THR B O 1
ATOM 2903 N N . PHE B 1 68 ? -9.638 16.938 -4.167 1 97.34 68 PHE B N 1
ATOM 2904 C CA . PHE B 1 68 ? -10.31 17.753 -3.162 1 97.34 68 PHE B CA 1
ATOM 2905 C C . PHE B 1 68 ? -9.95 19.225 -3.329 1 97.34 68 PHE B C 1
ATOM 2907 O O . PHE B 1 68 ? -8.881 19.553 -3.847 1 97.34 68 PHE B O 1
ATOM 2914 N N . GLY B 1 69 ? -10.858 20.002 -2.811 1 96.89 69 GLY B N 1
ATOM 2915 C CA . GLY B 1 69 ? -10.598 21.431 -2.749 1 96.89 69 GLY B CA 1
ATOM 2916 C C . GLY B 1 69 ? -10.218 22.027 -4.091 1 96.89 69 GLY B C 1
ATOM 2917 O O . GLY B 1 69 ? -10.91 21.815 -5.089 1 96.89 69 GLY B O 1
ATOM 2918 N N . LYS B 1 70 ? -9.073 22.693 -4.113 1 97.24 70 LYS B N 1
ATOM 2919 C CA . LYS B 1 70 ? -8.667 23.433 -5.305 1 97.24 70 LYS B CA 1
ATOM 2920 C C . LYS B 1 70 ? -7.737 22.597 -6.18 1 97.24 70 LYS B C 1
ATOM 2922 O O . LYS B 1 70 ? -7.418 22.987 -7.305 1 97.24 70 LYS B O 1
ATOM 2927 N N . SER B 1 71 ? -7.304 21.436 -5.675 1 98.3 71 SER B N 1
ATOM 2928 C CA . SER B 1 71 ? -6.42 20.563 -6.44 1 98.3 71 SER B CA 1
ATOM 2929 C C . SER B 1 71 ? -7.191 19.791 -7.505 1 98.3 71 SER B C 1
ATOM 2931 O O . SER B 1 71 ? -8.404 19.607 -7.389 1 98.3 71 SER B O 1
ATOM 2933 N N . ASP B 1 72 ? -6.53 19.363 -8.529 1 97.86 72 ASP B N 1
ATOM 2934 C CA . ASP B 1 72 ? -7.144 18.649 -9.645 1 97.86 72 ASP B CA 1
ATOM 2935 C C . ASP B 1 72 ? -7.446 17.2 -9.27 1 97.86 72 ASP B C 1
ATOM 2937 O O . ASP B 1 72 ? -7.093 16.749 -8.179 1 97.86 72 ASP B O 1
ATOM 2941 N N . GLY B 1 73 ? -8.126 16.53 -10.177 1 95.39 73 GLY B N 1
ATOM 2942 C CA . GLY B 1 73 ? -8.363 15.099 -10.074 1 95.39 73 GLY B CA 1
ATOM 2943 C C . GLY B 1 73 ? -9.834 14.732 -10.144 1 95.39 73 GLY B C 1
ATOM 2944 O O . GLY B 1 73 ? -10.69 15.489 -9.683 1 95.39 73 GLY B O 1
ATOM 2945 N N . LEU B 1 74 ? -10.129 13.665 -10.659 1 92.97 74 LEU B N 1
ATOM 2946 C CA . LEU B 1 74 ? -11.459 13.076 -10.771 1 92.97 74 LEU B CA 1
ATOM 2947 C C . LEU B 1 74 ? -11.421 11.585 -10.454 1 92.97 74 LEU B C 1
ATOM 2949 O O . LEU B 1 74 ? -10.411 10.92 -10.694 1 92.97 74 LEU B O 1
ATOM 2953 N N . PRO B 1 75 ? -12.516 11.055 -10.025 1 92.76 75 PRO B N 1
ATOM 2954 C CA . PRO B 1 75 ? -13.724 11.738 -9.556 1 92.76 75 PRO B CA 1
ATOM 2955 C C . PRO B 1 75 ? -13.477 12.585 -8.31 1 92.76 75 PRO B C 1
ATOM 2957 O O . PRO B 1 75 ? -12.566 12.293 -7.531 1 92.76 75 PRO B O 1
ATOM 2960 N N . ARG B 1 76 ? -14.196 13.596 -8.189 1 94.77 76 ARG B N 1
ATOM 2961 C CA . ARG B 1 76 ? -14.049 14.449 -7.014 1 94.77 76 ARG B CA 1
ATOM 2962 C C . ARG B 1 76 ? -14.415 13.694 -5.74 1 94.77 76 ARG B C 1
ATOM 2964 O O . ARG B 1 76 ? -15.279 12.815 -5.759 1 94.77 76 ARG B O 1
ATOM 2971 N N . HIS B 1 77 ? -13.714 13.974 -4.652 1 96.72 77 HIS B N 1
ATOM 2972 C CA . HIS B 1 77 ? -13.954 13.41 -3.329 1 96.72 77 HIS B CA 1
ATOM 2973 C C . HIS B 1 77 ? -13.607 11.926 -3.291 1 96.72 77 HIS B C 1
ATOM 2975 O O . HIS B 1 77 ? -14.349 11.125 -2.718 1 96.72 77 HIS B O 1
ATOM 2981 N N . ASN B 1 78 ? -12.589 11.607 -4.036 1 95.96 78 ASN B N 1
ATOM 2982 C CA . ASN B 1 78 ? -12.056 10.249 -4.048 1 95.96 78 ASN B CA 1
ATOM 2983 C C . ASN B 1 78 ? -10.723 10.163 -3.31 1 95.96 78 ASN B C 1
ATOM 2985 O O . ASN B 1 78 ? -9.826 10.974 -3.545 1 95.96 78 ASN B O 1
ATOM 2989 N N . ILE B 1 79 ? -10.635 9.171 -2.502 1 97.04 79 ILE B N 1
ATOM 2990 C CA . ILE B 1 79 ? -9.414 9.014 -1.72 1 97.04 79 ILE B CA 1
ATOM 2991 C C . ILE B 1 79 ? -8.752 7.68 -2.058 1 97.04 79 ILE B C 1
ATOM 2993 O O . ILE B 1 79 ? -9.394 6.629 -1.997 1 97.04 79 ILE B O 1
ATOM 2997 N N . ASN B 1 80 ? -7.59 7.723 -2.42 1 95.09 80 ASN B N 1
ATOM 2998 C CA . ASN B 1 80 ? -6.65 6.613 -2.534 1 95.09 80 ASN B CA 1
ATOM 2999 C C . ASN B 1 80 ? -5.311 6.943 -1.881 1 95.09 80 ASN B C 1
ATOM 3001 O O . ASN B 1 80 ? -4.521 7.714 -2.43 1 95.09 80 ASN B O 1
ATOM 3005 N N . PHE B 1 81 ? -4.986 6.301 -0.816 1 93.94 81 PHE B N 1
ATOM 3006 C CA . PHE B 1 81 ? -3.863 6.719 0.015 1 93.94 81 PHE B CA 1
ATOM 3007 C C . PHE B 1 81 ? -2.538 6.341 -0.636 1 93.94 81 PHE B C 1
ATOM 3009 O O . PHE B 1 81 ? -1.497 6.921 -0.319 1 93.94 81 PHE B O 1
ATOM 3016 N N . ASP B 1 82 ? -2.551 5.356 -1.504 1 92.58 82 ASP B N 1
ATOM 3017 C CA . ASP B 1 82 ? -1.328 5.091 -2.256 1 92.58 82 ASP B CA 1
ATOM 3018 C C . ASP B 1 82 ? -0.939 6.294 -3.114 1 92.58 82 ASP B C 1
ATOM 3020 O O . ASP B 1 82 ? 0.213 6.731 -3.093 1 92.58 82 ASP B O 1
ATOM 3024 N N . ASN B 1 83 ? -1.918 6.836 -3.739 1 94.23 83 ASN B N 1
ATOM 3025 C CA . ASN B 1 83 ? -1.684 8.016 -4.564 1 94.23 83 ASN B CA 1
ATOM 3026 C C . ASN B 1 83 ? -1.349 9.237 -3.712 1 94.23 83 ASN B C 1
ATOM 3028 O O . ASN B 1 83 ? -0.476 10.03 -4.072 1 94.23 83 ASN B O 1
ATOM 3032 N N . GLN B 1 84 ? -2.022 9.357 -2.628 1 96.39 84 GLN B N 1
ATOM 3033 C CA . GLN B 1 84 ? -1.806 10.531 -1.788 1 96.39 84 GLN B CA 1
ATOM 3034 C C . GLN B 1 84 ? -0.438 10.48 -1.114 1 96.39 84 GLN B C 1
ATOM 3036 O O . GLN B 1 84 ? 0.174 11.52 -0.86 1 96.39 84 GLN B O 1
ATOM 3041 N N . SER B 1 85 ? 0.034 9.29 -0.815 1 94.45 85 SER B N 1
ATOM 3042 C CA . SER B 1 85 ? 1.393 9.161 -0.298 1 94.45 85 SER B CA 1
ATOM 3043 C C . SER B 1 85 ? 2.422 9.611 -1.33 1 94.45 85 SER B C 1
ATOM 3045 O O . SER B 1 85 ? 3.426 10.235 -0.981 1 94.45 85 SER B O 1
ATOM 3047 N N . GLU B 1 86 ? 2.144 9.274 -2.573 1 94.44 86 GLU B N 1
ATOM 3048 C CA . GLU B 1 86 ? 3.02 9.735 -3.645 1 94.44 86 GLU B CA 1
ATOM 3049 C C . GLU B 1 86 ? 2.945 11.251 -3.807 1 94.44 86 GLU B C 1
ATOM 3051 O O . GLU B 1 86 ? 3.941 11.895 -4.142 1 94.44 86 GLU B O 1
ATOM 3056 N N . ASP B 1 87 ? 1.781 11.793 -3.555 1 97.91 87 ASP B N 1
ATOM 3057 C CA . ASP B 1 87 ? 1.622 13.243 -3.609 1 97.91 87 ASP B CA 1
ATOM 3058 C C . ASP B 1 87 ? 2.489 13.93 -2.557 1 97.91 87 ASP B C 1
ATOM 3060 O O . ASP B 1 87 ? 2.983 15.038 -2.779 1 97.91 87 ASP B O 1
ATOM 3064 N N . ILE B 1 88 ? 2.647 13.288 -1.395 1 98.45 88 ILE B N 1
ATOM 3065 C CA . ILE B 1 88 ? 3.513 13.849 -0.364 1 98.45 88 ILE B CA 1
ATOM 3066 C C . ILE B 1 88 ? 4.953 13.896 -0.87 1 98.45 88 ILE B C 1
ATOM 3068 O O . ILE B 1 88 ? 5.667 14.875 -0.641 1 98.45 88 ILE B O 1
ATOM 3072 N N . PHE B 1 89 ? 5.37 12.842 -1.565 1 97.12 89 PHE B N 1
ATOM 3073 C CA . PHE B 1 89 ? 6.682 12.82 -2.201 1 97.12 89 PHE B CA 1
ATOM 3074 C C . PHE B 1 89 ? 6.843 14.001 -3.151 1 97.12 89 PHE B C 1
ATOM 3076 O O . PHE B 1 89 ? 7.89 14.651 -3.169 1 97.12 89 PHE B O 1
ATOM 3083 N N . ASP B 1 90 ? 5.819 14.279 -3.904 1 98.14 90 ASP B N 1
ATOM 3084 C CA . ASP B 1 90 ? 5.842 15.389 -4.851 1 98.14 90 ASP B CA 1
ATOM 3085 C C . ASP B 1 90 ? 5.88 16.731 -4.123 1 98.14 90 ASP B C 1
ATOM 3087 O O . ASP B 1 90 ? 6.522 17.676 -4.586 1 98.14 90 ASP B O 1
ATOM 3091 N N . ALA B 1 91 ? 5.185 16.814 -3.026 1 98.75 91 ALA B N 1
ATOM 3092 C CA . ALA B 1 91 ? 5.226 18.029 -2.217 1 98.75 91 ALA B CA 1
ATOM 3093 C C . ALA B 1 91 ? 6.63 18.282 -1.677 1 98.75 91 ALA B C 1
ATOM 3095 O O . ALA B 1 91 ? 7.09 19.426 -1.637 1 98.75 91 ALA B O 1
ATOM 3096 N N . VAL B 1 92 ? 7.3 17.243 -1.253 1 98.63 92 VAL B N 1
ATOM 3097 C CA . VAL B 1 92 ? 8.676 17.357 -0.779 1 98.63 92 VAL B CA 1
ATOM 3098 C C . VAL B 1 92 ? 9.58 17.817 -1.92 1 98.63 92 VAL B C 1
ATOM 3100 O O . VAL B 1 92 ? 10.43 18.69 -1.734 1 98.63 92 VAL B O 1
ATOM 3103 N N . THR B 1 93 ? 9.371 17.209 -3.122 1 98.02 93 THR B N 1
ATOM 3104 C CA . THR B 1 93 ? 10.134 17.634 -4.291 1 98.02 93 THR B CA 1
ATOM 3105 C C . THR B 1 93 ? 9.95 19.128 -4.542 1 98.02 93 THR B C 1
ATOM 3107 O O . THR B 1 93 ? 10.924 19.85 -4.766 1 98.02 93 THR B O 1
ATOM 3110 N N . TYR B 1 94 ? 8.74 19.564 -4.484 1 98.49 94 TYR B N 1
ATOM 3111 C CA . TYR B 1 94 ? 8.465 20.987 -4.646 1 98.49 94 TYR B CA 1
ATOM 3112 C C . TYR B 1 94 ? 9.17 21.805 -3.571 1 98.49 94 TYR B C 1
ATOM 3114 O O . TYR B 1 94 ? 9.773 22.84 -3.865 1 98.49 94 TYR B O 1
ATOM 3122 N N . GLY B 1 95 ? 9.085 21.324 -2.319 1 98.11 95 GLY B N 1
ATOM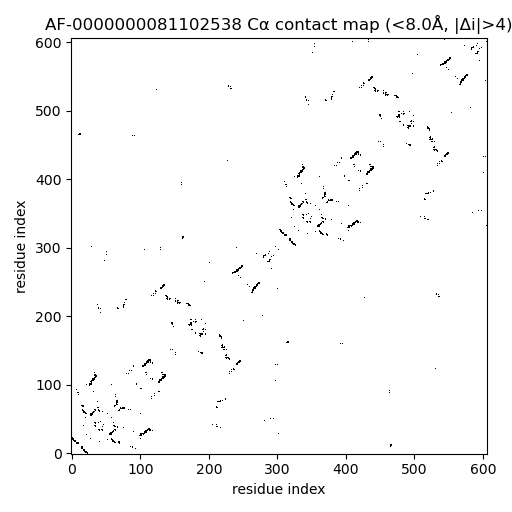 3123 C CA . GLY B 1 95 ? 9.758 21.999 -1.221 1 98.11 95 GLY B CA 1
ATOM 3124 C C . GLY B 1 95 ? 11.248 22.171 -1.45 1 98.11 95 GLY B C 1
ATOM 3125 O O . GLY B 1 95 ? 11.805 23.234 -1.167 1 98.11 95 GLY B O 1
ATOM 3126 N N . THR B 1 96 ? 11.879 21.144 -1.955 1 97.47 96 THR B N 1
ATOM 3127 C CA . THR B 1 96 ? 13.319 21.186 -2.182 1 97.47 96 THR B CA 1
ATOM 3128 C C . THR B 1 96 ? 13.664 22.179 -3.288 1 97.47 96 THR B C 1
ATOM 3130 O O . THR B 1 96 ? 14.786 22.687 -3.345 1 97.47 96 THR B O 1
ATOM 3133 N N . SER B 1 97 ? 12.712 22.469 -4.138 1 97.03 97 SER B N 1
ATOM 3134 C CA . SER B 1 97 ? 12.952 23.373 -5.259 1 97.03 97 SER B CA 1
ATOM 3135 C C . SER B 1 97 ? 12.906 24.831 -4.813 1 97.03 97 SER B C 1
ATOM 3137 O O . SER B 1 97 ? 13.241 25.732 -5.584 1 97.03 97 SER B O 1
ATOM 3139 N N . LEU B 1 98 ? 12.558 25.093 -3.625 1 97.27 98 LEU B N 1
ATOM 3140 C CA . LEU B 1 98 ? 12.349 26.446 -3.122 1 97.27 98 LEU B CA 1
ATOM 3141 C C . LEU B 1 98 ? 13.653 27.039 -2.599 1 97.27 98 LEU B C 1
ATOM 3143 O O . LEU B 1 98 ? 13.655 28.12 -2.006 1 97.27 98 LEU B O 1
ATOM 3147 N N . THR B 1 99 ? 14.714 26.353 -2.783 1 94.59 99 THR B N 1
ATOM 3148 C CA . THR B 1 99 ? 16.014 26.914 -2.436 1 94.59 99 THR B CA 1
ATOM 3149 C C . THR B 1 99 ? 16.266 28.209 -3.204 1 94.59 99 THR B C 1
ATOM 3151 O O . THR B 1 99 ? 15.966 28.298 -4.397 1 94.59 99 THR B O 1
ATOM 3154 N N . PRO B 1 100 ? 16.74 29.248 -2.455 1 95.24 100 PRO B N 1
ATOM 3155 C CA . PRO B 1 100 ? 17.373 29.23 -1.134 1 95.24 100 PRO B CA 1
ATOM 3156 C C . PRO B 1 100 ? 16.434 29.7 -0.025 1 95.24 100 PRO B C 1
ATOM 3158 O O . PRO B 1 100 ? 16.866 29.889 1.115 1 95.24 100 PRO B O 1
ATOM 3161 N N . HIS B 1 101 ? 15.169 29.92 -0.351 1 96.61 101 HIS B N 1
ATOM 3162 C CA . HIS B 1 101 ? 14.247 30.376 0.683 1 96.61 101 HIS B CA 1
ATOM 3163 C C . HIS B 1 101 ? 14.061 29.315 1.762 1 96.61 101 HIS B C 1
ATOM 3165 O O . HIS B 1 101 ? 13.864 29.643 2.934 1 96.61 101 HIS B O 1
ATOM 3171 N N . VAL B 1 102 ? 14.123 28.091 1.299 1 97.34 102 VAL B N 1
ATOM 3172 C CA . VAL B 1 102 ? 13.962 26.929 2.167 1 97.34 102 VAL B CA 1
ATOM 3173 C C . VAL B 1 102 ? 15.233 26.083 2.14 1 97.34 102 VAL B C 1
ATOM 3175 O O . VAL B 1 102 ? 15.893 25.977 1.103 1 97.34 102 VAL B O 1
ATOM 3178 N N . ASP B 1 103 ? 15.572 25.57 3.261 1 98.09 103 ASP B N 1
ATOM 3179 C CA . ASP B 1 103 ? 16.663 24.604 3.351 1 98.09 103 ASP B CA 1
ATOM 3180 C C . ASP B 1 103 ? 16.183 23.199 2.993 1 98.09 103 ASP B C 1
ATOM 3182 O O . ASP B 1 103 ? 15.459 22.569 3.767 1 98.09 103 ASP B O 1
ATOM 3186 N N . SER B 1 104 ? 16.647 22.668 1.91 1 96.96 104 SER B N 1
ATOM 3187 C CA . SER B 1 104 ? 16.19 21.381 1.396 1 96.96 104 SER B CA 1
ATOM 3188 C C . SER B 1 104 ? 16.59 20.24 2.325 1 96.96 104 SER B C 1
ATOM 3190 O O . SER B 1 104 ? 16.091 19.121 2.193 1 96.96 104 SER B O 1
ATOM 3192 N N . GLU B 1 105 ? 17.428 20.498 3.314 1 97.51 105 GLU B N 1
ATOM 3193 C CA . GLU B 1 105 ? 17.893 19.464 4.234 1 97.51 105 GLU B CA 1
ATOM 3194 C C . GLU B 1 105 ? 17.162 19.546 5.571 1 97.51 105 GLU B C 1
ATOM 3196 O O . GLU B 1 105 ? 17.498 18.825 6.513 1 97.51 105 GLU B O 1
ATOM 3201 N N . ARG B 1 106 ? 16.185 20.425 5.657 1 98.55 106 ARG B N 1
ATOM 3202 C CA . ARG B 1 106 ? 15.398 20.591 6.875 1 98.55 106 ARG B CA 1
ATOM 3203 C C . ARG B 1 106 ? 13.909 20.67 6.559 1 98.55 106 ARG B C 1
ATOM 3205 O O . ARG B 1 106 ? 13.275 21.703 6.786 1 98.55 106 ARG B O 1
ATOM 3212 N N . ILE B 1 107 ? 13.345 19.571 6.117 1 98.81 107 ILE B N 1
ATOM 3213 C CA . ILE B 1 107 ? 11.93 19.464 5.779 1 98.81 107 ILE B CA 1
ATOM 3214 C C . ILE B 1 107 ? 11.235 18.523 6.76 1 98.81 107 ILE B C 1
ATOM 3216 O O . ILE B 1 107 ? 11.7 17.404 6.992 1 98.81 107 ILE B O 1
ATOM 3220 N N . ALA B 1 108 ? 10.149 18.967 7.375 1 98.93 108 ALA B N 1
ATOM 3221 C CA . ALA B 1 108 ? 9.311 18.15 8.249 1 98.93 108 ALA B CA 1
ATOM 3222 C C . ALA B 1 108 ? 7.896 18.023 7.69 1 98.93 108 ALA B C 1
ATOM 3224 O O . ALA B 1 108 ? 7.476 18.83 6.858 1 98.93 108 ALA B O 1
ATOM 3225 N N . ILE B 1 109 ? 7.22 16.996 8.135 1 98.93 109 ILE B N 1
ATOM 3226 C CA . ILE B 1 109 ? 5.813 16.808 7.8 1 98.93 109 ILE B CA 1
ATOM 3227 C C . ILE B 1 109 ? 4.974 16.805 9.076 1 98.93 109 ILE B C 1
ATOM 3229 O O . ILE B 1 109 ? 5.365 16.206 10.081 1 98.93 109 ILE B O 1
ATOM 3233 N N . VAL B 1 110 ? 3.914 17.5 9.063 1 98.9 110 VAL B N 1
ATOM 3234 C CA . VAL B 1 110 ? 2.852 17.421 10.061 1 98.9 110 VAL B CA 1
ATOM 3235 C C . VAL B 1 110 ? 1.588 16.845 9.428 1 98.9 110 VAL B C 1
ATOM 3237 O O . VAL B 1 110 ? 0.987 17.468 8.55 1 98.9 110 VAL B O 1
ATOM 3240 N N . GLY B 1 111 ? 1.216 15.709 9.86 1 98.61 111 GLY B N 1
ATOM 3241 C CA . GLY B 1 111 ? 0.05 15.049 9.295 1 98.61 111 GLY B CA 1
ATOM 3242 C C . GLY B 1 111 ? -1.072 14.859 10.297 1 98.61 111 GLY B C 1
ATOM 3243 O O . GLY B 1 111 ? -0.853 14.33 11.389 1 98.61 111 GLY B O 1
ATOM 3244 N N . GLY B 1 112 ? -2.231 15.236 9.946 1 97.57 112 GLY B N 1
ATOM 3245 C CA . GLY B 1 112 ? -3.407 15.06 10.783 1 97.57 112 GLY B CA 1
ATOM 3246 C C . GLY B 1 112 ? -4.272 13.889 10.358 1 97.57 112 GLY B C 1
ATOM 3247 O O . GLY B 1 112 ? -4.509 13.686 9.166 1 97.57 112 GLY B O 1
ATOM 3248 N N . GLY B 1 113 ? -4.803 13.106 11.394 1 96.6 113 GLY B N 1
ATOM 3249 C CA . GLY B 1 113 ? -5.685 11.994 11.079 1 96.6 113 GLY B CA 1
ATOM 3250 C C . GLY B 1 113 ? -5.096 11.035 10.062 1 96.6 113 GLY B C 1
ATOM 3251 O O . GLY B 1 113 ? -3.966 10.568 10.223 1 96.6 113 GLY B O 1
ATOM 3252 N N . HIS B 1 114 ? -5.792 10.783 9.005 1 97.37 114 HIS B N 1
ATOM 3253 C CA . HIS B 1 114 ? -5.312 9.869 7.975 1 97.37 114 HIS B CA 1
ATOM 3254 C C . HIS B 1 114 ? -4.209 10.511 7.139 1 97.37 114 HIS B C 1
ATOM 3256 O O . HIS B 1 114 ? -3.44 9.811 6.476 1 97.37 114 HIS B O 1
ATOM 3262 N N . GLY B 1 115 ? -4.187 11.861 7.133 1 97.98 115 GLY B N 1
ATOM 3263 C CA . GLY B 1 115 ? -2.996 12.508 6.608 1 97.98 115 GLY B CA 1
ATOM 3264 C C . GLY B 1 115 ? -1.738 12.159 7.38 1 97.98 115 GLY B C 1
ATOM 3265 O O . GLY B 1 115 ? -0.645 12.116 6.811 1 97.98 115 GLY B O 1
ATOM 3266 N N . GLY B 1 116 ? -1.917 11.973 8.667 1 98.28 116 GLY B N 1
ATOM 3267 C CA . GLY B 1 116 ? -0.826 11.444 9.47 1 98.28 116 GLY B CA 1
ATOM 3268 C C . GLY B 1 116 ? -0.406 10.045 9.059 1 98.28 116 GLY B C 1
ATOM 3269 O O . GLY B 1 116 ? 0.787 9.754 8.959 1 98.28 116 GLY B O 1
ATOM 3270 N N . GLY B 1 117 ? -1.402 9.189 8.878 1 98.17 117 GLY B N 1
ATOM 3271 C CA . GLY B 1 117 ? -1.091 7.856 8.388 1 98.17 117 GLY B CA 1
ATOM 3272 C C . GLY B 1 117 ? -0.301 7.866 7.093 1 98.17 117 GLY B C 1
ATOM 3273 O O . GLY B 1 117 ? 0.763 7.249 7.004 1 98.17 117 GLY B O 1
ATOM 3274 N N . ALA B 1 118 ? -0.781 8.58 6.129 1 98.29 118 ALA B N 1
ATOM 3275 C CA . ALA B 1 118 ? -0.091 8.706 4.848 1 98.29 118 ALA B CA 1
ATOM 3276 C C . ALA B 1 118 ? 1.315 9.27 5.035 1 98.29 118 ALA B C 1
ATOM 3278 O O . ALA B 1 118 ? 2.238 8.908 4.303 1 98.29 118 ALA B O 1
ATOM 3279 N N . SER B 1 119 ? 1.494 10.109 5.993 1 98.73 119 SER B N 1
ATOM 3280 C CA . SER B 1 119 ? 2.785 10.732 6.265 1 98.73 119 SER B CA 1
ATOM 3281 C C . SER B 1 119 ? 3.765 9.733 6.87 1 98.73 119 SER B C 1
ATOM 3283 O O . SER B 1 119 ? 4.975 9.841 6.666 1 98.73 119 SER B O 1
ATOM 3285 N N . ILE B 1 120 ? 3.214 8.747 7.657 1 98.76 120 ILE B N 1
ATOM 3286 C CA . ILE B 1 120 ? 4.07 7.677 8.157 1 98.76 120 ILE B CA 1
ATOM 3287 C C . ILE B 1 120 ? 4.74 6.962 6.986 1 98.76 120 ILE B C 1
ATOM 3289 O O . ILE B 1 120 ? 5.965 6.831 6.949 1 98.76 120 ILE B O 1
ATOM 3293 N N . ARG B 1 121 ? 3.945 6.577 6.048 1 97.98 121 ARG B N 1
ATOM 3294 C CA . ARG B 1 121 ? 4.459 5.871 4.879 1 97.98 121 ARG B CA 1
ATOM 3295 C C . ARG B 1 121 ? 5.425 6.748 4.09 1 97.98 121 ARG B C 1
ATOM 3297 O O . ARG B 1 121 ? 6.516 6.307 3.725 1 97.98 121 ARG B O 1
ATOM 3304 N N . ALA B 1 122 ? 5.041 7.972 3.862 1 97.85 122 ALA B N 1
ATOM 3305 C CA . ALA B 1 122 ? 5.872 8.883 3.08 1 97.85 122 ALA B CA 1
ATOM 3306 C C . ALA B 1 122 ? 7.233 9.086 3.74 1 97.85 122 ALA B C 1
ATOM 3308 O O . ALA B 1 122 ? 8.269 9.017 3.075 1 97.85 122 ALA B O 1
ATOM 3309 N N . THR B 1 123 ? 7.259 9.307 5.009 1 98.39 123 THR B N 1
ATOM 3310 C CA . THR B 1 123 ? 8.498 9.575 5.731 1 98.39 123 THR B CA 1
ATOM 3311 C C . THR B 1 123 ? 9.383 8.332 5.765 1 98.39 123 THR B C 1
ATOM 3313 O O . THR B 1 123 ? 10.606 8.43 5.64 1 98.39 123 THR B O 1
ATOM 3316 N N . ALA B 1 124 ? 8.74 7.195 5.918 1 98.06 124 ALA B N 1
ATOM 3317 C CA . ALA B 1 124 ? 9.476 5.933 5.918 1 98.06 124 ALA B CA 1
ATOM 3318 C C . ALA B 1 124 ? 10.221 5.733 4.601 1 98.06 124 ALA B C 1
ATOM 3320 O O . ALA B 1 124 ? 11.285 5.109 4.571 1 98.06 124 ALA B O 1
ATOM 3321 N N . LEU B 1 125 ? 9.738 6.338 3.549 1 97.34 125 LEU B N 1
ATOM 3322 C CA . LEU B 1 125 ? 10.226 5.993 2.218 1 97.34 125 LEU B CA 1
ATOM 3323 C C . LEU B 1 125 ? 11.096 7.11 1.652 1 97.34 125 LEU B C 1
ATOM 3325 O O . LEU B 1 125 ? 11.862 6.89 0.711 1 97.34 125 LEU B O 1
ATOM 3329 N N . ASP B 1 126 ? 10.998 8.324 2.207 1 97.81 126 ASP B N 1
ATOM 3330 C CA . ASP B 1 126 ? 11.678 9.491 1.654 1 97.81 126 ASP B CA 1
ATOM 3331 C C . ASP B 1 126 ? 12.658 10.085 2.664 1 97.81 126 ASP B C 1
ATOM 3333 O O . ASP B 1 126 ? 12.26 10.84 3.553 1 97.81 126 ASP B O 1
ATOM 3337 N N . PRO B 1 127 ? 13.931 9.88 2.469 1 97.22 127 PRO B N 1
ATOM 3338 C CA . PRO B 1 127 ? 14.911 10.354 3.448 1 97.22 127 PRO B CA 1
ATOM 3339 C C . PRO B 1 127 ? 15.071 11.873 3.435 1 97.22 127 PRO B C 1
ATOM 3341 O O . PRO B 1 127 ? 15.735 12.435 4.31 1 97.22 127 PRO B O 1
ATOM 3344 N N . ARG B 1 128 ? 14.447 12.538 2.491 1 98.08 128 ARG B N 1
ATOM 3345 C CA . ARG B 1 128 ? 14.501 13.996 2.466 1 98.08 128 ARG B CA 1
ATOM 3346 C C . ARG B 1 128 ? 13.707 14.593 3.622 1 98.08 128 ARG B C 1
ATOM 3348 O O . ARG B 1 128 ? 13.933 15.741 4.011 1 98.08 128 ARG B O 1
ATOM 3355 N N . VAL B 1 129 ? 12.684 13.859 4.125 1 98.77 129 VAL B N 1
ATOM 3356 C CA . VAL B 1 129 ? 11.952 14.274 5.316 1 98.77 129 VAL B CA 1
ATOM 3357 C C . VAL B 1 129 ? 12.811 14.045 6.557 1 98.77 129 VAL B C 1
ATOM 3359 O O . VAL B 1 129 ? 13.299 12.936 6.786 1 98.77 129 VAL B O 1
ATOM 3362 N N . LYS B 1 130 ? 12.901 15.066 7.376 1 98.8 130 LYS B N 1
ATOM 3363 C CA . LYS B 1 130 ? 13.885 14.991 8.452 1 98.8 130 LYS B CA 1
ATOM 3364 C C . LYS B 1 130 ? 13.204 14.852 9.811 1 98.8 130 LYS B C 1
ATOM 3366 O O . LYS B 1 130 ? 13.853 14.516 10.804 1 98.8 130 LYS B O 1
ATOM 3371 N N . ALA B 1 131 ? 11.881 15.075 9.879 1 98.92 131 ALA B N 1
ATOM 3372 C CA . ALA B 1 131 ? 11.094 14.911 11.098 1 98.92 131 ALA B CA 1
ATOM 3373 C C . ALA B 1 131 ? 9.615 14.72 10.774 1 98.92 131 ALA B C 1
ATOM 3375 O O . ALA B 1 131 ? 9.127 15.216 9.755 1 98.92 131 ALA B O 1
ATOM 3376 N N . LEU B 1 132 ? 8.903 14.005 11.654 1 98.94 132 LEU B N 1
ATOM 3377 C CA . LEU B 1 132 ? 7.494 13.692 11.441 1 98.94 132 LEU B CA 1
ATOM 3378 C C . LEU B 1 132 ? 6.676 13.986 12.694 1 98.94 132 LEU B C 1
ATOM 3380 O O . LEU B 1 132 ? 7.051 13.576 13.796 1 98.94 132 LEU B O 1
ATOM 3384 N N . VAL B 1 133 ? 5.642 14.739 12.524 1 98.95 133 VAL B N 1
ATOM 3385 C CA . VAL B 1 133 ? 4.664 14.977 13.581 1 98.95 133 VAL B CA 1
ATOM 3386 C C . VAL B 1 133 ? 3.312 14.394 13.176 1 98.95 133 VAL B C 1
ATOM 3388 O O . VAL B 1 133 ? 2.785 14.716 12.108 1 98.95 133 VAL B O 1
ATOM 3391 N N . LEU B 1 134 ? 2.778 13.586 14.037 1 98.86 134 LEU B N 1
ATOM 3392 C CA . LEU B 1 134 ? 1.473 12.974 13.813 1 98.86 134 LEU B CA 1
ATOM 3393 C C . LEU B 1 134 ? 0.429 13.561 14.756 1 98.86 134 LEU B C 1
ATOM 3395 O O . LEU B 1 134 ? 0.596 13.523 15.977 1 98.86 134 LEU B O 1
ATOM 3399 N N . GLN B 1 135 ? -0.586 14.104 14.158 1 97.91 135 GLN B N 1
ATOM 3400 C CA . GLN B 1 135 ? -1.723 14.589 14.934 1 97.91 135 GLN B CA 1
ATOM 3401 C C . GLN B 1 135 ? -2.882 13.597 14.889 1 97.91 135 GLN B C 1
ATOM 3403 O O . GLN B 1 135 ? -3.585 13.5 13.88 1 97.91 135 GLN B O 1
ATOM 3408 N N . VAL B 1 136 ? -3.088 12.816 15.97 1 96.7 136 VAL B N 1
ATOM 3409 C CA . VAL B 1 136 ? -4.186 11.861 16.076 1 96.7 136 VAL B CA 1
ATOM 3410 C C . VAL B 1 136 ? -4.281 11.038 14.793 1 96.7 136 VAL B C 1
ATOM 3412 O O . VAL B 1 136 ? -5.336 10.989 14.157 1 96.7 136 VAL B O 1
ATOM 3415 N N . PRO B 1 137 ? -3.273 10.305 14.433 1 97.92 137 PRO B N 1
ATOM 3416 C CA . PRO B 1 137 ? -3.172 9.715 13.095 1 97.92 137 PRO B CA 1
ATOM 3417 C C . PRO B 1 137 ? -4.11 8.527 12.902 1 97.92 137 PRO B C 1
ATOM 3419 O O . PRO B 1 137 ? -4.383 7.789 13.852 1 97.92 137 PRO B O 1
ATOM 3422 N N . GLY B 1 138 ? -4.66 8.431 11.653 1 96.9 138 GLY B N 1
ATOM 3423 C CA . GLY B 1 138 ? -5.155 7.13 11.231 1 96.9 138 GLY B CA 1
ATOM 3424 C C . GLY B 1 138 ? -4.047 6.127 10.969 1 96.9 138 GLY B C 1
ATOM 3425 O O . GLY B 1 138 ? -3.085 6.427 10.26 1 96.9 138 GLY B O 1
ATOM 3426 N N . ILE B 1 139 ? -4.157 4.889 11.564 1 97.85 139 ILE B N 1
ATOM 3427 C CA . ILE B 1 139 ? -2.97 4.042 11.559 1 97.85 139 ILE B CA 1
ATOM 3428 C C . ILE B 1 139 ? -3.281 2.722 10.858 1 97.85 139 ILE B C 1
ATOM 3430 O O . ILE B 1 139 ? -2.369 1.995 10.456 1 97.85 139 ILE B O 1
ATOM 3434 N N . SER B 1 140 ? -4.607 2.382 10.746 1 97.86 140 SER B N 1
ATOM 3435 C CA . SER B 1 140 ? -4.972 1.094 10.165 1 97.86 140 SER B CA 1
ATOM 3436 C C . SER B 1 140 ? -6.384 1.127 9.592 1 97.86 140 SER B C 1
ATOM 3438 O O . SER B 1 140 ? -7.342 1.44 10.303 1 97.86 140 SER B O 1
ATOM 3440 N N . GLY B 1 141 ? -6.461 0.759 8.352 1 97.27 141 GLY B N 1
ATOM 3441 C CA . GLY B 1 141 ? -7.775 0.667 7.736 1 97.27 141 GLY B CA 1
ATOM 3442 C C . GLY B 1 141 ? -8.629 -0.445 8.315 1 97.27 141 GLY B C 1
ATOM 3443 O O . GLY B 1 141 ? -9.855 -0.333 8.363 1 97.27 141 GLY B O 1
ATOM 3444 N N . ALA B 1 142 ? -8.016 -1.572 8.733 1 96.69 142 ALA B N 1
ATOM 3445 C CA . ALA B 1 142 ? -8.744 -2.68 9.346 1 96.69 142 ALA B CA 1
ATOM 3446 C C . ALA B 1 142 ? -9.415 -2.243 10.645 1 96.69 142 ALA B C 1
ATOM 3448 O O . ALA B 1 142 ? -10.54 -2.653 10.939 1 96.69 142 ALA B O 1
ATOM 3449 N N . MET B 1 143 ? -8.752 -1.419 11.428 1 95.25 143 MET B N 1
ATOM 3450 C CA . MET B 1 143 ? -9.314 -0.905 12.674 1 95.25 143 MET B CA 1
ATOM 3451 C C . MET B 1 143 ? -10.482 0.036 12.396 1 95.25 143 MET B C 1
ATOM 3453 O O . MET B 1 143 ? -11.529 -0.061 13.039 1 95.25 143 MET B O 1
ATOM 3457 N N . ASP B 1 144 ? -10.298 0.881 11.417 1 95.2 144 ASP B N 1
ATOM 3458 C CA . ASP B 1 144 ? -11.349 1.83 11.063 1 95.2 144 ASP B CA 1
ATOM 3459 C C . ASP B 1 144 ? -12.607 1.105 10.59 1 95.2 144 ASP B C 1
ATOM 3461 O O . ASP B 1 144 ? -13.724 1.51 10.918 1 95.2 144 ASP B O 1
ATOM 3465 N N . ALA B 1 145 ? -12.392 0.068 9.843 1 96.13 145 ALA B N 1
ATOM 3466 C CA . ALA B 1 145 ? -13.494 -0.62 9.176 1 96.13 145 ALA B CA 1
ATOM 3467 C C . ALA B 1 145 ? -14.425 -1.276 10.191 1 96.13 145 ALA B C 1
ATOM 3469 O O . ALA B 1 145 ? -15.573 -1.597 9.873 1 96.13 145 ALA B O 1
ATOM 3470 N N . GLN B 1 146 ? -13.958 -1.48 11.417 1 93.06 146 GLN B N 1
ATOM 3471 C CA . GLN B 1 146 ? -14.804 -2.044 12.463 1 93.06 146 GLN B CA 1
ATOM 3472 C C . GLN B 1 146 ? -15.959 -1.106 12.801 1 93.06 146 GLN B C 1
ATOM 3474 O O . GLN B 1 146 ? -16.965 -1.533 13.372 1 93.06 146 GLN B O 1
ATOM 3479 N N . PHE B 1 147 ? -15.82 0.163 12.381 1 91.56 147 PHE B N 1
ATOM 3480 C CA . PHE B 1 147 ? -16.82 1.159 12.749 1 91.56 147 PHE B CA 1
ATOM 3481 C C . PHE B 1 147 ? -17.613 1.607 11.526 1 91.56 147 PHE B C 1
ATOM 3483 O O . PHE B 1 147 ? -18.4 2.552 11.603 1 91.56 147 PHE B O 1
ATOM 3490 N N . TYR B 1 148 ? -17.315 0.938 10.392 1 95.66 148 TYR B N 1
ATOM 3491 C CA . TYR B 1 148 ? -18.068 1.268 9.187 1 95.66 148 TYR B CA 1
ATOM 3492 C C . TYR B 1 148 ? -19.549 0.957 9.368 1 95.66 148 TYR B C 1
ATOM 3494 O O . TYR B 1 148 ? -19.91 -0.002 10.054 1 95.66 148 TYR B O 1
ATOM 3502 N N . PRO B 1 149 ? -20.415 1.739 8.713 1 95.73 149 PRO B N 1
ATOM 3503 C CA . PRO B 1 149 ? -21.811 1.306 8.616 1 95.73 149 PRO B CA 1
ATOM 3504 C C . PRO B 1 149 ? -21.956 -0.082 7.996 1 95.73 149 PRO B C 1
ATOM 3506 O O . PRO B 1 149 ? -21.153 -0.467 7.141 1 95.73 149 PRO B O 1
ATOM 3509 N N . PRO B 1 150 ? -22.987 -0.804 8.476 1 94.62 150 PRO B N 1
ATOM 3510 C CA . PRO B 1 150 ? -23.186 -2.152 7.939 1 94.62 150 PRO B CA 1
ATOM 3511 C C . PRO B 1 150 ? -23.285 -2.171 6.415 1 94.62 150 PRO B C 1
ATOM 3513 O O . PRO B 1 150 ? -23.996 -1.352 5.828 1 94.62 150 PRO B O 1
ATOM 3516 N N . GLY B 1 151 ? -22.497 -3.034 5.832 1 95.82 151 GLY B N 1
ATOM 3517 C CA . GLY B 1 151 ? -22.618 -3.292 4.406 1 95.82 151 GLY B CA 1
ATOM 3518 C C . GLY B 1 151 ? -21.738 -2.392 3.559 1 95.82 151 GLY B C 1
ATOM 3519 O O . GLY B 1 151 ? -21.547 -2.644 2.368 1 95.82 151 GLY B O 1
ATOM 3520 N N . ILE B 1 152 ? -21.169 -1.357 4.13 1 96.8 152 ILE B N 1
ATOM 3521 C CA . ILE B 1 152 ? -20.433 -0.363 3.356 1 96.8 152 ILE B CA 1
ATOM 3522 C C . ILE B 1 152 ? -19.171 -0.994 2.772 1 96.8 152 ILE B C 1
ATOM 3524 O O . ILE B 1 152 ? -18.826 -0.751 1.614 1 96.8 152 ILE B O 1
ATOM 3528 N N . LEU B 1 153 ? -18.462 -1.777 3.543 1 97.07 153 LEU B N 1
ATOM 3529 C CA . LEU B 1 153 ? -17.241 -2.392 3.035 1 97.07 153 LEU B CA 1
ATOM 3530 C C . LEU B 1 153 ? -17.546 -3.32 1.864 1 97.07 153 LEU B C 1
ATOM 3532 O O . LEU B 1 153 ? -16.854 -3.287 0.844 1 97.07 153 LEU B O 1
ATOM 3536 N N . ASP B 1 154 ? -18.577 -4.111 1.961 1 96.7 154 ASP B N 1
ATOM 3537 C CA . ASP B 1 154 ? -18.976 -5.009 0.882 1 96.7 154 ASP B CA 1
ATOM 3538 C C . ASP B 1 154 ? -19.379 -4.225 -0.364 1 96.7 154 ASP B C 1
ATOM 3540 O O . ASP B 1 154 ? -19.011 -4.592 -1.482 1 96.7 154 ASP B O 1
ATOM 3544 N N . ARG B 1 155 ? -20.1 -3.171 -0.131 1 96.07 155 ARG B N 1
ATOM 3545 C CA . ARG B 1 155 ? -20.521 -2.335 -1.25 1 96.07 155 ARG B CA 1
ATOM 3546 C C . ARG B 1 155 ? -19.323 -1.664 -1.913 1 96.07 155 ARG B C 1
ATOM 3548 O O . ARG B 1 155 ? -19.294 -1.499 -3.135 1 96.07 155 ARG B O 1
ATOM 3555 N N . SER B 1 156 ? -18.406 -1.24 -1.057 1 96.35 156 SER B N 1
ATOM 3556 C CA . SER B 1 156 ? -17.208 -0.605 -1.596 1 96.35 156 SER B CA 1
ATOM 3557 C C . SER B 1 156 ? -16.392 -1.585 -2.434 1 96.35 156 SER B C 1
ATOM 3559 O O . SER B 1 156 ? -15.862 -1.219 -3.485 1 96.35 156 SER B O 1
ATOM 3561 N N . ARG B 1 157 ? -16.264 -2.835 -2.049 1 95.34 157 ARG B N 1
ATOM 3562 C CA . ARG B 1 157 ? -15.584 -3.876 -2.813 1 95.34 157 ARG B CA 1
ATOM 3563 C C . ARG B 1 157 ? -16.302 -4.143 -4.132 1 95.34 157 ARG B C 1
ATOM 3565 O O . ARG B 1 157 ? -15.66 -4.294 -5.174 1 95.34 157 ARG B O 1
ATOM 3572 N N . ALA B 1 158 ? -17.606 -4.194 -4.053 1 93.19 158 ALA B N 1
ATOM 3573 C CA . ALA B 1 158 ? -18.406 -4.399 -5.258 1 93.19 158 ALA B CA 1
ATOM 3574 C C . ALA B 1 158 ? -18.2 -3.262 -6.254 1 93.19 158 ALA B C 1
ATOM 3576 O O . ALA B 1 158 ? -18.184 -3.486 -7.466 1 93.19 158 ALA B O 1
ATOM 3577 N N . ASP B 1 159 ? -18.023 -2.109 -5.711 1 91.76 159 ASP B N 1
ATOM 3578 C CA . ASP B 1 159 ? -17.799 -0.936 -6.55 1 91.76 159 ASP B CA 1
ATOM 3579 C C . ASP B 1 159 ? -16.491 -1.06 -7.329 1 91.76 159 ASP B C 1
ATOM 3581 O O . ASP B 1 159 ? -16.373 -0.54 -8.44 1 91.76 159 ASP B O 1
ATOM 3585 N N . LEU B 1 160 ? -15.543 -1.795 -6.825 1 91.11 160 LEU B N 1
ATOM 3586 C CA . LEU B 1 160 ? -14.238 -1.951 -7.459 1 91.11 160 LEU B CA 1
ATOM 3587 C C . LEU B 1 160 ? -14.333 -2.852 -8.685 1 91.11 160 LEU B C 1
ATOM 3589 O O . LEU B 1 160 ? -13.409 -2.899 -9.5 1 91.11 160 LEU B O 1
ATOM 3593 N N . THR B 1 161 ? -15.391 -3.587 -8.811 1 90.91 161 THR B N 1
ATOM 3594 C CA . THR B 1 161 ? -15.546 -4.49 -9.946 1 90.91 161 THR B CA 1
ATOM 3595 C C . THR B 1 161 ? -16.001 -3.726 -11.187 1 90.91 161 THR B C 1
ATOM 3597 O O . THR B 1 161 ? -16.008 -4.274 -12.291 1 90.91 161 THR B O 1
ATOM 3600 N N . ARG B 1 162 ? -16.28 -2.462 -10.97 1 89.1 162 ARG B N 1
ATOM 3601 C CA . ARG B 1 162 ? -16.692 -1.612 -12.083 1 89.1 162 ARG B CA 1
ATOM 3602 C C . ARG B 1 162 ? -15.506 -0.842 -12.653 1 89.1 162 ARG B C 1
ATOM 3604 O O . ARG B 1 162 ? -14.53 -0.582 -11.946 1 89.1 162 ARG B O 1
ATOM 3611 N N . PRO B 1 163 ? -15.608 -0.524 -13.966 1 86.48 163 PRO B N 1
ATOM 3612 C CA . PRO B 1 163 ? -14.546 0.32 -14.521 1 86.48 163 PRO B CA 1
ATOM 3613 C C . PRO B 1 163 ? -14.4 1.647 -13.78 1 86.48 163 PRO B C 1
ATOM 3615 O O . PRO B 1 163 ? -15.387 2.19 -13.278 1 86.48 163 PRO B O 1
ATOM 3618 N N . LYS B 1 164 ? -13.133 2.021 -13.793 1 81.04 164 LYS B N 1
ATOM 3619 C CA . LYS B 1 164 ? -12.873 3.321 -13.18 1 81.04 164 LYS B CA 1
ATOM 3620 C C . LYS B 1 164 ? -13.595 4.437 -13.931 1 81.04 164 LYS B C 1
ATOM 3622 O O . LYS B 1 164 ? -13.67 4.416 -15.162 1 81.04 164 LYS B O 1
ATOM 3627 N N . HIS B 1 165 ? -14.139 5.435 -13.369 1 69.17 165 HIS B N 1
ATOM 3628 C CA . HIS B 1 165 ? -14.778 6.635 -13.896 1 69.17 165 HIS B CA 1
ATOM 3629 C C . HIS B 1 165 ? -16.113 6.304 -14.555 1 69.17 165 HIS B C 1
ATOM 3631 O O . HIS B 1 165 ? -16.513 6.96 -15.52 1 69.17 165 HIS B O 1
ATOM 3637 N N . SER B 1 166 ? -16.573 5.258 -14.058 1 69.08 166 SER B N 1
ATOM 3638 C CA . SER B 1 166 ? -17.918 4.951 -14.535 1 69.08 166 SER B CA 1
ATOM 3639 C C . SER B 1 166 ? -18.911 6.031 -14.12 1 69.08 166 SER B C 1
ATOM 3641 O O . SER B 1 166 ? -18.689 6.742 -13.138 1 69.08 166 SER B O 1
ATOM 3643 N N . ASP B 1 167 ? -19.765 6.343 -14.957 1 69.55 167 ASP B N 1
ATOM 3644 C CA . ASP B 1 167 ? -20.825 7.313 -14.701 1 69.55 167 ASP B CA 1
ATOM 3645 C C . ASP B 1 167 ? -21.625 6.936 -13.456 1 69.55 167 ASP B C 1
ATOM 3647 O O . ASP B 1 167 ? -22.448 7.721 -12.979 1 69.55 167 ASP B O 1
ATOM 3651 N N . GLU B 1 168 ? -21.239 6.014 -12.86 1 79.55 168 GLU B N 1
ATOM 3652 C CA . GLU B 1 168 ? -22.057 5.469 -11.78 1 79.55 168 GLU B CA 1
ATOM 3653 C C . GLU B 1 168 ? -21.32 5.529 -10.445 1 79.55 168 GLU B C 1
ATOM 3655 O O . GLU B 1 168 ? -21.492 4.653 -9.596 1 79.55 168 GLU B O 1
ATOM 3660 N N . GLN B 1 169 ? -20.702 6.613 -10.282 1 85.44 169 GLN B N 1
ATOM 3661 C CA . GLN B 1 169 ? -19.97 6.716 -9.024 1 85.44 169 GLN B CA 1
ATOM 3662 C C . GLN B 1 169 ? -20.923 6.901 -7.846 1 85.44 169 GLN B C 1
ATOM 3664 O O . GLN B 1 169 ? -21.794 7.773 -7.877 1 85.44 169 GLN B O 1
ATOM 3669 N N . GLU B 1 170 ? -20.75 6.045 -6.883 1 91.94 170 GLU B N 1
ATOM 3670 C CA . GLU B 1 170 ? -21.548 6.129 -5.663 1 91.94 170 GLU B CA 1
ATOM 3671 C C . GLU B 1 170 ? -20.793 6.863 -4.559 1 91.94 170 GLU B C 1
ATOM 3673 O O . GLU B 1 170 ? -19.564 6.796 -4.49 1 91.94 170 GLU B O 1
ATOM 3678 N N . TYR B 1 171 ? -21.585 7.578 -3.745 1 95.34 171 TYR B N 1
ATOM 3679 C CA . TYR B 1 171 ? -21.009 8.349 -2.649 1 95.34 171 TYR B CA 1
ATOM 3680 C C . TYR B 1 171 ? -21.613 7.933 -1.313 1 95.34 171 TYR B C 1
ATOM 3682 O O . TYR B 1 171 ? -22.705 7.362 -1.269 1 95.34 171 TYR B O 1
ATOM 3690 N N . ILE B 1 172 ? -20.891 8.206 -0.306 1 96.97 172 ILE B N 1
ATOM 3691 C CA . ILE B 1 172 ? -21.362 8.027 1.063 1 96.97 172 ILE B CA 1
ATOM 3692 C C . ILE B 1 172 ? -21.022 9.265 1.891 1 96.97 172 ILE B C 1
ATOM 3694 O O . ILE B 1 172 ? -20.028 9.944 1.624 1 96.97 172 ILE B O 1
ATOM 3698 N N . GLN B 1 173 ? -21.861 9.559 2.82 1 97.75 173 GLN B N 1
ATOM 3699 C CA . GLN B 1 173 ? -21.594 10.657 3.743 1 97.75 173 GLN B CA 1
ATOM 3700 C C . GLN B 1 173 ? -20.342 10.386 4.572 1 97.75 173 GLN B C 1
ATOM 3702 O O . GLN B 1 173 ? -20.13 9.264 5.037 1 97.75 173 GLN B O 1
ATOM 3707 N N . LEU B 1 174 ? -19.539 11.439 4.784 1 97.53 174 LEU B N 1
ATOM 3708 C CA . LEU B 1 174 ? -18.268 11.251 5.476 1 97.53 174 LEU B CA 1
ATOM 3709 C C . LEU B 1 174 ? -18.442 11.401 6.983 1 97.53 174 LEU B C 1
ATOM 3711 O O . LEU B 1 174 ? -18.074 10.506 7.747 1 97.53 174 LEU B O 1
ATOM 3715 N N . PHE B 1 175 ? -19.048 12.486 7.437 1 96.73 175 PHE B N 1
ATOM 3716 C CA . PHE B 1 175 ? -19.255 12.792 8.848 1 96.73 175 PHE B CA 1
ATOM 3717 C C . PHE B 1 175 ? -20.741 12.924 9.16 1 96.73 175 PHE B C 1
ATOM 3719 O O . PHE B 1 175 ? -21.531 13.312 8.297 1 96.73 175 PHE B O 1
ATOM 3726 N N . PRO B 1 176 ? -21.071 12.698 10.439 1 96.38 176 PRO B N 1
ATOM 3727 C CA . PRO B 1 176 ? -22.445 13.025 10.828 1 96.38 176 PRO B CA 1
ATOM 3728 C C . PRO B 1 176 ? -22.724 14.526 10.799 1 96.38 176 PRO B C 1
ATOM 3730 O O . PRO B 1 176 ? -21.855 15.327 11.153 1 96.38 176 PRO B O 1
ATOM 3733 N N . GLU B 1 177 ? -23.944 14.884 10.461 1 95.45 177 GLU B N 1
ATOM 3734 C CA . GLU B 1 177 ? -24.312 16.291 10.332 1 95.45 177 GLU B CA 1
ATOM 3735 C C . GLU B 1 177 ? -25.031 16.79 11.582 1 95.45 177 GLU B C 1
ATOM 3737 O O . GLU B 1 177 ? -25.142 17.998 11.8 1 95.45 177 GLU B O 1
ATOM 3742 N N . THR B 1 178 ? -25.597 15.83 12.346 1 96.1 178 THR B N 1
ATOM 3743 C CA . THR B 1 178 ? -26.271 16.165 13.596 1 96.1 178 THR B CA 1
ATOM 3744 C C . THR B 1 178 ? -25.85 15.212 14.71 1 96.1 178 THR B C 1
ATOM 3746 O O . THR B 1 178 ? -25.331 14.126 14.442 1 96.1 178 THR B O 1
ATOM 3749 N N . MET B 1 179 ? -26.058 15.697 15.867 1 95.38 179 MET B N 1
ATOM 3750 C CA . MET B 1 179 ? -25.751 14.845 17.013 1 95.38 179 MET B CA 1
ATOM 3751 C C . MET B 1 179 ? -26.665 13.625 17.043 1 95.38 179 MET B C 1
ATOM 3753 O O . MET B 1 179 ? -26.246 12.541 17.454 1 95.38 179 MET B O 1
ATOM 3757 N N . GLU B 1 180 ? -27.895 13.73 16.543 1 96.07 180 GLU B N 1
ATOM 3758 C CA . GLU B 1 180 ? -28.823 12.608 16.434 1 96.07 180 GLU B CA 1
ATOM 3759 C C . GLU B 1 180 ? -28.276 11.526 15.508 1 96.07 180 GLU B C 1
ATOM 3761 O O . GLU B 1 180 ? -28.325 10.339 15.834 1 96.07 180 GLU B O 1
ATOM 3766 N N . GLU B 1 181 ? -27.692 11.985 14.446 1 95.36 181 GLU B N 1
ATOM 3767 C CA . GLU B 1 181 ? -27.07 11.05 13.513 1 95.36 181 GLU B CA 1
ATOM 3768 C C . GLU B 1 181 ? -25.849 10.379 14.135 1 95.36 181 GLU B C 1
ATOM 3770 O O . GLU B 1 181 ? -25.63 9.181 13.948 1 95.36 181 GLU B O 1
ATOM 3775 N N . ALA B 1 182 ? -25.142 11.166 14.849 1 95 182 ALA B N 1
ATOM 3776 C CA . ALA B 1 182 ? -23.89 10.702 15.442 1 95 182 ALA B CA 1
ATOM 3777 C C . ALA B 1 182 ? -24.151 9.667 16.533 1 95 182 ALA B C 1
ATOM 3779 O O . ALA B 1 182 ? -23.315 8.795 16.783 1 95 182 ALA B O 1
ATOM 3780 N N . THR B 1 183 ? -25.31 9.714 17.122 1 94.79 183 THR B N 1
ATOM 3781 C CA . THR B 1 183 ? -25.599 8.846 18.258 1 94.79 183 THR B CA 1
ATOM 3782 C C . THR B 1 183 ? -26.621 7.779 17.878 1 94.79 183 THR B C 1
ATOM 3784 O O . THR B 1 183 ? -27.08 7.018 18.733 1 94.79 183 THR B O 1
ATOM 3787 N N . ALA B 1 184 ? -27.029 7.776 16.63 1 94.06 184 ALA B N 1
ATOM 3788 C CA . ALA B 1 184 ? -28.007 6.794 16.17 1 94.06 184 ALA B CA 1
ATOM 3789 C C . ALA B 1 184 ? -27.466 5.374 16.31 1 94.06 184 ALA B C 1
ATOM 3791 O O . ALA B 1 184 ? -26.252 5.159 16.273 1 94.06 184 ALA B O 1
ATOM 3792 N N . ALA B 1 185 ? -28.409 4.403 16.414 1 89.7 185 ALA B N 1
ATOM 3793 C CA . ALA B 1 185 ? -28.038 2.997 16.552 1 89.7 185 ALA B CA 1
ATOM 3794 C C . ALA B 1 185 ? -27.288 2.504 15.317 1 89.7 185 ALA B C 1
ATOM 3796 O O . ALA B 1 185 ? -26.347 1.715 15.429 1 89.7 185 ALA B O 1
ATOM 3797 N N . THR B 1 186 ? -27.813 2.981 14.213 1 89.87 186 THR B N 1
ATOM 3798 C CA . THR B 1 186 ? -27.136 2.633 12.968 1 89.87 186 THR B CA 1
ATOM 3799 C C . THR B 1 186 ? -26.45 3.856 12.366 1 89.87 186 THR B C 1
ATOM 3801 O O . THR B 1 186 ? -27.115 4.813 11.964 1 89.87 186 THR B O 1
ATOM 3804 N N . GLN B 1 187 ? -25.186 3.728 12.301 1 88.89 187 GLN B N 1
ATOM 3805 C CA . GLN B 1 187 ? -24.406 4.812 11.714 1 88.89 187 GLN B CA 1
ATOM 3806 C C . GLN B 1 187 ? -24.568 4.847 10.197 1 88.89 187 GLN B C 1
ATOM 3808 O O . GLN B 1 187 ? -24.636 3.799 9.551 1 88.89 187 GLN B O 1
ATOM 3813 N N . LYS B 1 188 ? -24.575 6.09 9.664 1 92.62 188 LYS B N 1
ATOM 3814 C CA . LYS B 1 188 ? -24.731 6.241 8.22 1 92.62 188 LYS B CA 1
ATOM 3815 C C . LYS B 1 188 ? -23.475 6.84 7.592 1 92.62 188 LYS B C 1
ATOM 3817 O O . LYS B 1 188 ? -23.18 6.589 6.422 1 92.62 188 LYS B O 1
ATOM 3822 N N . ALA B 1 189 ? -22.789 7.635 8.365 1 97.12 189 ALA B N 1
ATOM 3823 C CA . ALA B 1 189 ? -21.554 8.244 7.879 1 97.12 189 ALA B CA 1
ATOM 3824 C C . ALA B 1 189 ? -20.379 7.278 8.005 1 97.12 189 ALA B C 1
ATOM 3826 O O . ALA B 1 189 ? -20.351 6.44 8.91 1 97.12 189 ALA B O 1
ATOM 3827 N N . LEU B 1 190 ? -19.448 7.371 7.083 1 97.38 190 LEU B N 1
ATOM 3828 C CA . LEU B 1 190 ? -18.303 6.468 7.116 1 97.38 190 LEU B CA 1
ATOM 3829 C C . LEU B 1 190 ? -17.529 6.618 8.421 1 97.38 190 LEU B C 1
ATOM 3831 O O . LEU B 1 190 ? -17.17 5.621 9.053 1 97.38 190 LEU B O 1
ATOM 3835 N N . LEU B 1 191 ? -17.182 7.932 8.716 1 94.95 191 LEU B N 1
ATOM 3836 C CA . LEU B 1 191 ? -16.568 8.252 10 1 94.95 191 LEU B CA 1
ATOM 3837 C C . LEU B 1 191 ? -17.606 8.79 10.98 1 94.95 191 LEU B C 1
ATOM 3839 O O . LEU B 1 191 ? -17.865 9.995 11.017 1 94.95 191 LEU B O 1
ATOM 3843 N N . GLY B 1 192 ? -18.106 7.941 11.783 1 92.2 192 GLY B N 1
ATOM 3844 C CA . GLY B 1 192 ? -19.264 8.264 12.601 1 92.2 192 GLY B CA 1
ATOM 3845 C C . GLY B 1 192 ? -18.923 8.468 14.065 1 92.2 192 GLY B C 1
ATOM 3846 O O . GLY B 1 192 ? -17.753 8.41 14.449 1 92.2 192 GLY B O 1
ATOM 3847 N N . GLY B 1 193 ? -19.976 8.8 14.823 1 91.52 193 GLY B N 1
ATOM 3848 C CA . GLY B 1 193 ? -19.857 8.964 16.263 1 91.52 193 GLY B CA 1
ATOM 3849 C C . GLY B 1 193 ? -19.788 10.417 16.695 1 91.52 193 GLY B C 1
ATOM 3850 O O . GLY B 1 193 ? -19.587 11.307 15.866 1 91.52 193 GLY B O 1
ATOM 3851 N N . PRO B 1 194 ? -19.94 10.607 18.009 1 91.58 194 PRO B N 1
ATOM 3852 C CA . PRO B 1 194 ? -19.999 11.971 18.539 1 91.58 194 PRO B CA 1
ATOM 3853 C C . PRO B 1 194 ? -18.683 12.727 18.373 1 91.58 194 PRO B C 1
ATOM 3855 O O . PRO B 1 194 ? -18.687 13.929 18.096 1 91.58 194 PRO B O 1
ATOM 3858 N N . ALA B 1 195 ? -17.591 12.062 18.558 1 88.93 195 ALA B N 1
ATOM 3859 C CA . ALA B 1 195 ? -16.291 12.716 18.44 1 88.93 195 ALA B CA 1
ATOM 3860 C C . ALA B 1 195 ? -16.087 13.283 17.038 1 88.93 195 ALA B C 1
ATOM 3862 O O . ALA B 1 195 ? -15.56 14.387 16.879 1 88.93 195 ALA B O 1
ATOM 3863 N N . LEU B 1 196 ? -16.539 12.532 16.051 1 91.53 196 LEU B N 1
ATOM 3864 C CA . LEU B 1 196 ? -16.329 12.961 14.673 1 91.53 196 LEU B CA 1
ATOM 3865 C C . LEU B 1 196 ? -17.357 14.013 14.269 1 91.53 196 LEU B C 1
ATOM 3867 O O . LEU B 1 196 ? -17.073 14.875 13.434 1 91.53 196 LEU B O 1
ATOM 3871 N N . PHE B 1 197 ? -18.531 13.945 14.902 1 93.51 197 PHE B N 1
ATOM 3872 C CA . PHE B 1 197 ? -19.469 15.05 14.739 1 93.51 197 PHE B CA 1
ATOM 3873 C C . PHE B 1 197 ? -18.88 16.345 15.286 1 93.51 197 PHE B C 1
ATOM 3875 O O . PHE B 1 197 ? -18.945 17.388 14.632 1 93.51 197 PHE B O 1
ATOM 3882 N N . ASN B 1 198 ? -18.32 16.296 16.456 1 91.29 198 ASN B N 1
ATOM 3883 C CA . ASN B 1 198 ? -17.716 17.473 17.072 1 91.29 198 ASN B CA 1
ATOM 3884 C C . ASN B 1 198 ? -16.552 18.006 16.242 1 91.29 198 ASN B C 1
ATOM 3886 O O . ASN B 1 198 ? -16.402 19.218 16.081 1 91.29 198 ASN B O 1
ATOM 3890 N N . PHE B 1 199 ? -15.755 17.126 15.755 1 90.6 199 PHE B N 1
ATOM 3891 C CA . PHE B 1 199 ? -14.654 17.516 14.882 1 90.6 199 PHE B CA 1
ATOM 3892 C C . PHE B 1 199 ? -15.175 18.221 13.636 1 90.6 199 PHE B C 1
ATOM 3894 O O . PHE B 1 199 ? -14.674 19.284 13.262 1 90.6 199 PHE B O 1
ATOM 3901 N N . HIS B 1 200 ? -16.141 17.586 13.032 1 93.19 200 HIS B N 1
ATOM 3902 C CA . HIS B 1 200 ? -16.745 18.171 11.841 1 93.19 200 HIS B CA 1
ATOM 3903 C C . HIS B 1 200 ? -17.327 19.549 12.137 1 93.19 200 HIS B C 1
ATOM 3905 O O . HIS B 1 200 ? -17.169 20.478 11.341 1 93.19 200 HIS B O 1
ATOM 3911 N N . SER B 1 201 ? -17.965 19.703 13.258 1 91.9 201 SER B N 1
ATOM 3912 C CA . SER B 1 201 ? -18.52 20.989 13.671 1 91.9 201 SER B CA 1
ATOM 3913 C C . SER B 1 201 ? -17.423 22.034 13.844 1 91.9 201 SER B C 1
ATOM 3915 O O . SER B 1 201 ? -17.603 23.197 13.478 1 91.9 201 SER B O 1
ATOM 3917 N N . TYR B 1 202 ? -16.35 21.585 14.352 1 88.88 202 TYR B N 1
ATOM 3918 C CA . TYR B 1 202 ? -15.22 22.481 14.572 1 88.88 202 TYR B CA 1
ATOM 3919 C C . TYR B 1 202 ? -14.643 22.965 13.247 1 88.88 202 TYR B C 1
ATOM 3921 O O . TYR B 1 202 ? -14.448 24.167 13.05 1 88.88 202 TYR B O 1
ATOM 3929 N N . ILE B 1 203 ? -14.449 22.041 12.286 1 90 203 ILE B N 1
ATOM 3930 C CA . ILE B 1 203 ? -13.723 22.398 11.072 1 90 203 ILE B CA 1
ATOM 3931 C C . ILE B 1 203 ? -14.651 23.144 10.116 1 90 203 ILE B C 1
ATOM 3933 O O . ILE B 1 203 ? -14.195 23.947 9.298 1 90 203 ILE B O 1
ATOM 3937 N N . ARG B 1 204 ? -15.886 22.901 10.17 1 88.78 204 ARG B N 1
ATOM 3938 C CA . ARG B 1 204 ? -16.834 23.559 9.276 1 88.78 204 ARG B CA 1
ATOM 3939 C C . ARG B 1 204 ? -16.89 25.059 9.546 1 88.78 204 ARG B C 1
ATOM 3941 O O . ARG B 1 204 ? -17.214 25.844 8.652 1 88.78 204 ARG B O 1
ATOM 3948 N N . GLY B 1 205 ? -16.556 25.429 10.741 1 86.96 205 GLY B N 1
ATOM 3949 C CA . GLY B 1 205 ? -16.545 26.841 11.09 1 86.96 205 GLY B CA 1
ATOM 3950 C C . GLY B 1 205 ? -15.318 27.572 10.578 1 86.96 205 GLY B C 1
ATOM 3951 O O . GLY B 1 205 ? -15.29 28.804 10.551 1 86.96 205 GLY B O 1
ATOM 3952 N N . ASN B 1 206 ? -14.381 26.866 10.065 1 88.09 206 ASN B N 1
ATOM 3953 C CA . ASN B 1 206 ? -13.082 27.447 9.739 1 88.09 206 ASN B CA 1
ATOM 3954 C C . ASN B 1 206 ? -13.028 27.921 8.29 1 88.09 206 ASN B C 1
ATOM 3956 O O . ASN B 1 206 ? -12.162 28.718 7.925 1 88.09 206 ASN B O 1
ATOM 3960 N N . CYS B 1 207 ? -13.86 27.342 7.439 1 83.63 207 CYS B N 1
ATOM 3961 C CA . CYS B 1 207 ? -13.804 27.779 6.049 1 83.63 207 CYS B CA 1
ATOM 3962 C C . CYS B 1 207 ? -15.159 27.614 5.371 1 83.63 207 CYS B C 1
ATOM 3964 O O . CYS B 1 207 ? -16.022 26.889 5.867 1 83.63 207 CYS B O 1
ATOM 3966 N N . ASP B 1 208 ? -15.257 28.34 4.278 1 82.89 208 ASP B N 1
ATOM 3967 C CA . ASP B 1 208 ? -16.418 28.201 3.404 1 82.89 208 ASP B CA 1
ATOM 3968 C C . ASP B 1 208 ? -16.28 26.979 2.498 1 82.89 208 ASP B C 1
ATOM 3970 O O . ASP B 1 208 ? -15.418 26.947 1.617 1 82.89 208 ASP B O 1
ATOM 3974 N N . ALA B 1 209 ? -17.145 26.098 2.709 1 83.3 209 ALA B N 1
ATOM 3975 C CA . ALA B 1 209 ? -17.107 24.858 1.939 1 83.3 209 ALA B CA 1
ATOM 3976 C C . ALA B 1 209 ? -17.168 25.14 0.44 1 83.3 209 ALA B C 1
ATOM 3978 O O . ALA B 1 209 ? -16.538 24.441 -0.356 1 83.3 209 ALA B O 1
ATOM 3979 N N . LYS B 1 210 ? -17.892 26.097 0.03 1 86.23 210 LYS B N 1
ATOM 3980 C CA . LYS B 1 210 ? -18.043 26.455 -1.377 1 86.23 210 LYS B CA 1
ATOM 3981 C C . LYS B 1 210 ? -16.729 26.968 -1.959 1 86.23 210 LYS B C 1
ATOM 3983 O O . LYS B 1 210 ? -16.395 26.67 -3.107 1 86.23 210 LYS B O 1
ATOM 3988 N N . GLU B 1 211 ? -16.036 27.641 -1.134 1 87.37 211 GLU B N 1
ATOM 3989 C CA . GLU B 1 211 ? -14.746 28.165 -1.574 1 87.37 211 GLU B CA 1
ATOM 3990 C C . GLU B 1 211 ? -13.777 27.035 -1.908 1 87.37 211 GLU B C 1
ATOM 3992 O O . GLU B 1 211 ? -12.939 27.173 -2.802 1 87.37 211 GLU B O 1
ATOM 3997 N N . PHE B 1 212 ? -13.956 25.931 -1.251 1 90.51 212 PHE B N 1
ATOM 3998 C CA . PHE B 1 212 ? -13.022 24.826 -1.431 1 90.51 212 PHE B CA 1
ATOM 3999 C C . PHE B 1 212 ? -13.689 23.667 -2.161 1 90.51 212 PHE B C 1
ATOM 4001 O O . PHE B 1 212 ? -13.183 22.543 -2.146 1 90.51 212 PHE B O 1
ATOM 4008 N N . ASN B 1 213 ? -14.904 23.949 -2.69 1 91.49 213 ASN B N 1
ATOM 4009 C CA . ASN B 1 213 ? -15.615 22.919 -3.44 1 91.49 213 ASN B CA 1
ATOM 4010 C C . ASN B 1 213 ? -15.701 21.613 -2.655 1 91.49 213 ASN B C 1
ATOM 4012 O O . ASN B 1 213 ? -15.344 20.55 -3.169 1 91.49 213 ASN B O 1
ATOM 4016 N N . TRP B 1 214 ? -16.046 21.742 -1.463 1 95.39 214 TRP B N 1
ATOM 4017 C CA . TRP B 1 214 ? -16.086 20.589 -0.569 1 95.39 214 TRP B CA 1
ATOM 4018 C C . TRP B 1 214 ? -17.525 20.192 -0.257 1 95.39 214 TRP B C 1
ATOM 4020 O O . TRP B 1 214 ? -18.387 21.054 -0.07 1 95.39 214 TRP B O 1
ATOM 4030 N N . GLN B 1 215 ? -17.786 18.936 -0.269 1 95.81 215 GLN B N 1
ATOM 4031 C CA . GLN B 1 215 ? -19.031 18.333 0.193 1 95.81 215 GLN B CA 1
ATOM 4032 C C . GLN B 1 215 ? -18.764 17.25 1.235 1 95.81 215 GLN B C 1
ATOM 4034 O O . GLN B 1 215 ? -17.716 16.601 1.209 1 95.81 215 GLN B O 1
ATOM 4039 N N . ASN B 1 216 ? -19.693 17.088 2.13 1 96.47 216 ASN B N 1
ATOM 4040 C CA . ASN B 1 216 ? -19.556 16.072 3.169 1 96.47 216 ASN B CA 1
ATOM 4041 C C . ASN B 1 216 ? -19.84 14.674 2.627 1 96.47 216 ASN B C 1
ATOM 4043 O O . ASN B 1 216 ? -20.777 14.009 3.073 1 96.47 216 ASN B O 1
ATOM 4047 N N . ARG B 1 217 ? -18.979 14.272 1.738 1 96.84 217 ARG B N 1
ATOM 4048 C CA . ARG B 1 217 ? -19.129 12.957 1.124 1 96.84 217 ARG B CA 1
ATOM 4049 C C . ARG B 1 217 ? -17.815 12.488 0.507 1 96.84 217 ARG B C 1
ATOM 4051 O O . ARG B 1 217 ? -16.915 13.294 0.262 1 96.84 217 ARG B O 1
ATOM 4058 N N . ILE B 1 218 ? -17.701 11.246 0.279 1 97.09 218 ILE B N 1
ATOM 4059 C CA . ILE B 1 218 ? -16.605 10.618 -0.45 1 97.09 218 ILE B CA 1
ATOM 4060 C C . ILE B 1 218 ? -17.148 9.5 -1.337 1 97.09 218 ILE B C 1
ATOM 4062 O O . ILE B 1 218 ? -18.267 9.025 -1.133 1 97.09 218 ILE B O 1
ATOM 4066 N N . THR B 1 219 ? -16.373 9.153 -2.31 1 95.92 219 THR B N 1
ATOM 4067 C CA . THR B 1 219 ? -16.779 8.021 -3.136 1 95.92 219 THR B CA 1
ATOM 4068 C C . THR B 1 219 ? -16.826 6.739 -2.31 1 95.92 219 THR B C 1
ATOM 4070 O O . THR B 1 219 ? -16.083 6.593 -1.337 1 95.92 219 THR B O 1
ATOM 4073 N N . LEU B 1 220 ? -17.639 5.843 -2.733 1 95.32 220 LEU B N 1
ATOM 4074 C CA . LEU B 1 220 ? -17.737 4.557 -2.051 1 95.32 220 LEU B CA 1
ATOM 4075 C C . LEU B 1 220 ? -16.407 3.813 -2.1 1 95.32 220 LEU B C 1
ATOM 4077 O O . LEU B 1 220 ? -16.019 3.161 -1.128 1 95.32 220 LEU B O 1
ATOM 4081 N N . GLU B 1 221 ? -15.686 3.876 -3.186 1 94.7 221 GLU B N 1
ATOM 4082 C CA . GLU B 1 221 ? -14.401 3.194 -3.314 1 94.7 221 GLU B CA 1
ATOM 4083 C C . GLU B 1 221 ? -13.391 3.726 -2.301 1 94.7 221 GLU B C 1
ATOM 4085 O O . GLU B 1 221 ? -12.459 3.017 -1.915 1 94.7 221 GLU B O 1
ATOM 4090 N N . SER B 1 222 ? -13.579 4.994 -1.84 1 96.91 222 SER B N 1
ATOM 4091 C CA . SER B 1 222 ? -12.698 5.547 -0.817 1 96.91 222 SER B CA 1
ATOM 4092 C C . SER B 1 222 ? -12.741 4.713 0.459 1 96.91 222 SER B C 1
ATOM 4094 O O . SER B 1 222 ? -11.739 4.602 1.168 1 96.91 222 SER B O 1
ATOM 4096 N N . ALA B 1 223 ? -13.91 4.12 0.728 1 97.7 223 ALA B N 1
ATOM 4097 C CA . ALA B 1 223 ? -14.036 3.252 1.895 1 97.7 223 ALA B CA 1
ATOM 4098 C C . ALA B 1 223 ? -13.138 2.024 1.766 1 97.7 223 ALA B C 1
ATOM 4100 O O . ALA B 1 223 ? -12.51 1.602 2.739 1 97.7 223 ALA B O 1
ATOM 4101 N N . PHE B 1 224 ? -13.029 1.492 0.572 1 96.92 224 PHE B N 1
ATOM 4102 C CA . PHE B 1 224 ? -12.145 0.357 0.33 1 96.92 224 PHE B CA 1
ATOM 4103 C C . PHE B 1 224 ? -10.686 0.761 0.506 1 96.92 224 PHE B C 1
ATOM 4105 O O . PHE B 1 224 ? -9.914 0.052 1.155 1 96.92 224 PHE B O 1
ATOM 4112 N N . TYR B 1 225 ? -10.322 1.867 -0.043 1 96.73 225 TYR B N 1
ATOM 4113 C CA . TYR B 1 225 ? -8.929 2.294 0.016 1 96.73 225 TYR B CA 1
ATOM 4114 C C . TYR B 1 225 ? -8.536 2.676 1.439 1 96.73 225 TYR B C 1
ATOM 4116 O O . TYR B 1 225 ? -7.384 2.499 1.84 1 96.73 225 TYR B O 1
ATOM 4124 N N . ASN B 1 226 ? -9.487 3.167 2.197 1 97.74 226 ASN B N 1
ATOM 4125 C CA . ASN B 1 226 ? -9.211 3.349 3.618 1 97.74 226 ASN B CA 1
ATOM 4126 C C . ASN B 1 226 ? -8.987 2.013 4.321 1 97.74 226 ASN B C 1
ATOM 4128 O O . ASN B 1 226 ? -8.044 1.867 5.101 1 97.74 226 ASN B O 1
ATOM 4132 N N . PHE B 1 227 ? -9.852 1.055 3.992 1 97.77 227 PHE B N 1
ATOM 4133 C CA . PHE B 1 227 ? -9.724 -0.276 4.574 1 97.77 227 PHE B CA 1
ATOM 4134 C C . PHE B 1 227 ? -8.378 -0.895 4.218 1 97.77 227 PHE B C 1
ATOM 4136 O O . PHE B 1 227 ? -7.767 -1.581 5.041 1 97.77 227 PHE B O 1
ATOM 4143 N N . ALA B 1 228 ? -7.848 -0.602 3.118 1 97.18 228 ALA B N 1
ATOM 4144 C CA . ALA B 1 228 ? -6.676 -1.269 2.557 1 97.18 228 ALA B CA 1
ATOM 4145 C C . ALA B 1 228 ? -5.392 -0.755 3.201 1 97.18 228 ALA B C 1
ATOM 4147 O O . ALA B 1 228 ? -4.334 -1.376 3.073 1 97.18 228 ALA B O 1
ATOM 4148 N N . ASN B 1 229 ? -5.411 0.318 3.819 1 96.62 229 ASN B N 1
ATOM 4149 C CA . ASN B 1 229 ? -4.159 0.886 4.306 1 96.62 229 ASN B CA 1
ATOM 4150 C C . ASN B 1 229 ? -3.693 0.201 5.588 1 96.62 229 ASN B C 1
ATOM 4152 O O . ASN B 1 229 ? -4.511 -0.303 6.359 1 96.62 229 ASN B O 1
ATOM 4156 N N . GLU B 1 230 ? -2.431 0.089 5.799 1 97.45 230 GLU B N 1
ATOM 4157 C CA . GLU B 1 230 ? -1.784 -0.348 7.032 1 97.45 230 GLU B CA 1
ATOM 4158 C C . GLU B 1 230 ? -0.577 0.527 7.362 1 97.45 230 GLU B C 1
ATOM 4160 O O . GLU B 1 230 ? 0.555 0.042 7.404 1 97.45 230 GLU B O 1
ATOM 4165 N N . PHE B 1 231 ? -0.856 1.729 7.713 1 98.26 231 PHE B N 1
ATOM 4166 C CA . PHE B 1 231 ? 0.179 2.745 7.864 1 98.26 231 PHE B CA 1
ATOM 4167 C C . PHE B 1 231 ? 1.125 2.39 9.005 1 98.26 231 PHE B C 1
ATOM 4169 O O . PHE B 1 231 ? 2.327 2.652 8.926 1 98.26 231 PHE B O 1
ATOM 4176 N N . GLN B 1 232 ? 0.585 1.795 10.057 1 98.42 232 GLN B N 1
ATOM 4177 C CA . GLN B 1 232 ? 1.391 1.533 11.245 1 98.42 232 GLN B CA 1
ATOM 4178 C C . GLN B 1 232 ? 2.533 0.57 10.933 1 98.42 232 GLN B C 1
ATOM 4180 O O . GLN B 1 232 ? 3.522 0.513 11.667 1 98.42 232 GLN B O 1
ATOM 4185 N N . ALA B 1 233 ? 2.447 -0.162 9.877 1 97.88 233 ALA B N 1
ATOM 4186 C CA . ALA B 1 233 ? 3.478 -1.122 9.492 1 97.88 233 ALA B CA 1
ATOM 4187 C C . ALA B 1 233 ? 4.782 -0.414 9.139 1 97.88 233 ALA B C 1
ATOM 4189 O O . ALA B 1 233 ? 5.848 -1.035 9.119 1 97.88 233 ALA B O 1
ATOM 4190 N N . TYR B 1 234 ? 4.782 0.844 8.888 1 98.37 234 TYR B N 1
ATOM 4191 C CA . TYR B 1 234 ? 5.945 1.585 8.414 1 98.37 234 TYR B CA 1
ATOM 4192 C C . TYR B 1 234 ? 6.616 2.337 9.558 1 98.37 234 TYR B C 1
ATOM 4194 O O . TYR B 1 234 ? 7.684 2.927 9.379 1 98.37 234 TYR B O 1
ATOM 4202 N N . LEU B 1 235 ? 5.999 2.317 10.711 1 98.77 235 LEU B N 1
ATOM 4203 C CA . LEU B 1 235 ? 6.485 3.095 11.845 1 98.77 235 LEU B CA 1
ATOM 4204 C C . LEU B 1 235 ? 7.929 2.731 12.175 1 98.77 235 LEU B C 1
ATOM 4206 O O . LEU B 1 235 ? 8.754 3.613 12.426 1 98.77 235 LEU B O 1
ATOM 4210 N N . PRO B 1 236 ? 8.31 1.452 12.085 1 98.21 236 PRO B N 1
ATOM 4211 C CA . PRO B 1 236 ? 9.702 1.123 12.402 1 98.21 236 PRO B CA 1
ATOM 4212 C C . PRO B 1 236 ? 10.693 1.742 11.418 1 98.21 236 PRO B C 1
ATOM 4214 O O . PRO B 1 236 ? 11.871 1.906 11.743 1 98.21 236 PRO B O 1
ATOM 4217 N N . ARG B 1 237 ? 10.226 2.109 10.26 1 98.05 237 ARG B N 1
ATOM 4218 C CA . ARG B 1 237 ? 11.103 2.588 9.197 1 98.05 237 ARG B CA 1
ATOM 4219 C C . ARG B 1 237 ? 11.246 4.106 9.247 1 98.05 237 ARG B C 1
ATOM 4221 O O . ARG B 1 237 ? 11.994 4.69 8.46 1 98.05 237 ARG B O 1
ATOM 4228 N N . VAL B 1 238 ? 10.575 4.776 10.166 1 98.59 238 VAL B N 1
ATOM 4229 C CA . VAL B 1 238 ? 10.647 6.229 10.282 1 98.59 238 VAL B CA 1
ATOM 4230 C C . VAL B 1 238 ? 12.005 6.636 10.85 1 98.59 238 VAL B C 1
ATOM 4232 O O . VAL B 1 238 ? 12.589 7.635 10.424 1 98.59 238 VAL B O 1
ATOM 4235 N N . SER B 1 239 ? 12.495 5.861 11.778 1 98.04 239 SER B N 1
ATOM 4236 C CA . SER B 1 239 ? 13.834 6.089 12.311 1 98.04 239 SER B CA 1
ATOM 4237 C C . SER B 1 239 ? 14.888 6.008 11.212 1 98.04 239 SER B C 1
ATOM 4239 O O . SER B 1 239 ? 14.766 5.205 10.285 1 98.04 239 SER B O 1
ATOM 4241 N N . PRO B 1 240 ? 15.835 6.783 11.227 1 97.55 240 PRO B N 1
ATOM 4242 C CA . PRO B 1 240 ? 16.337 7.582 12.348 1 97.55 240 PRO B CA 1
ATOM 4243 C C . PRO B 1 240 ? 15.713 8.974 12.406 1 97.55 240 PRO B C 1
ATOM 4245 O O . PRO B 1 240 ? 16.115 9.801 13.228 1 97.55 240 PRO B O 1
ATOM 4248 N N . ARG B 1 241 ? 14.725 9.307 11.614 1 98.28 241 ARG B N 1
ATOM 4249 C CA . ARG B 1 241 ? 14.073 10.61 11.691 1 98.28 241 ARG B CA 1
ATOM 4250 C C . ARG B 1 241 ? 13.256 10.738 12.972 1 98.28 241 ARG B C 1
ATOM 4252 O O . ARG B 1 241 ? 12.518 9.821 13.339 1 98.28 241 ARG B O 1
ATOM 4259 N N . PRO B 1 242 ? 13.349 11.817 13.658 1 98.85 242 PRO B N 1
ATOM 4260 C CA . PRO B 1 242 ? 12.554 12.003 14.874 1 98.85 242 PRO B CA 1
ATOM 4261 C C . PRO B 1 242 ? 11.051 11.969 14.608 1 98.85 242 PRO B C 1
ATOM 4263 O O . PRO B 1 242 ? 10.583 12.527 13.612 1 98.85 242 PRO B O 1
ATOM 4266 N N . LEU B 1 243 ? 10.311 11.318 15.483 1 98.93 243 LEU B N 1
ATOM 4267 C CA . LEU B 1 243 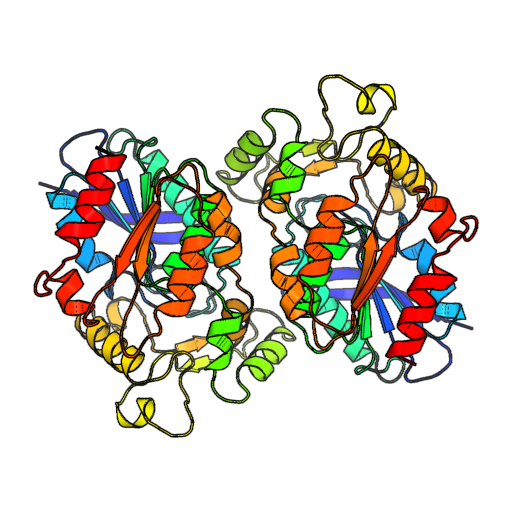? 8.864 11.16 15.39 1 98.93 243 LEU B CA 1
ATOM 4268 C C . LEU B 1 243 ? 8.176 11.705 16.638 1 98.93 243 LEU B C 1
ATOM 4270 O O . LEU B 1 243 ? 8.519 11.321 17.758 1 98.93 243 LEU B O 1
ATOM 4274 N N . LEU B 1 244 ? 7.303 12.649 16.453 1 98.95 244 LEU B N 1
ATOM 4275 C CA . LEU B 1 244 ? 6.373 13.036 17.509 1 98.95 244 LEU B CA 1
ATOM 4276 C C . LEU B 1 244 ? 4.985 12.461 17.248 1 98.95 244 LEU B C 1
ATOM 4278 O O . LEU B 1 244 ? 4.388 12.719 16.201 1 98.95 244 LEU B O 1
ATOM 4282 N N . TYR B 1 245 ? 4.477 11.729 18.188 1 98.88 245 TYR B N 1
ATOM 4283 C CA . TYR B 1 245 ? 3.167 11.094 18.106 1 98.88 245 TYR B CA 1
ATOM 4284 C C . TYR B 1 245 ? 2.186 11.737 19.079 1 98.88 245 TYR B C 1
ATOM 4286 O O . TYR B 1 245 ? 2.282 11.532 20.292 1 98.88 245 TYR B O 1
ATOM 4294 N N . VAL B 1 246 ? 1.286 12.532 18.547 1 98.48 246 VAL B N 1
ATOM 4295 C CA . VAL B 1 246 ? 0.254 13.148 19.375 1 98.48 246 VAL B CA 1
ATOM 4296 C C . VAL B 1 246 ? -1.012 12.296 19.342 1 98.48 246 VAL B C 1
ATOM 4298 O O . VAL B 1 246 ? -1.694 12.225 18.317 1 98.48 246 VAL B O 1
ATOM 4301 N N . ALA B 1 247 ? -1.438 11.745 20.457 1 97.72 247 ALA B N 1
ATOM 4302 C CA . ALA B 1 247 ? -2.531 10.78 20.542 1 97.72 247 ALA B CA 1
ATOM 4303 C C . ALA B 1 247 ? -3.777 11.416 21.152 1 97.72 247 ALA B C 1
ATOM 4305 O O . ALA B 1 247 ? -3.682 12.395 21.895 1 97.72 247 ALA B O 1
ATOM 4306 N N . PRO B 1 248 ? -4.903 10.863 20.743 1 95.07 248 PRO B N 1
ATOM 4307 C CA . PRO B 1 248 ? -6.155 11.296 21.368 1 95.07 248 PRO B CA 1
ATOM 4308 C C . PRO B 1 248 ? -6.375 10.672 22.744 1 95.07 248 PRO B C 1
ATOM 4310 O O . PRO B 1 248 ? -5.506 9.954 23.246 1 95.07 248 PRO B O 1
ATOM 4313 N N . SER B 1 249 ? -7.502 11.019 23.38 1 93.56 249 SER B N 1
ATOM 4314 C CA . SER B 1 249 ? -7.974 10.437 24.632 1 93.56 249 SER B CA 1
ATOM 4315 C C . SER B 1 249 ? -9.496 10.47 24.719 1 93.56 249 SER B C 1
ATOM 4317 O O . SER B 1 249 ? -10.163 10.98 23.816 1 93.56 249 SER B O 1
ATOM 4319 N N . GLY B 1 250 ? -10.006 9.816 25.726 1 88.6 250 GLY B N 1
ATOM 4320 C CA . GLY B 1 250 ? -11.44 9.875 25.96 1 88.6 250 GLY B CA 1
ATOM 4321 C C . GLY B 1 250 ? -12.239 9.035 24.981 1 88.6 250 GLY B C 1
ATOM 4322 O O . GLY B 1 250 ? -11.968 7.844 24.811 1 88.6 250 GLY B O 1
ATOM 4323 N N . GLU B 1 251 ? -13.112 9.679 24.213 1 84.33 251 GLU B N 1
ATOM 4324 C CA . GLU B 1 251 ? -14.022 8.986 23.307 1 84.33 251 GLU B CA 1
ATOM 4325 C C . GLU B 1 251 ? -13.263 8.326 22.16 1 84.33 251 GLU B C 1
ATOM 4327 O O . GLU B 1 251 ? -13.778 7.412 21.511 1 84.33 251 GLU B O 1
ATOM 4332 N N . LEU B 1 252 ? -12.127 8.814 21.921 1 88.31 252 LEU B N 1
ATOM 4333 C CA . LEU B 1 252 ? -11.233 8.137 20.988 1 88.31 252 LEU B CA 1
ATOM 4334 C C . LEU B 1 252 ? -10.192 7.31 21.735 1 88.31 252 LEU B C 1
ATOM 4336 O O . LEU B 1 252 ? -9.428 7.846 22.541 1 88.31 252 LEU B O 1
ATOM 4340 N N . PRO B 1 253 ? -10.181 6.036 21.474 1 89.48 253 PRO B N 1
ATOM 4341 C CA . PRO B 1 253 ? -9.297 5.172 22.26 1 89.48 253 PRO B CA 1
ATOM 4342 C C . PRO B 1 253 ? -7.819 5.501 22.061 1 89.48 253 PRO B C 1
ATOM 4344 O O . PRO B 1 253 ? -7.372 5.687 20.926 1 89.48 253 PRO B O 1
ATOM 4347 N N . THR B 1 254 ? -7.08 5.548 23.107 1 95.27 254 THR B N 1
ATOM 4348 C CA . THR B 1 254 ? -5.654 5.855 23.073 1 95.27 254 THR B CA 1
ATOM 4349 C C . THR B 1 254 ? -4.833 4.587 22.858 1 95.27 254 THR B C 1
ATOM 4351 O O . THR B 1 254 ? -3.75 4.635 22.27 1 95.27 254 THR B O 1
ATOM 4354 N N . GLU B 1 255 ? -5.344 3.478 23.309 1 96.8 255 GLU B N 1
ATOM 4355 C CA . GLU B 1 255 ? -4.588 2.232 23.403 1 96.8 255 GLU B CA 1
ATOM 4356 C C . GLU B 1 255 ? -4.03 1.821 22.044 1 96.8 255 GLU B C 1
ATOM 4358 O O . GLU B 1 255 ? -2.852 1.475 21.93 1 96.8 255 GLU B O 1
ATOM 4363 N N . PRO B 1 256 ? -4.819 1.908 21.012 1 97.12 256 PRO B N 1
ATOM 4364 C CA . PRO B 1 256 ? -4.253 1.532 19.715 1 97.12 256 PRO B CA 1
ATOM 4365 C C . PRO B 1 256 ? -3.08 2.419 19.304 1 97.12 256 PRO B C 1
ATOM 4367 O O . PRO B 1 256 ? -2.153 1.952 18.637 1 97.12 256 PRO B O 1
ATOM 4370 N N . HIS B 1 257 ? -3.117 3.644 19.695 1 98.15 257 HIS B N 1
ATOM 4371 C CA . HIS B 1 257 ? -2.049 4.582 19.365 1 98.15 257 HIS B CA 1
ATOM 4372 C C . HIS B 1 257 ? -0.797 4.303 20.19 1 98.15 257 HIS B C 1
ATOM 4374 O O . HIS B 1 257 ? 0.322 4.426 19.687 1 98.15 257 HIS B O 1
ATOM 4380 N N . GLU B 1 258 ? -0.999 3.911 21.409 1 98.54 258 GLU B N 1
ATOM 4381 C CA . GLU B 1 258 ? 0.135 3.512 22.237 1 98.54 258 GLU B CA 1
ATOM 4382 C C . GLU B 1 258 ? 0.832 2.282 21.662 1 98.54 258 GLU B C 1
ATOM 4384 O O . GLU B 1 258 ? 2.063 2.221 21.623 1 98.54 258 GLU B O 1
ATOM 4389 N N . LYS B 1 259 ? 0.026 1.348 21.255 1 98.11 259 LYS B N 1
ATOM 4390 C CA . LYS B 1 259 ? 0.574 0.137 20.65 1 98.11 259 LYS B CA 1
ATOM 4391 C C . LYS B 1 259 ? 1.33 0.458 19.364 1 98.11 259 LYS B C 1
ATOM 4393 O O . LYS B 1 259 ? 2.403 -0.096 19.114 1 98.11 259 LYS B O 1
ATOM 4398 N N . ALA B 1 260 ? 0.767 1.323 18.559 1 98.44 260 ALA B N 1
ATOM 4399 C CA . ALA B 1 260 ? 1.433 1.733 17.326 1 98.44 260 ALA B CA 1
ATOM 4400 C C . ALA B 1 260 ? 2.741 2.461 17.625 1 98.44 260 ALA B C 1
ATOM 4402 O O . ALA B 1 260 ? 3.777 2.159 17.029 1 98.44 260 ALA B O 1
ATOM 4403 N N . TYR B 1 261 ? 2.699 3.383 18.521 1 98.73 261 TYR B N 1
ATOM 4404 C CA . TYR B 1 261 ? 3.879 4.142 18.918 1 98.73 261 TYR B CA 1
ATOM 4405 C C . TYR B 1 261 ? 5.002 3.211 19.362 1 98.73 261 TYR B C 1
ATOM 4407 O O . TYR B 1 261 ? 6.174 3.46 19.07 1 98.73 261 TYR B O 1
ATOM 4415 N N . ALA B 1 262 ? 4.662 2.181 20.044 1 98.59 262 ALA B N 1
ATOM 4416 C CA . ALA B 1 262 ? 5.642 1.24 20.582 1 98.59 262 ALA B CA 1
ATOM 4417 C C . ALA B 1 262 ? 6.429 0.567 19.461 1 98.59 262 ALA B C 1
ATOM 4419 O O . ALA B 1 262 ? 7.563 0.128 19.668 1 98.59 262 ALA B O 1
ATOM 4420 N N . LYS B 1 263 ? 5.928 0.544 18.29 1 97.26 263 LYS B N 1
ATOM 4421 C CA . LYS B 1 263 ? 6.576 -0.116 17.16 1 97.26 263 LYS B CA 1
ATOM 4422 C C . LYS B 1 263 ? 7.64 0.782 16.535 1 97.26 263 LYS B C 1
ATOM 4424 O O . LYS B 1 263 ? 8.493 0.31 15.781 1 97.26 263 LYS B O 1
ATOM 4429 N N . ALA B 1 264 ? 7.498 2.054 16.719 1 98.51 264 ALA B N 1
ATOM 4430 C CA . ALA B 1 264 ? 8.456 2.998 16.147 1 98.51 264 ALA B CA 1
ATOM 4431 C C . ALA B 1 264 ? 9.8 2.917 16.865 1 98.51 264 ALA B C 1
ATOM 4433 O O . ALA B 1 264 ? 9.852 2.693 18.076 1 98.51 264 ALA B O 1
ATOM 4434 N N . ASN B 1 265 ? 10.82 3.099 16.192 1 98.37 265 ASN B N 1
ATOM 4435 C CA . ASN B 1 265 ? 12.16 3.144 16.766 1 98.37 265 ASN B CA 1
ATOM 4436 C C . ASN B 1 265 ? 12.549 4.562 17.172 1 98.37 265 ASN B C 1
ATOM 4438 O O . ASN B 1 265 ? 11.881 5.526 16.793 1 98.37 265 ASN B O 1
ATOM 4442 N N . GLU B 1 266 ? 13.629 4.677 17.939 1 98.37 266 GLU B N 1
ATOM 4443 C CA . GLU B 1 266 ? 14.121 5.969 18.406 1 98.37 266 GLU B CA 1
ATOM 4444 C C . GLU B 1 266 ? 14.839 6.722 17.29 1 98.37 266 GLU B C 1
ATOM 4446 O O . GLU B 1 266 ? 15.398 6.107 16.379 1 98.37 266 GLU B O 1
ATOM 4451 N N . PRO B 1 267 ? 14.78 8.152 17.454 1 98.52 267 PRO B N 1
ATOM 4452 C CA . PRO B 1 267 ? 14.189 9.01 18.484 1 98.52 267 PRO B CA 1
ATOM 4453 C C . PRO B 1 267 ? 12.691 9.23 18.281 1 98.52 267 PRO B C 1
ATOM 4455 O O . PRO B 1 267 ? 12.236 9.394 17.146 1 98.52 267 PRO B O 1
ATOM 4458 N N . LYS B 1 268 ? 11.933 9.182 19.282 1 98.69 268 LYS B N 1
ATOM 4459 C CA . LYS B 1 268 ? 10.487 9.378 19.241 1 98.69 268 LYS B CA 1
ATOM 4460 C C . LYS B 1 268 ? 9.98 10.006 20.536 1 98.69 268 LYS B C 1
ATOM 4462 O O . LYS B 1 268 ? 10.637 9.917 21.575 1 98.69 268 LYS B O 1
ATOM 4467 N N . GLN B 1 269 ? 8.928 10.671 20.436 1 98.72 269 GLN B N 1
ATOM 4468 C CA . GLN B 1 269 ? 8.241 11.3 21.559 1 98.72 269 GLN B CA 1
ATOM 4469 C C . GLN B 1 269 ? 6.732 11.085 21.471 1 98.72 269 GLN B C 1
ATOM 4471 O O . GLN B 1 269 ? 6.153 11.15 20.385 1 98.72 269 GLN B O 1
ATOM 4476 N N . PHE B 1 270 ? 6.133 10.835 22.602 1 98.52 270 PHE B N 1
ATOM 4477 C CA . PHE B 1 270 ? 4.696 10.606 22.698 1 98.52 270 PHE B CA 1
ATOM 4478 C C . PHE B 1 270 ? 4.026 11.706 23.512 1 98.52 270 PHE B C 1
ATOM 4480 O O . PHE B 1 270 ? 4.552 12.131 24.543 1 98.52 270 PHE B O 1
ATOM 4487 N N . SER B 1 271 ? 2.954 12.271 22.989 1 97.63 271 SER B N 1
ATOM 4488 C CA . SER B 1 271 ? 2.119 13.22 23.717 1 97.63 271 SER B CA 1
ATOM 4489 C C . SER B 1 271 ? 0.641 12.862 23.599 1 97.63 271 SER B C 1
ATOM 4491 O O . SER B 1 271 ? 0.172 12.487 22.522 1 97.63 271 SER B O 1
ATOM 4493 N N . LYS B 1 272 ? -0.114 13.033 24.685 1 96.18 272 LYS B N 1
ATOM 4494 C CA . LYS B 1 272 ? -1.548 12.757 24.708 1 96.18 272 LYS B CA 1
ATOM 4495 C C . LYS B 1 272 ? -2.347 14.026 24.99 1 96.18 272 LYS B C 1
ATOM 4497 O O . LYS B 1 272 ? -2.019 14.781 25.908 1 96.18 272 LYS B O 1
ATOM 4502 N N . ILE B 1 273 ? -3.293 14.307 24.15 1 94.7 273 ILE B N 1
ATOM 4503 C CA . ILE B 1 273 ? -4.215 15.396 24.454 1 94.7 273 ILE B CA 1
ATOM 4504 C C . ILE B 1 273 ? -5.213 14.946 25.519 1 94.7 273 ILE B C 1
ATOM 4506 O O . ILE B 1 273 ? -6.134 14.178 25.23 1 94.7 273 ILE B O 1
ATOM 4510 N N . GLU B 1 274 ? -5.102 15.494 26.75 1 92.09 274 GLU B N 1
ATOM 4511 C CA . GLU B 1 274 ? -5.935 15.006 27.845 1 92.09 274 GLU B CA 1
ATOM 4512 C C . GLU B 1 274 ? -6.343 16.143 28.777 1 92.09 274 GLU B C 1
ATOM 4514 O O . GLU B 1 274 ? -5.488 16.81 29.363 1 92.09 274 GLU B O 1
ATOM 4519 N N . PRO B 1 275 ? -7.662 16.269 28.953 1 90.87 275 PRO B N 1
ATOM 4520 C CA . PRO B 1 275 ? -8.745 15.633 28.199 1 90.87 275 PRO B CA 1
ATOM 4521 C C . PRO B 1 275 ? -8.699 15.962 26.708 1 90.87 275 PRO B C 1
ATOM 4523 O O . PRO B 1 275 ? -8.078 16.951 26.31 1 90.87 275 PRO B O 1
ATOM 4526 N N . PHE B 1 276 ? -9.338 15.159 26 1 90.23 276 PHE B N 1
ATOM 4527 C CA . PHE B 1 276 ? -9.282 15.401 24.564 1 90.23 276 PHE B CA 1
ATOM 4528 C C . PHE B 1 276 ? -10.053 16.663 24.197 1 90.23 276 PHE B C 1
ATOM 4530 O O . PHE B 1 276 ? -11.279 16.707 24.325 1 90.23 276 PHE B O 1
ATOM 4537 N N . ASP B 1 277 ? -9.366 17.609 23.779 1 88.14 277 ASP B N 1
ATOM 4538 C CA . ASP B 1 277 ? -9.852 18.892 23.282 1 88.14 277 ASP B CA 1
ATOM 4539 C C . ASP B 1 277 ? -8.972 19.41 22.146 1 88.14 277 ASP B C 1
ATOM 4541 O O . ASP B 1 277 ? -8.079 20.23 22.37 1 88.14 277 ASP B O 1
ATOM 4545 N N . PHE B 1 278 ? -9.338 18.976 20.96 1 87.96 278 PHE B N 1
ATOM 4546 C CA . PHE B 1 278 ? -8.488 19.288 19.818 1 87.96 278 PHE B CA 1
ATOM 4547 C C . PHE B 1 278 ? -8.459 20.789 19.558 1 87.96 278 PHE B C 1
ATOM 4549 O O . PHE B 1 278 ? -7.403 21.354 19.268 1 87.96 278 PHE B O 1
ATOM 4556 N N . GLY B 1 279 ? -9.633 21.404 19.613 1 87.7 279 GLY B N 1
ATOM 4557 C CA . GLY B 1 279 ? -9.694 22.846 19.434 1 87.7 279 GLY B CA 1
ATOM 4558 C C . GLY B 1 279 ? -8.84 23.607 20.43 1 87.7 279 GLY B C 1
ATOM 4559 O O . GLY B 1 279 ? -8.077 24.497 20.05 1 87.7 279 GLY B O 1
ATOM 4560 N N . GLY B 1 280 ? -8.946 23.281 21.716 1 90.72 280 GLY B N 1
ATOM 4561 C CA . GLY B 1 280 ? -8.123 23.902 22.742 1 90.72 280 GLY B CA 1
ATOM 4562 C C . GLY B 1 280 ? -6.638 23.666 22.539 1 90.72 280 GLY B C 1
ATOM 4563 O O . GLY B 1 280 ? -5.826 24.567 22.759 1 90.72 280 GLY B O 1
ATOM 4564 N N . TYR B 1 281 ? -6.301 22.456 22.109 1 92.87 281 TYR B N 1
ATOM 4565 C CA . TYR B 1 281 ? -4.915 22.11 21.813 1 92.87 281 TYR B CA 1
ATOM 4566 C C . TYR B 1 281 ? -4.36 22.985 20.696 1 92.87 281 TYR B C 1
ATOM 4568 O O . TYR B 1 281 ? -3.261 23.532 20.815 1 92.87 281 TYR B O 1
ATOM 4576 N N . MET B 1 282 ? -5.101 23.219 19.705 1 91 282 MET B N 1
ATOM 4577 C CA . MET B 1 282 ? -4.684 23.966 18.522 1 91 282 MET B CA 1
ATOM 4578 C C . MET B 1 282 ? -4.65 25.463 18.808 1 91 282 MET B C 1
ATOM 4580 O O . MET B 1 282 ? -3.756 26.169 18.337 1 91 282 MET B O 1
ATOM 4584 N N . ASN B 1 283 ? -5.569 25.925 19.626 1 89.37 283 ASN B N 1
ATOM 4585 C CA . ASN B 1 283 ? -5.739 27.362 19.815 1 89.37 283 ASN B CA 1
ATOM 4586 C C . ASN B 1 283 ? -5.024 27.85 21.072 1 89.37 283 ASN B C 1
ATOM 4588 O O . ASN B 1 283 ? -5.009 29.049 21.357 1 89.37 283 ASN B O 1
ATOM 4592 N N . GLY B 1 284 ? -4.544 26.927 21.844 1 91.36 284 GLY B N 1
ATOM 4593 C CA . GLY B 1 284 ? -3.717 27.321 22.974 1 91.36 284 GLY B CA 1
ATOM 4594 C C . GLY B 1 284 ? -4.501 27.469 24.264 1 91.36 284 GLY B C 1
ATOM 4595 O O . GLY B 1 284 ? -4.016 28.067 25.226 1 91.36 284 GLY B O 1
ATOM 4596 N N . THR B 1 285 ? -5.718 26.893 24.291 1 90.92 285 THR B N 1
ATOM 4597 C CA . THR B 1 285 ? -6.536 27.04 25.49 1 90.92 285 THR B CA 1
ATOM 4598 C C . THR B 1 285 ? -6.487 25.772 26.337 1 90.92 285 THR B C 1
ATOM 4600 O O . THR B 1 285 ? -6.965 25.76 27.474 1 90.92 285 THR B O 1
ATOM 4603 N N . ALA B 1 286 ? -5.915 24.739 25.782 1 90.53 286 ALA B N 1
ATOM 4604 C CA . ALA B 1 286 ? -5.72 23.512 26.551 1 90.53 286 ALA B CA 1
ATOM 4605 C C . ALA B 1 286 ? -4.493 23.619 27.452 1 90.53 286 ALA B C 1
ATOM 4607 O O . ALA B 1 286 ? -3.673 24.525 27.291 1 90.53 286 ALA B O 1
ATOM 4608 N N . LYS B 1 287 ? -4.415 22.777 28.467 1 88.67 287 LYS B N 1
ATOM 4609 C CA . LYS B 1 287 ? -3.284 22.74 29.389 1 88.67 287 LYS B CA 1
ATOM 4610 C C . LYS B 1 287 ? -1.966 22.585 28.637 1 88.67 287 LYS B C 1
ATOM 4612 O O . LYS B 1 287 ? -0.972 23.232 28.975 1 88.67 287 LYS B O 1
ATOM 4617 N N . VAL B 1 288 ? -1.983 21.736 27.731 1 92.52 288 VAL B N 1
ATOM 4618 C CA . VAL B 1 288 ? -0.863 21.53 26.819 1 92.52 288 VAL B CA 1
ATOM 4619 C C . VAL B 1 288 ? -1.293 21.853 25.39 1 92.52 288 VAL B C 1
ATOM 4621 O O . VAL B 1 288 ? -2.308 21.341 24.91 1 92.52 288 VAL B O 1
ATOM 4624 N N . SER B 1 289 ? -0.519 22.747 24.749 1 95.53 289 SER B N 1
ATOM 4625 C CA . SER B 1 289 ? -0.936 23.237 23.439 1 95.53 289 SER B CA 1
ATOM 4626 C C . SER B 1 289 ? -0.021 22.714 22.336 1 95.53 289 SER B C 1
ATOM 4628 O O . SER B 1 289 ? 1.027 22.129 22.618 1 95.53 289 SER B O 1
ATOM 4630 N N . GLN B 1 290 ? -0.424 22.956 21.134 1 97.38 290 GLN B N 1
ATOM 4631 C CA . GLN B 1 290 ? 0.375 22.627 19.957 1 97.38 290 GLN B CA 1
ATOM 4632 C C . GLN B 1 290 ? 1.74 23.306 20.011 1 97.38 290 GLN B C 1
ATOM 4634 O O . GLN B 1 290 ? 2.752 22.708 19.642 1 97.38 290 GLN B O 1
ATOM 4639 N N . LYS B 1 291 ? 1.774 24.577 20.422 1 96.6 291 LYS B N 1
ATOM 4640 C CA . LYS B 1 291 ? 3.031 25.309 20.553 1 96.6 291 LYS B CA 1
ATOM 4641 C C . LYS B 1 291 ? 3.984 24.597 21.508 1 96.6 291 LYS B C 1
ATOM 4643 O O . LYS B 1 291 ? 5.16 24.405 21.192 1 96.6 291 LYS B O 1
ATOM 4648 N N . ASP B 1 292 ? 3.409 24.061 22.624 1 96.15 292 ASP B N 1
ATOM 4649 C CA . ASP B 1 292 ? 4.194 23.443 23.688 1 96.15 292 ASP B CA 1
ATOM 4650 C C . ASP B 1 292 ? 4.768 22.101 23.239 1 96.15 292 ASP B C 1
ATOM 4652 O O . ASP B 1 292 ? 5.77 21.635 23.785 1 96.15 292 ASP B O 1
ATOM 4656 N N . VAL B 1 293 ? 4.174 21.54 22.265 1 98.03 293 VAL B N 1
ATOM 4657 C CA . VAL B 1 293 ? 4.54 20.162 21.956 1 98.03 293 VAL B CA 1
ATOM 4658 C C . VAL B 1 293 ? 5.152 20.091 20.56 1 98.03 293 VAL B C 1
ATOM 4660 O O . VAL B 1 293 ? 6.353 19.848 20.413 1 98.03 293 VAL B O 1
ATOM 4663 N N . GLU B 1 294 ? 4.452 20.481 19.585 1 98.76 294 GLU B N 1
ATOM 4664 C CA . GLU B 1 294 ? 4.853 20.265 18.198 1 98.76 294 GLU B CA 1
ATOM 4665 C C . GLU B 1 294 ? 5.903 21.282 17.762 1 98.76 294 GLU B C 1
ATOM 4667 O O . GLU B 1 294 ? 6.901 20.922 17.134 1 98.76 294 GLU B O 1
ATOM 4672 N N . VAL B 1 295 ? 5.685 22.567 18.067 1 98.54 295 VAL B N 1
ATOM 4673 C CA . VAL B 1 295 ? 6.642 23.599 17.685 1 98.54 295 VAL B CA 1
ATOM 4674 C C . VAL B 1 295 ? 7.976 23.351 18.385 1 98.54 295 VAL B C 1
ATOM 4676 O O . VAL B 1 295 ? 9.033 23.376 17.749 1 98.54 295 VAL B O 1
ATOM 4679 N N . LYS B 1 296 ? 7.92 23.068 19.694 1 98.46 296 LYS B N 1
ATOM 4680 C CA . LYS B 1 296 ? 9.139 22.827 20.46 1 98.46 296 LYS B CA 1
ATOM 4681 C C . LYS B 1 296 ? 9.888 21.606 19.932 1 98.46 296 LYS B C 1
ATOM 4683 O O . LYS B 1 296 ? 11.119 21.605 19.871 1 98.46 296 LYS B O 1
ATOM 4688 N N . PHE B 1 297 ? 9.125 20.572 19.635 1 98.84 297 PHE B N 1
ATOM 4689 C CA . PHE B 1 297 ? 9.725 19.365 19.08 1 98.84 297 PHE B CA 1
ATOM 4690 C C . PHE B 1 297 ? 10.486 19.679 17.797 1 98.84 297 PHE B C 1
ATOM 4692 O O . PHE B 1 297 ? 11.627 19.246 17.624 1 98.84 297 PHE B O 1
ATOM 4699 N N . LEU B 1 298 ? 9.869 20.42 16.872 1 98.77 298 LEU B N 1
ATOM 4700 C CA . LEU B 1 298 ? 10.496 20.699 15.585 1 98.77 298 LEU B CA 1
ATOM 4701 C C . LEU B 1 298 ? 11.657 21.675 15.747 1 98.77 298 LEU B C 1
ATOM 4703 O O . LEU B 1 298 ? 12.647 21.595 15.016 1 98.77 298 LEU B O 1
ATOM 4707 N N . GLN B 1 299 ? 11.577 22.614 16.706 1 98.58 299 GLN B N 1
ATOM 4708 C CA . GLN B 1 299 ? 12.706 23.491 16.996 1 98.58 299 GLN B CA 1
ATOM 4709 C C . GLN B 1 299 ? 13.919 22.69 17.462 1 98.58 299 GLN B C 1
ATOM 4711 O O . GLN B 1 299 ? 15.045 22.953 17.033 1 98.58 299 GLN B O 1
ATOM 4716 N N . LYS B 1 300 ? 13.665 21.734 18.305 1 98.36 300 LYS B N 1
ATOM 4717 C CA . LYS B 1 300 ? 14.73 20.897 18.848 1 98.36 300 LYS B CA 1
ATOM 4718 C C . LYS B 1 300 ? 15.448 20.133 17.74 1 98.36 300 LYS B C 1
ATOM 4720 O O . LYS B 1 300 ? 16.669 19.969 17.782 1 98.36 300 LYS B O 1
ATOM 4725 N N . HIS B 1 301 ? 14.734 19.718 16.725 1 98.2 301 HIS B N 1
ATOM 4726 C CA . HIS B 1 301 ? 15.298 18.749 15.792 1 98.2 301 HIS B CA 1
ATOM 4727 C C . HIS B 1 301 ? 15.687 19.413 14.475 1 98.2 301 HIS B C 1
ATOM 4729 O O . HIS B 1 301 ? 16.465 18.853 13.699 1 98.2 301 HIS B O 1
ATOM 4735 N N . LEU B 1 302 ? 15.108 20.616 14.191 1 97.48 302 LEU B N 1
ATOM 4736 C CA . LEU B 1 302 ? 15.345 21.186 12.869 1 97.48 302 LEU B CA 1
ATOM 4737 C C . LEU B 1 302 ? 16.057 22.53 12.976 1 97.48 302 LEU B C 1
ATOM 4739 O O . LEU B 1 302 ? 16.533 23.067 11.973 1 97.48 302 LEU B O 1
ATOM 4743 N N . LEU B 1 303 ? 15.964 23.15 14.142 1 92.9 303 LEU B N 1
ATOM 4744 C CA . LEU B 1 303 ? 16.642 24.428 14.329 1 92.9 303 LEU B CA 1
ATOM 4745 C C . LEU B 1 303 ? 17.929 24.249 15.129 1 92.9 303 LEU B C 1
ATOM 4747 O O . LEU B 1 303 ? 18.071 23.277 15.875 1 92.9 303 LEU B O 1
#

Organism: NCBI:txid173218

Secondary structure (DSSP, 8-state):
--EEEEEEEE-TTSPEEEEEEEE-SSSSEEEEEEE--TT--GGGTGGGGHHHHHTTT-EEEEEPPTTSTTS--SSTT---HHHHHHHHHHHHHHHHTTTTTEEEEEEEEEEETHHHHHHHHHHHH-TTEEEEEEES----HHHHHTTSPTTHHHHHHHHTTSPTT-TT--EEE-S-SSHHHHTSSS--SSS-SHHHHHHHHHHHTTS-TTTTT--SEEEHHHHHHHHH--GGGGGGGTTTS-EEEEE--TTS-SHHHHHHHHHSPSSEEEEE-SS--HHHHHHT-SSS-HIIIIIHHHHHHH-/--EEEEEEEE-TTSPEEEEEEEE-SSSSEEEEEEE--TT--GGGTGGGGHHHHHTTT-EEEEEPPTTSTTS--SSTT---HHHHHHHHHHHHHHHHTTTTTEEEEEEEEEEETHHHHHHHHHHHH-TTEEEEEEES----HHHHHTTSPTTHHHHHHHHTTSPTT-TT--EEE-S-SSHHHHTSSS--SSS-SHHHHHHHHHHHTTS-TTTTT--SEEEHHHHHHHHH--GGGGGGGTTTS-EEEEE--TTS-SHHHHHHHHHSPSSEEEEE-SS--HHHHHHT-SSS-HIIIIIHHHHHHH-

pLDDT: mean 95.31, std 4.5, range [69.08, 98.95]

Foldseek 3Di:
DWDKDKDWFAAPVGWIKIKIKTFDPDWAFAEEEEFEAQQDACLLPVVLQQVLLRVQGYIYIYIGFELWFPIHDPDHQADALVVRLSVVVRVLVVQLVPPGRHNQQRYAYEYEAQRLLSVLVNLLVDVSHQAYEYHAYDAALQVLCVPAFPPLLVVLVVVVVDDPPPPDWAKFFAEDQDQCQQPPPTHGHSDGHDVRNVSCVSSPVRDDCVNRVGDRMHTSNNSVSSNPDRSLVSQQSNPPREYEYEHEDDPDDRVVVVVSQVNHDPDYHYHYQVPGDQPCQSVVNGPHHCCNGVSVVSVVRRD/DWDKDKDWFAAPVGWIKIKIKTFDPDWAFAEEEEFEAQQDACLLPVVLQQVLLRVQGYIYIYIGFELWFPIHDPDHQADALVVRLSVVVRVLVVQLVPPGRHNQQRYAYEYEAQRLLSVLVNLLVDVSHQAYEYHAYDAALQVLCVPAFPPLLVVLVVVVVDDPPPPDWAKFFAEDQDQCQQPPPTHGHSDGHDVRNVSCVSSPVRDDCVNRVGDRMHTSNNSVSSNPDRSLVSQQSNPPREYEYEHEDDPDDRVVVVVSQVNHDPDYYYHYQVPGDQPCQSVVNGPHHCSNGVSVVSVVRRD

Sequence (606 aa):
MPTRKEVEFKTRDGLTLRGLLTLLDAPNAPLVIFVSPFGVTRGHLMDHQTSLFNENGFATLTYDARTFGKSDGLPRHNINFDNQSEDIFDAVTYGTSLTPHVDSERIAIVGGGHGGGASIRATALDPRVKALVLQVPGISGAMDAQFYPPGILDRSRADLTRPKHSDEQEYIQLFPETMEEATAATQKALLGGPALFNFHSYIRGNCDAKEFNWQNRITLESAFYNFANEFQAYLPRVSPRPLLYVAPSGELPTEPHEKAYAKANEPKQFSKIEPFDFGGYMNGTAKVSQKDVEVKFLQKHLLMPTRKEVEFKTRDGLTLRGLLTLLDAPNAPLVIFVSPFGVTRGHLMDHQTSLFNENGFATLTYDARTFGKSDGLPRHNINFDNQSEDIFDAVTYGTSLTPHVDSERIAIVGGGHGGGASIRATALDPRVKALVLQVPGISGAMDAQFYPPGILDRSRADLTRPKHSDEQEYIQLFPETMEEATAATQKALLGGPALFNFHSYIRGNCDAKEFNWQNRITLESAFYNFANEFQAYLPRVSPRPLLYVAPSGELPTEPHEKAYAKANEPKQFSKIEPFDFGGYMNGTAKVSQKDVEVKFLQKHLL

Radius of gyration: 24.72 Å; Cα contacts (8 Å, |Δi|>4): 1368; chains: 2; bounding box: 61×75×57 Å